Protein AF-A0A2N2P2U5-F1 (afdb_monomer_lite)

Structure (mmCIF, N/CA/C/O backbone):
data_AF-A0A2N2P2U5-F1
#
_entry.id   AF-A0A2N2P2U5-F1
#
loop_
_atom_site.group_PDB
_atom_site.id
_atom_site.type_symbol
_atom_site.label_atom_id
_atom_site.label_alt_id
_atom_site.label_comp_id
_atom_site.label_asym_id
_atom_site.label_entity_id
_atom_site.label_seq_id
_atom_site.pdbx_PDB_ins_code
_atom_site.Cartn_x
_atom_site.Cartn_y
_atom_site.Cartn_z
_atom_site.occupancy
_atom_site.B_iso_or_equiv
_atom_site.auth_seq_id
_atom_site.auth_comp_id
_atom_site.auth_asym_id
_atom_site.auth_atom_id
_atom_site.pdbx_PDB_model_num
ATOM 1 N N . MET A 1 1 ? 48.735 -7.550 16.101 1.00 48.62 1 MET A N 1
ATOM 2 C CA . MET A 1 1 ? 49.971 -7.227 15.345 1.00 48.62 1 MET A CA 1
ATOM 3 C C . MET A 1 1 ? 49.913 -7.750 13.898 1.00 48.62 1 MET A C 1
ATOM 5 O O . MET A 1 1 ? 50.935 -8.123 13.350 1.00 48.62 1 MET A O 1
ATOM 9 N N . PHE A 1 2 ? 48.741 -7.710 13.245 1.00 38.06 2 PHE A N 1
ATOM 10 C CA . PHE A 1 2 ? 48.542 -8.168 11.856 1.00 38.06 2 PHE A CA 1
ATOM 11 C C . PHE A 1 2 ? 47.607 -7.227 11.069 1.00 38.06 2 PHE A C 1
ATOM 13 O O . PHE A 1 2 ? 46.879 -7.632 10.177 1.00 38.06 2 PHE A O 1
ATOM 20 N N . THR A 1 3 ? 47.629 -5.935 11.413 1.00 37.50 3 THR A N 1
ATOM 21 C CA . THR A 1 3 ? 46.784 -4.899 10.776 1.00 37.50 3 THR A CA 1
ATOM 22 C C . THR A 1 3 ? 47.580 -3.628 10.451 1.00 37.50 3 THR A C 1
ATOM 24 O O . THR A 1 3 ? 47.020 -2.606 10.085 1.00 37.50 3 THR A O 1
ATOM 27 N N . LYS A 1 4 ? 48.917 -3.676 10.577 1.00 34.56 4 LYS A N 1
ATOM 28 C CA . LYS A 1 4 ? 49.828 -2.544 10.311 1.00 34.56 4 LYS A CA 1
ATOM 29 C C . LYS A 1 4 ? 50.808 -2.773 9.150 1.00 34.56 4 LYS A C 1
ATOM 31 O O . LYS A 1 4 ? 51.620 -1.893 8.881 1.00 34.56 4 LYS A O 1
ATOM 36 N N . GLN A 1 5 ? 50.733 -3.910 8.448 1.00 39.59 5 GLN A N 1
ATOM 37 C CA . GLN A 1 5 ? 51.622 -4.208 7.310 1.00 39.59 5 GLN A CA 1
ATOM 38 C C . GLN A 1 5 ? 50.962 -4.170 5.924 1.00 39.59 5 GLN A C 1
ATOM 40 O O . GLN A 1 5 ? 51.682 -4.018 4.945 1.00 39.59 5 GLN A O 1
ATOM 45 N N . ILE A 1 6 ? 49.630 -4.188 5.812 1.00 40.22 6 ILE A N 1
ATOM 46 C CA . ILE A 1 6 ? 48.958 -4.102 4.498 1.00 40.22 6 ILE A CA 1
ATOM 47 C C . ILE A 1 6 ? 48.778 -2.638 4.047 1.00 40.22 6 ILE A C 1
ATOM 49 O O . ILE A 1 6 ? 48.857 -2.332 2.861 1.00 40.22 6 ILE A O 1
ATOM 53 N N . THR A 1 7 ? 48.703 -1.685 4.979 1.00 36.62 7 THR A N 1
ATOM 54 C CA . THR A 1 7 ? 48.584 -0.245 4.671 1.00 36.62 7 THR A CA 1
ATOM 55 C C . THR A 1 7 ? 49.899 0.404 4.200 1.00 36.62 7 THR A C 1
ATOM 57 O O . THR A 1 7 ? 49.904 1.565 3.807 1.00 36.62 7 THR A O 1
ATOM 60 N N . ARG A 1 8 ? 51.035 -0.315 4.212 1.00 40.16 8 ARG A N 1
ATOM 61 C CA . ARG A 1 8 ? 52.358 0.226 3.828 1.00 40.16 8 ARG A CA 1
ATOM 62 C C . ARG A 1 8 ? 52.878 -0.206 2.451 1.00 40.16 8 ARG A C 1
ATOM 64 O O . ARG A 1 8 ? 53.945 0.259 2.070 1.00 40.16 8 ARG A O 1
ATOM 71 N N . MET A 1 9 ? 52.135 -1.009 1.681 1.00 42.19 9 MET A N 1
ATOM 72 C CA . MET A 1 9 ? 52.542 -1.409 0.317 1.00 42.19 9 MET A CA 1
ATOM 73 C C . MET A 1 9 ? 51.703 -0.816 -0.826 1.00 42.19 9 MET A C 1
ATOM 75 O O . MET A 1 9 ? 52.102 -0.939 -1.978 1.00 42.19 9 MET A O 1
ATOM 79 N N . LEU A 1 10 ? 50.604 -0.106 -0.545 1.00 39.72 10 LEU A N 1
ATOM 80 C CA . LEU A 1 10 ? 49.761 0.518 -1.586 1.00 39.72 10 LEU A CA 1
ATOM 81 C C . LEU A 1 10 ? 49.885 2.050 -1.677 1.00 39.72 10 LEU A C 1
ATOM 83 O O . LEU A 1 10 ? 49.275 2.676 -2.539 1.00 39.72 10 LEU A O 1
ATOM 87 N N . ALA A 1 11 ? 50.719 2.669 -0.840 1.00 36.69 11 ALA A N 1
ATOM 88 C CA . ALA A 1 11 ? 50.841 4.124 -0.772 1.00 36.69 11 ALA A CA 1
ATOM 89 C C . ALA A 1 11 ? 51.629 4.824 -1.912 1.00 36.69 11 ALA A C 1
ATOM 91 O O . ALA A 1 11 ? 51.388 6.016 -2.089 1.00 36.69 11 ALA A O 1
ATOM 92 N N . PRO A 1 12 ? 52.516 4.190 -2.720 1.00 38.16 12 PRO A N 1
ATOM 93 C CA . PRO A 1 12 ? 53.235 4.938 -3.757 1.00 38.16 12 PRO A CA 1
ATOM 94 C C . PRO A 1 12 ? 52.644 4.831 -5.174 1.00 38.16 12 PRO A C 1
ATOM 96 O O . PRO A 1 12 ? 53.173 5.465 -6.080 1.00 38.16 12 PRO A O 1
ATOM 99 N N . VAL A 1 13 ? 51.552 4.086 -5.404 1.00 39.22 13 VAL A N 1
ATOM 100 C CA . VAL A 1 13 ? 50.977 3.935 -6.765 1.00 39.22 13 VAL A CA 1
ATOM 101 C C . VAL A 1 13 ? 49.807 4.894 -7.031 1.00 39.22 13 VAL A C 1
ATOM 103 O O . VAL A 1 13 ? 49.522 5.219 -8.182 1.00 39.22 13 VAL A O 1
ATOM 106 N N . LEU A 1 14 ? 49.175 5.447 -5.991 1.00 34.56 14 LEU A N 1
ATOM 107 C CA . LEU A 1 14 ? 47.981 6.289 -6.156 1.00 34.56 14 LEU A CA 1
ATOM 108 C C . LEU A 1 14 ? 48.267 7.795 -6.325 1.00 34.56 14 LEU A C 1
ATOM 110 O O . LEU A 1 14 ? 47.339 8.570 -6.518 1.00 34.56 14 LEU A O 1
ATOM 114 N N . HIS A 1 15 ? 49.534 8.225 -6.300 1.00 36.81 15 HIS A N 1
ATOM 115 C CA . HIS A 1 15 ? 49.904 9.648 -6.405 1.00 36.81 15 HIS A CA 1
ATOM 116 C C . HIS A 1 15 ? 50.318 10.118 -7.812 1.00 36.81 15 HIS A C 1
ATOM 118 O O . HIS A 1 15 ? 50.674 11.278 -7.983 1.00 36.81 15 HIS A O 1
ATOM 124 N N . VAL A 1 16 ? 50.261 9.253 -8.834 1.00 38.53 16 VAL A N 1
ATOM 125 C CA . VAL A 1 16 ? 50.637 9.611 -10.223 1.00 38.53 16 VAL A CA 1
ATOM 126 C C . VAL A 1 16 ? 49.433 9.638 -11.182 1.00 38.53 16 VAL A C 1
ATOM 128 O O . VAL A 1 16 ? 49.564 10.048 -12.331 1.00 38.53 16 VAL A O 1
ATOM 131 N N . LEU A 1 17 ? 48.227 9.270 -10.730 1.00 36.22 17 LEU A N 1
ATOM 132 C CA . LEU A 1 17 ? 47.033 9.248 -11.593 1.00 36.22 17 LEU A CA 1
ATOM 133 C C . LEU A 1 17 ? 46.213 10.548 -11.600 1.00 36.22 17 LEU A C 1
ATOM 135 O O . LEU A 1 17 ? 45.393 10.730 -12.494 1.00 36.22 17 LEU A O 1
ATOM 139 N N . PHE A 1 18 ? 46.479 11.485 -10.691 1.00 40.00 18 PHE A N 1
ATOM 140 C CA . PHE A 1 18 ? 45.814 12.788 -10.655 1.00 40.00 18 PHE A CA 1
ATOM 141 C C . PHE A 1 18 ? 46.850 13.903 -10.729 1.00 40.00 18 PHE A C 1
ATOM 143 O O . PHE A 1 18 ? 47.213 14.442 -9.702 1.00 40.00 18 PHE A O 1
ATOM 150 N N . PHE A 1 19 ? 47.385 14.179 -11.920 1.00 38.59 19 PHE A N 1
ATOM 151 C CA . PHE A 1 19 ? 47.855 15.495 -12.396 1.00 38.59 19 PHE A CA 1
ATOM 152 C C . PHE A 1 19 ? 48.766 15.277 -13.613 1.00 38.59 19 PHE A C 1
ATOM 154 O O . PHE A 1 19 ? 49.957 15.043 -13.460 1.00 38.59 19 PHE A O 1
ATOM 161 N N . SER A 1 20 ? 48.233 15.380 -14.834 1.00 32.28 20 SER A N 1
ATOM 162 C CA . SER A 1 20 ? 48.909 16.103 -15.924 1.00 32.28 20 SER A CA 1
ATOM 163 C C . SER A 1 20 ? 48.018 16.198 -17.163 1.00 32.28 20 SER A C 1
ATOM 165 O O . SER A 1 20 ? 47.275 15.280 -17.505 1.00 32.28 20 SER A O 1
ATOM 167 N N . ARG A 1 21 ? 48.098 17.358 -17.811 1.00 38.78 21 ARG A N 1
ATOM 168 C CA . ARG A 1 21 ? 47.285 17.823 -18.934 1.00 38.78 21 ARG A CA 1
ATOM 169 C C . ARG A 1 21 ? 47.502 17.015 -20.220 1.00 38.78 21 ARG A C 1
ATOM 171 O O . ARG A 1 21 ? 48.611 16.618 -20.559 1.00 38.78 21 ARG A O 1
ATOM 178 N N . THR A 1 22 ? 46.399 16.886 -20.954 1.00 48.00 22 THR A N 1
ATOM 179 C CA . THR A 1 22 ? 46.246 16.689 -22.406 1.00 48.00 22 THR A CA 1
ATOM 180 C C . THR A 1 22 ? 47.524 16.736 -23.259 1.00 48.00 22 THR A C 1
ATOM 182 O O . THR A 1 22 ? 48.064 17.818 -23.463 1.00 48.00 22 THR A O 1
ATOM 185 N N . THR A 1 23 ? 47.911 15.614 -23.883 1.00 43.06 23 THR A N 1
ATOM 186 C CA . THR A 1 23 ? 48.447 15.560 -25.265 1.00 43.06 23 THR A CA 1
ATOM 187 C C . THR A 1 23 ? 48.329 14.142 -25.862 1.00 43.06 23 THR A C 1
ATOM 189 O O . THR A 1 23 ? 48.373 13.136 -25.159 1.00 43.06 23 THR A O 1
ATOM 192 N N . LYS A 1 24 ? 48.139 14.080 -27.189 1.00 42.31 24 LYS A N 1
ATOM 193 C CA . LYS A 1 24 ? 47.731 12.927 -28.025 1.00 42.31 24 LYS A CA 1
ATOM 194 C C . LYS A 1 24 ? 48.762 11.787 -28.208 1.00 42.31 24 LYS A C 1
ATOM 196 O O . LYS A 1 24 ? 48.530 10.907 -29.029 1.00 42.31 24 LYS A O 1
ATOM 201 N N . GLU A 1 25 ? 49.862 11.739 -27.458 1.00 43.75 25 GLU A N 1
ATOM 202 C CA . GLU A 1 25 ? 50.959 10.767 -27.674 1.00 43.75 25 GLU A CA 1
ATOM 203 C C . GLU A 1 25 ? 51.047 9.615 -26.647 1.00 43.75 25 GLU A C 1
ATOM 205 O O . GLU A 1 25 ? 52.027 8.873 -26.607 1.00 43.75 25 GLU A O 1
ATOM 210 N N . ALA A 1 26 ? 50.013 9.387 -25.832 1.00 44.00 26 ALA A N 1
ATOM 211 C CA . ALA A 1 26 ? 50.026 8.337 -24.801 1.00 44.00 26 ALA A CA 1
ATOM 212 C C . ALA A 1 26 ? 49.401 6.986 -25.224 1.00 44.00 26 ALA A C 1
ATOM 214 O O . ALA A 1 26 ? 49.280 6.077 -24.401 1.00 44.00 26 ALA A O 1
ATOM 215 N N . THR A 1 27 ? 49.011 6.810 -26.490 1.00 43.78 27 THR A N 1
ATOM 216 C CA . THR A 1 27 ? 48.243 5.623 -26.920 1.00 43.78 27 THR A CA 1
ATOM 217 C C . THR A 1 27 ? 49.125 4.429 -27.309 1.00 43.78 27 THR A C 1
ATOM 219 O O . THR A 1 27 ? 48.672 3.289 -27.259 1.00 43.78 27 THR A O 1
ATOM 222 N N . LYS A 1 28 ? 50.415 4.635 -27.621 1.00 41.47 28 LYS A N 1
ATOM 223 C CA . LYS A 1 28 ? 51.295 3.553 -28.116 1.00 41.47 28 LYS A CA 1
ATOM 224 C C . LYS A 1 28 ? 52.080 2.808 -27.024 1.00 41.47 28 LYS A C 1
ATOM 226 O O . LYS A 1 28 ? 52.508 1.682 -27.249 1.00 41.47 28 LYS A O 1
ATOM 231 N N . LYS A 1 29 ? 52.226 3.379 -25.819 1.00 42.47 29 LYS A N 1
ATOM 232 C CA . LYS A 1 29 ? 52.902 2.721 -24.674 1.00 42.47 29 LYS A CA 1
ATOM 233 C C . LYS A 1 29 ? 51.961 1.970 -23.722 1.00 42.47 29 LYS A C 1
ATOM 235 O O . LYS A 1 29 ? 52.435 1.130 -22.966 1.00 42.47 29 LYS A O 1
ATOM 240 N N . ARG A 1 30 ? 50.643 2.201 -23.787 1.00 44.38 30 ARG A N 1
ATOM 241 C CA . ARG A 1 30 ? 49.647 1.462 -22.981 1.00 44.38 30 ARG A CA 1
ATOM 242 C C . ARG A 1 30 ? 49.353 0.053 -23.510 1.00 44.38 30 ARG A C 1
ATOM 244 O O . ARG A 1 30 ? 49.019 -0.821 -22.724 1.00 44.38 30 ARG A O 1
ATOM 251 N N . SER A 1 31 ? 49.561 -0.199 -24.804 1.00 46.69 31 SER A N 1
ATOM 252 C CA . SER A 1 31 ? 49.314 -1.518 -25.408 1.00 46.69 31 SER A CA 1
ATOM 253 C C . SER A 1 31 ? 50.404 -2.556 -25.094 1.00 46.69 31 SER A C 1
ATOM 255 O O . SER A 1 31 ? 50.111 -3.746 -25.077 1.00 46.69 31 SER A O 1
ATOM 257 N N . LEU A 1 32 ? 51.636 -2.131 -24.781 1.00 41.88 32 LEU A N 1
ATOM 258 C CA . LEU A 1 32 ? 52.753 -3.056 -24.543 1.00 41.88 32 LEU A CA 1
ATOM 259 C C . LEU A 1 32 ? 52.879 -3.506 -23.075 1.00 41.88 32 LEU A C 1
ATOM 261 O O . LEU A 1 32 ? 53.446 -4.560 -22.812 1.00 41.88 32 LEU A O 1
ATOM 265 N N . LEU A 1 33 ? 52.332 -2.743 -22.118 1.00 40.53 33 LEU A N 1
ATOM 266 C CA . LEU A 1 33 ? 52.372 -3.108 -20.694 1.00 40.53 33 LEU A CA 1
ATOM 267 C C . LEU A 1 33 ? 51.194 -4.002 -20.263 1.00 40.53 33 LEU A C 1
ATOM 269 O O . LEU A 1 33 ? 51.319 -4.740 -19.291 1.00 40.53 33 LEU A O 1
ATOM 273 N N . LEU A 1 34 ? 50.077 -3.985 -21.002 1.00 39.84 34 LEU A N 1
ATOM 274 C CA . LEU A 1 34 ? 48.919 -4.850 -20.735 1.00 39.84 34 LEU A CA 1
ATOM 275 C C . LEU A 1 34 ? 49.127 -6.312 -21.174 1.00 39.84 34 LEU A C 1
ATOM 277 O O . LEU A 1 34 ? 48.431 -7.191 -20.677 1.00 39.84 34 LEU A O 1
ATOM 281 N N . LEU A 1 35 ? 50.101 -6.600 -22.045 1.00 45.41 35 LEU A N 1
ATOM 282 C CA . LEU A 1 35 ? 50.337 -7.962 -22.546 1.00 45.41 35 LEU A CA 1
ATOM 283 C C . LEU A 1 35 ? 51.207 -8.839 -21.625 1.00 45.41 35 LEU A C 1
ATOM 285 O O . LEU A 1 35 ? 51.275 -10.046 -21.832 1.00 45.41 35 LEU A O 1
ATOM 289 N N . ALA A 1 36 ? 51.859 -8.266 -20.608 1.00 47.16 36 ALA A N 1
ATOM 290 C CA . ALA A 1 36 ? 52.778 -9.003 -19.730 1.00 47.16 36 ALA A CA 1
ATOM 291 C C . ALA A 1 36 ? 52.182 -9.386 -18.360 1.00 47.16 36 ALA A C 1
ATOM 293 O O . ALA A 1 36 ? 52.793 -10.161 -17.630 1.00 47.16 36 ALA A O 1
ATOM 294 N N . VAL A 1 37 ? 50.998 -8.874 -18.002 1.00 46.44 37 VAL A N 1
ATOM 295 C CA . VAL A 1 37 ? 50.387 -9.102 -16.672 1.00 46.44 37 VAL A CA 1
ATOM 296 C C . VAL A 1 37 ? 49.250 -10.137 -16.718 1.00 46.44 37 VAL A C 1
ATOM 298 O O . VAL A 1 37 ? 48.854 -10.670 -15.683 1.00 46.44 37 VAL A O 1
ATOM 301 N N . LEU A 1 38 ? 48.773 -10.512 -17.911 1.00 40.88 38 LEU A N 1
ATOM 302 C CA . LEU A 1 38 ? 47.655 -11.449 -18.063 1.00 40.88 38 LEU A CA 1
ATOM 303 C C . LEU A 1 38 ? 47.931 -12.942 -17.755 1.00 40.88 38 LEU A C 1
ATOM 305 O O . LEU A 1 38 ? 46.965 -13.613 -17.399 1.00 40.88 38 LEU A O 1
ATOM 309 N N . PRO A 1 39 ? 49.158 -13.512 -17.815 1.00 42.41 39 PRO A N 1
ATOM 310 C CA . PRO A 1 39 ? 49.321 -14.943 -17.530 1.00 42.41 39 PRO A CA 1
ATOM 311 C C . PRO A 1 39 ? 49.593 -15.266 -16.050 1.00 42.41 39 PRO A C 1
ATOM 313 O O . PRO A 1 39 ? 49.541 -16.431 -15.671 1.00 42.41 39 PRO A O 1
ATOM 316 N N . VAL A 1 40 ? 49.852 -14.271 -15.189 1.00 46.66 40 VAL A N 1
ATOM 317 C CA . VAL A 1 40 ? 50.180 -14.511 -13.765 1.00 46.66 40 VAL A CA 1
ATOM 318 C C . VAL A 1 40 ? 48.937 -14.495 -12.866 1.00 46.66 40 VAL A C 1
ATOM 320 O O . VAL A 1 40 ? 48.914 -15.165 -11.838 1.00 46.66 40 VAL A O 1
ATOM 323 N N . PHE A 1 41 ? 47.864 -13.807 -13.268 1.00 44.28 41 PHE A N 1
ATOM 324 C CA . PHE A 1 41 ? 46.629 -13.732 -12.476 1.00 44.28 41 PHE A CA 1
ATOM 325 C C . PHE A 1 41 ? 45.620 -14.856 -12.765 1.00 44.28 41 PHE A C 1
ATOM 327 O O . PHE A 1 41 ? 44.693 -15.047 -11.983 1.00 44.28 41 PHE A O 1
ATOM 334 N N . LEU A 1 42 ? 45.811 -15.636 -13.840 1.00 41.56 42 LEU A N 1
ATOM 335 C CA . LEU A 1 42 ? 44.899 -16.727 -14.213 1.00 41.56 42 LEU A CA 1
ATOM 336 C C . LEU A 1 42 ? 45.266 -18.100 -13.613 1.00 41.56 42 LEU A C 1
ATOM 338 O O . LEU A 1 42 ? 44.470 -19.027 -13.703 1.00 41.56 42 LEU A O 1
ATOM 342 N N . PHE A 1 43 ? 46.442 -18.245 -12.987 1.00 42.84 43 PHE A N 1
ATOM 343 C CA . PHE A 1 43 ? 46.935 -19.536 -12.468 1.00 42.84 43 PHE A CA 1
ATOM 344 C C . PHE A 1 43 ? 47.084 -19.617 -10.939 1.00 42.84 43 PHE A C 1
ATOM 346 O O . PHE A 1 43 ? 47.480 -20.659 -10.421 1.00 42.84 43 PHE A O 1
ATOM 353 N N . LEU A 1 44 ? 46.723 -18.567 -10.192 1.00 37.00 44 LEU A N 1
ATOM 354 C CA . LEU A 1 44 ? 46.853 -18.555 -8.730 1.00 37.00 44 LEU A CA 1
ATOM 355 C C . LEU A 1 44 ? 45.686 -19.148 -7.897 1.00 37.00 44 LEU A C 1
ATOM 357 O O . LEU A 1 44 ? 45.875 -19.245 -6.685 1.00 37.00 44 LEU A O 1
ATOM 361 N N . PRO A 1 45 ? 44.533 -19.608 -8.441 1.00 41.88 45 PRO A N 1
ATOM 362 C CA . PRO A 1 45 ? 43.554 -20.336 -7.629 1.00 41.88 45 PRO A CA 1
ATOM 363 C C . PRO A 1 45 ? 43.694 -21.871 -7.705 1.00 41.88 45 PRO A C 1
ATOM 365 O O . PRO A 1 45 ? 42.942 -22.575 -7.043 1.00 41.88 45 PRO A O 1
ATOM 368 N N . LEU A 1 46 ? 44.663 -22.420 -8.451 1.00 43.72 46 LEU A N 1
ATOM 369 C CA . LEU A 1 46 ? 44.833 -23.876 -8.628 1.00 43.72 46 LEU A CA 1
ATOM 370 C C . LEU A 1 46 ? 45.721 -24.569 -7.570 1.00 43.72 46 LEU A C 1
ATOM 372 O O . LEU A 1 46 ? 46.043 -25.744 -7.723 1.00 43.72 46 LEU A O 1
ATOM 376 N N . LEU A 1 47 ? 46.116 -23.878 -6.493 1.00 42.91 47 LEU A N 1
ATOM 377 C CA . LEU A 1 47 ? 46.988 -24.436 -5.440 1.00 42.91 47 LEU A CA 1
ATOM 378 C C . LEU A 1 47 ? 46.365 -24.474 -4.034 1.00 42.91 47 LEU A C 1
ATOM 380 O O . LEU A 1 47 ? 47.060 -24.802 -3.074 1.00 42.91 47 LEU A O 1
ATOM 384 N N . PHE A 1 48 ? 45.062 -24.214 -3.900 1.00 38.47 48 PHE A N 1
ATOM 385 C CA . PHE A 1 48 ? 44.341 -24.421 -2.642 1.00 38.47 48 PHE A CA 1
ATOM 386 C C . PHE A 1 48 ? 43.263 -25.490 -2.819 1.00 38.47 48 PHE A C 1
ATOM 388 O O . PHE A 1 48 ? 42.171 -25.229 -3.316 1.00 38.47 48 PHE A O 1
ATOM 395 N N . SER A 1 49 ? 43.585 -26.714 -2.399 1.00 34.59 49 SER A N 1
ATOM 396 C CA . SER A 1 49 ? 42.604 -27.777 -2.205 1.00 34.59 49 SER A CA 1
ATOM 397 C C . SER A 1 49 ? 41.647 -27.375 -1.082 1.00 34.59 49 SER A C 1
ATOM 399 O O . SER A 1 49 ? 42.027 -27.379 0.089 1.00 34.59 49 SER A O 1
ATOM 401 N N . PHE A 1 50 ? 40.399 -27.057 -1.418 1.00 34.31 50 PHE A N 1
ATOM 402 C CA . PHE A 1 50 ? 39.319 -27.103 -0.441 1.00 34.31 50 PHE A CA 1
ATOM 403 C C . PHE A 1 50 ? 38.998 -28.575 -0.177 1.00 34.31 50 PHE A C 1
ATOM 405 O O . PHE A 1 50 ? 38.503 -29.287 -1.047 1.00 34.31 50 PHE A O 1
ATOM 412 N N . SER A 1 51 ? 39.331 -29.043 1.026 1.00 33.94 51 SER A N 1
ATOM 413 C CA . SER A 1 51 ? 38.804 -30.291 1.570 1.00 33.94 51 SER A CA 1
ATOM 414 C C . SER A 1 51 ? 37.281 -30.191 1.595 1.00 33.94 51 SER A C 1
ATOM 416 O O . SER A 1 51 ? 36.729 -29.371 2.326 1.00 33.94 51 SER A O 1
ATOM 418 N N . SER A 1 52 ? 36.607 -31.023 0.806 1.00 38.38 52 SER A N 1
ATOM 419 C CA . SER A 1 52 ? 35.171 -31.265 0.896 1.00 38.38 52 SER A CA 1
ATOM 420 C C . SER A 1 52 ? 34.824 -31.715 2.317 1.00 38.38 52 SER A C 1
ATOM 422 O O . SER A 1 52 ? 35.176 -32.825 2.722 1.00 38.38 52 SER A O 1
ATOM 424 N N . GLY A 1 53 ? 34.166 -30.848 3.085 1.00 29.81 53 GLY A N 1
ATOM 425 C CA . GLY A 1 53 ? 33.487 -31.250 4.309 1.00 29.81 53 GLY A CA 1
ATOM 426 C C . GLY A 1 53 ? 32.379 -32.230 3.942 1.00 29.81 53 GLY A C 1
ATOM 427 O O . GLY A 1 53 ? 31.514 -31.914 3.128 1.00 29.81 53 GLY A O 1
ATOM 428 N N . ALA A 1 54 ? 32.454 -33.439 4.490 1.00 31.50 54 ALA A N 1
ATOM 429 C CA . ALA A 1 54 ? 31.424 -34.449 4.345 1.00 31.50 54 ALA A CA 1
ATOM 430 C C . ALA A 1 54 ? 30.087 -33.902 4.867 1.00 31.50 54 ALA A C 1
ATOM 432 O O . ALA A 1 54 ? 30.014 -33.402 5.990 1.00 31.50 54 ALA A O 1
ATOM 433 N N . ALA A 1 55 ? 29.029 -34.031 4.068 1.00 33.53 55 ALA A N 1
ATOM 434 C CA . ALA A 1 55 ? 27.670 -33.957 4.573 1.00 33.53 55 ALA A CA 1
ATOM 435 C C . ALA A 1 55 ? 27.486 -35.112 5.571 1.00 33.53 55 ALA A C 1
ATOM 437 O O . ALA A 1 55 ? 27.424 -36.274 5.173 1.00 33.53 55 ALA A O 1
ATOM 438 N N . GLN A 1 56 ? 27.455 -34.810 6.870 1.00 31.70 56 GLN A N 1
ATOM 439 C CA . GLN A 1 56 ? 26.912 -35.739 7.854 1.00 31.70 56 GLN A CA 1
ATOM 440 C C . GLN A 1 56 ? 25.390 -35.622 7.809 1.00 31.70 56 GLN A C 1
ATOM 442 O O . GLN A 1 56 ? 24.825 -34.595 8.172 1.00 31.70 56 GLN A O 1
ATOM 447 N N . THR A 1 57 ? 24.729 -36.682 7.363 1.00 38.56 57 THR A N 1
ATOM 448 C CA . THR A 1 57 ? 23.318 -36.922 7.650 1.00 38.56 57 THR A CA 1
ATOM 449 C C . THR A 1 57 ? 23.201 -37.199 9.148 1.00 38.56 57 THR A C 1
ATOM 451 O O . THR A 1 57 ? 23.673 -38.236 9.614 1.00 38.56 57 THR A O 1
ATOM 454 N N . SER A 1 58 ? 22.620 -36.289 9.929 1.00 38.66 58 SER A N 1
ATOM 455 C CA . SER A 1 58 ? 22.196 -36.638 11.284 1.00 38.66 58 SER A CA 1
ATOM 456 C C . SER A 1 58 ? 20.905 -37.442 11.168 1.00 38.66 58 SER A C 1
ATOM 458 O O . SER A 1 58 ? 19.833 -36.880 10.936 1.00 38.66 58 SER A O 1
ATOM 460 N N . GLU A 1 59 ? 21.010 -38.763 11.278 1.00 44.34 59 GLU A N 1
ATOM 461 C CA . GLU A 1 59 ? 19.856 -39.592 11.607 1.00 44.34 59 GLU A CA 1
ATOM 462 C C . GLU A 1 59 ? 19.304 -39.113 12.956 1.00 44.34 59 GLU A C 1
ATOM 464 O O . GLU A 1 59 ? 20.027 -39.031 13.950 1.00 44.34 59 GLU A O 1
ATOM 469 N N . TRP A 1 60 ? 18.033 -38.724 12.973 1.00 39.66 60 TRP A N 1
ATOM 470 C CA . TRP A 1 60 ? 17.333 -38.350 14.194 1.00 39.66 60 TRP A CA 1
ATOM 471 C C . TRP A 1 60 ? 16.993 -39.618 14.980 1.00 39.66 60 TRP A C 1
ATOM 473 O O . TRP A 1 60 ? 16.161 -40.407 14.538 1.00 39.66 60 TRP A O 1
ATOM 483 N N . THR A 1 61 ? 17.593 -39.804 16.156 1.00 43.97 61 THR A N 1
ATOM 484 C CA . THR A 1 61 ? 17.122 -40.793 17.137 1.00 43.97 61 THR A CA 1
ATOM 485 C C . THR A 1 61 ? 16.199 -40.099 18.139 1.00 43.97 61 THR A C 1
ATOM 487 O O . THR A 1 61 ? 16.672 -39.212 18.859 1.00 43.97 61 THR A O 1
ATOM 490 N N . PRO A 1 62 ? 14.902 -40.447 18.205 1.00 34.88 62 PRO A N 1
ATOM 491 C CA . PRO A 1 62 ? 14.014 -39.901 19.221 1.00 34.88 62 PRO A CA 1
ATOM 492 C C . PRO A 1 62 ? 14.476 -40.326 20.623 1.00 34.88 62 PRO A C 1
ATOM 494 O O . PRO A 1 62 ? 14.943 -41.445 20.839 1.00 34.88 62 PRO A O 1
ATOM 497 N N . ALA A 1 63 ? 14.361 -39.401 21.572 1.00 44.81 63 ALA A N 1
ATOM 498 C CA . ALA A 1 63 ? 14.621 -39.623 22.988 1.00 44.81 63 ALA A CA 1
ATOM 499 C C . ALA A 1 63 ? 13.318 -39.421 23.762 1.00 44.81 63 ALA A C 1
ATOM 501 O O . ALA A 1 63 ? 12.505 -38.571 23.391 1.00 44.81 63 ALA A O 1
ATOM 502 N N . TRP A 1 64 ? 13.135 -40.163 24.850 1.00 45.72 64 TRP A N 1
ATOM 503 C CA . TRP A 1 64 ? 12.000 -39.986 25.753 1.00 45.72 64 TRP A CA 1
ATOM 504 C C . TRP A 1 64 ? 12.475 -39.825 27.198 1.00 45.72 64 TRP A C 1
ATOM 506 O O . TRP A 1 64 ? 13.592 -40.200 27.567 1.00 45.72 64 TRP A O 1
ATOM 516 N N . VAL A 1 65 ? 11.618 -39.214 28.012 1.00 40.81 65 VAL A N 1
ATOM 517 C CA . VAL A 1 65 ? 11.832 -38.977 29.440 1.00 40.81 65 VAL A CA 1
ATOM 518 C C . VAL A 1 65 ? 10.593 -39.457 30.178 1.00 40.81 65 VAL A C 1
ATOM 520 O O . VAL A 1 65 ? 9.485 -39.075 29.813 1.00 40.81 65 VAL A O 1
ATOM 523 N N . ASP A 1 66 ? 10.788 -40.278 31.208 1.00 39.22 66 ASP A N 1
ATOM 524 C CA . ASP A 1 66 ? 9.720 -40.668 32.132 1.00 39.22 66 ASP A CA 1
ATOM 525 C C . ASP A 1 66 ? 9.671 -39.689 33.313 1.00 39.22 66 ASP A C 1
ATOM 527 O O . ASP A 1 66 ? 10.701 -39.386 33.932 1.00 39.22 66 ASP A O 1
ATOM 531 N N . LEU A 1 67 ? 8.481 -39.161 33.595 1.00 34.97 67 LEU A N 1
ATOM 532 C CA . LEU A 1 67 ? 8.213 -38.178 34.643 1.00 34.97 67 LEU A CA 1
ATOM 533 C C . LEU A 1 67 ? 7.208 -38.766 35.635 1.00 34.97 67 LEU A C 1
ATOM 535 O O . LEU A 1 67 ? 6.200 -39.338 35.237 1.00 34.97 67 LEU A O 1
ATOM 539 N N . SER A 1 68 ? 7.455 -38.563 36.928 1.00 42.53 68 SER A N 1
ATOM 540 C CA . SER A 1 68 ? 6.440 -38.811 37.963 1.00 42.53 68 SER A CA 1
ATOM 541 C C . SER A 1 68 ? 5.256 -37.860 37.813 1.00 42.53 68 SER A C 1
ATOM 543 O O . SER A 1 68 ? 5.408 -36.735 37.333 1.00 42.53 68 SER A O 1
ATOM 545 N N . ASP A 1 69 ? 4.121 -38.244 38.398 1.00 38.75 69 ASP A N 1
ATOM 546 C CA . ASP A 1 69 ? 2.918 -37.411 38.553 1.00 38.75 69 ASP A CA 1
ATOM 547 C C . ASP A 1 69 ? 3.163 -36.071 39.287 1.00 38.75 69 ASP A C 1
ATOM 549 O O . ASP A 1 69 ? 2.298 -35.199 39.310 1.00 38.75 69 ASP A O 1
ATOM 553 N N . SER A 1 70 ? 4.340 -35.881 39.897 1.00 45.00 70 SER A N 1
ATOM 554 C CA . SER A 1 70 ? 4.773 -34.635 40.546 1.00 45.00 70 SER A CA 1
ATOM 555 C C . SER A 1 70 ? 5.817 -33.838 39.748 1.00 45.00 70 SER A C 1
ATOM 557 O O . SER A 1 70 ? 6.332 -32.836 40.244 1.00 45.00 70 SER A O 1
ATOM 559 N N . GLY A 1 71 ? 6.135 -34.256 38.519 1.00 38.59 71 GLY A N 1
ATOM 560 C CA . GLY A 1 71 ? 7.049 -33.553 37.615 1.00 38.59 71 GLY A CA 1
ATOM 561 C C . GLY A 1 71 ? 8.540 -33.811 37.864 1.00 38.59 71 GLY A C 1
ATOM 562 O O . GLY A 1 71 ? 9.382 -33.085 37.336 1.00 38.59 71 GLY A O 1
ATOM 563 N N . VAL A 1 72 ? 8.901 -34.831 38.649 1.00 44.47 72 VAL A N 1
ATOM 564 C CA . VAL A 1 72 ? 10.303 -35.253 38.834 1.00 44.47 72 VAL A CA 1
ATOM 565 C C . VAL A 1 72 ? 10.685 -36.283 37.769 1.00 44.47 72 VAL A C 1
ATOM 567 O O . VAL A 1 72 ? 9.960 -37.258 37.576 1.00 44.47 72 VAL A O 1
ATOM 570 N N . ILE A 1 73 ? 11.838 -36.088 37.117 1.00 41.53 73 ILE A N 1
ATOM 571 C CA . ILE A 1 73 ? 12.391 -37.009 36.112 1.00 41.53 73 ILE A CA 1
ATOM 572 C C . ILE A 1 73 ? 12.836 -38.318 36.767 1.00 41.53 73 ILE A C 1
ATOM 574 O O . ILE A 1 73 ? 13.720 -38.310 37.625 1.00 41.53 73 ILE A O 1
ATOM 578 N N . HIS A 1 74 ? 12.263 -39.436 36.320 1.00 43.12 74 HIS A N 1
ATOM 579 C CA . HIS A 1 74 ? 12.669 -40.776 36.738 1.00 43.12 74 HIS A CA 1
ATOM 580 C C . HIS A 1 74 ? 13.910 -41.257 35.974 1.00 43.12 74 HIS A C 1
ATOM 582 O O . HIS A 1 74 ? 14.897 -41.637 36.605 1.00 43.12 74 HIS A O 1
ATOM 588 N N . SER A 1 75 ? 13.907 -41.187 34.636 1.00 37.84 75 SER A N 1
ATOM 589 C CA . SER A 1 75 ? 15.103 -41.414 33.806 1.00 37.84 75 SER A CA 1
ATOM 590 C C . SER A 1 75 ? 14.921 -40.950 32.349 1.00 37.84 75 SER A C 1
ATOM 592 O O . SER A 1 75 ? 13.820 -41.075 31.813 1.00 37.84 75 SER A O 1
ATOM 594 N N . PRO A 1 76 ? 15.990 -40.471 31.681 1.00 36.56 76 PRO A N 1
ATOM 595 C CA . PRO A 1 76 ? 16.032 -40.291 30.226 1.00 36.56 76 PRO A CA 1
ATOM 596 C C . PRO A 1 76 ? 16.531 -41.556 29.493 1.00 36.56 76 PRO A C 1
ATOM 598 O O . PRO A 1 76 ? 17.418 -42.248 29.998 1.00 36.56 76 PRO A O 1
ATOM 601 N N . GLY A 1 77 ? 16.015 -41.826 28.286 1.00 43.91 77 GLY A N 1
ATOM 602 C CA . GLY A 1 77 ? 16.429 -42.947 27.425 1.00 43.91 77 GLY A CA 1
ATOM 603 C C . GLY A 1 77 ? 16.589 -42.565 25.943 1.00 43.91 77 GLY A C 1
ATOM 604 O O . GLY A 1 77 ? 15.933 -41.645 25.456 1.00 43.91 77 GLY A O 1
ATOM 605 N N . LEU A 1 78 ? 17.475 -43.276 25.232 1.00 41.31 78 LEU A N 1
ATOM 606 C CA . LEU A 1 78 ? 17.683 -43.188 23.778 1.00 41.31 78 LEU A CA 1
ATOM 607 C C . LEU A 1 78 ? 17.257 -44.516 23.137 1.00 41.31 78 LEU A C 1
ATOM 609 O O . LEU A 1 78 ? 17.686 -45.573 23.604 1.00 41.31 78 LEU A O 1
ATOM 613 N N . ASP A 1 79 ? 16.469 -44.479 22.063 1.00 47.59 79 ASP A N 1
ATOM 614 C CA . ASP A 1 79 ? 16.093 -45.696 21.334 1.00 47.59 79 ASP A CA 1
ATOM 615 C C . ASP A 1 79 ? 17.264 -46.198 20.475 1.00 47.59 79 ASP A C 1
ATOM 617 O O . ASP A 1 79 ? 17.435 -45.806 19.323 1.00 47.59 79 ASP A O 1
ATOM 621 N N . ALA A 1 80 ? 18.072 -47.096 21.040 1.00 41.00 80 ALA A N 1
ATOM 622 C CA . ALA A 1 80 ? 19.017 -47.923 20.286 1.00 41.00 80 ALA A CA 1
ATOM 623 C C . ALA A 1 80 ? 18.633 -49.417 20.254 1.00 41.00 80 ALA A C 1
ATOM 625 O O . ALA A 1 80 ? 19.333 -50.200 19.622 1.00 41.00 80 ALA A O 1
ATOM 626 N N . ASP A 1 81 ? 17.500 -49.814 20.850 1.00 36.66 81 ASP A N 1
ATOM 627 C CA . ASP A 1 81 ? 17.043 -51.212 20.903 1.00 36.66 81 ASP A CA 1
ATOM 628 C C . ASP A 1 81 ? 15.576 -51.369 20.453 1.00 36.66 81 ASP A C 1
ATOM 630 O O . ASP A 1 81 ? 14.734 -51.955 21.135 1.00 36.66 81 ASP A O 1
ATOM 634 N N . ALA A 1 82 ? 15.252 -50.914 19.239 1.00 37.06 82 ALA A N 1
ATOM 635 C CA . ALA A 1 82 ? 14.021 -51.313 18.548 1.00 37.06 82 ALA A CA 1
ATOM 636 C C . ALA A 1 82 ? 14.148 -52.744 17.976 1.00 37.06 82 ALA A C 1
ATOM 638 O O . ALA A 1 82 ? 14.030 -52.980 16.774 1.00 37.06 82 ALA A O 1
ATOM 639 N N . ALA A 1 83 ? 14.404 -53.723 18.844 1.00 33.12 83 ALA A N 1
ATOM 640 C CA . ALA A 1 83 ? 14.429 -55.143 18.496 1.00 33.12 83 ALA A CA 1
ATOM 641 C C . ALA A 1 83 ? 13.752 -56.015 19.567 1.00 33.12 83 ALA A C 1
ATOM 643 O O . ALA A 1 83 ? 14.232 -57.090 19.906 1.00 33.12 83 ALA A O 1
ATOM 644 N N . ALA A 1 84 ? 12.589 -55.593 20.068 1.00 30.98 84 ALA A N 1
ATOM 645 C CA . ALA A 1 84 ? 11.655 -56.485 20.755 1.00 30.98 84 ALA A CA 1
ATOM 646 C C . ALA A 1 84 ? 10.210 -55.986 20.585 1.00 30.98 84 ALA A C 1
ATOM 648 O O . ALA A 1 84 ? 9.727 -55.132 21.319 1.00 30.98 84 ALA A O 1
ATOM 649 N N . LYS A 1 85 ? 9.500 -56.530 19.588 1.00 32.97 85 LYS A N 1
ATOM 650 C CA . LYS A 1 85 ? 8.045 -56.358 19.435 1.00 32.97 85 LYS A CA 1
ATOM 651 C C . LYS A 1 85 ? 7.298 -56.935 20.645 1.00 32.97 85 LYS A C 1
ATOM 653 O O . LYS A 1 85 ? 7.532 -58.101 20.967 1.00 32.97 85 LYS A O 1
ATOM 658 N N . PRO A 1 86 ? 6.212 -56.283 21.089 1.00 29.14 86 PRO A N 1
ATOM 659 C CA . PRO A 1 86 ? 4.995 -56.981 21.465 1.00 29.14 86 PRO A CA 1
ATOM 660 C C . PRO A 1 86 ? 3.970 -56.869 20.326 1.00 29.14 86 PRO A C 1
ATOM 662 O O . PRO A 1 86 ? 3.535 -55.789 19.936 1.00 29.14 86 PRO A O 1
ATOM 665 N N . LYS A 1 87 ? 3.583 -58.021 19.770 1.00 31.84 87 LYS A N 1
ATOM 666 C CA . LYS A 1 87 ? 2.359 -58.184 18.970 1.00 31.84 87 LYS A CA 1
ATOM 667 C C . LYS A 1 87 ? 1.147 -58.032 19.892 1.00 31.84 87 LYS A C 1
ATOM 669 O O . LYS A 1 87 ? 1.049 -58.832 20.820 1.00 31.84 87 LYS A O 1
ATOM 674 N N . SER A 1 88 ? 0.184 -57.169 19.556 1.00 30.00 88 SER A N 1
ATOM 675 C CA . SER A 1 88 ? -1.254 -57.523 19.483 1.00 30.00 88 SER A CA 1
ATOM 676 C C . SER A 1 88 ? -2.165 -56.324 19.160 1.00 30.00 88 SER A C 1
ATOM 678 O O . SER A 1 88 ? -1.701 -55.192 19.229 1.00 30.00 88 SER A O 1
ATOM 680 N N . PRO A 1 89 ? -3.407 -56.578 18.691 1.00 38.56 89 PRO A N 1
ATOM 681 C CA . PRO A 1 89 ? -4.023 -55.835 17.593 1.00 38.56 89 PRO A CA 1
ATOM 682 C C . PRO A 1 89 ? -5.089 -54.811 18.007 1.00 38.56 89 PRO A C 1
ATOM 684 O O . PRO A 1 89 ? -5.672 -54.877 19.085 1.00 38.56 89 PRO A O 1
ATOM 687 N N . VAL A 1 90 ? -5.386 -53.926 17.055 1.00 28.25 90 VAL A N 1
ATOM 688 C CA . VAL A 1 90 ? -6.550 -53.030 17.007 1.00 28.25 90 VAL A CA 1
ATOM 689 C C . VAL A 1 90 ? -7.858 -53.838 17.009 1.00 28.25 90 VAL A C 1
ATOM 691 O O . VAL A 1 90 ? -8.009 -54.715 16.153 1.00 28.25 90 VAL A O 1
ATOM 694 N N . PRO A 1 91 ? -8.838 -53.529 17.878 1.00 32.00 91 PRO A N 1
ATOM 695 C CA . PRO A 1 91 ? -10.211 -53.980 17.699 1.00 32.00 91 PRO A CA 1
ATOM 696 C C . PRO A 1 91 ? -11.048 -52.908 16.986 1.00 32.00 91 PRO A C 1
ATOM 698 O O . PRO A 1 91 ? -11.381 -51.874 17.558 1.00 32.00 91 PRO A O 1
ATOM 701 N N . ASN A 1 92 ? -11.445 -53.203 15.747 1.00 31.31 92 ASN A N 1
ATOM 702 C CA . ASN A 1 92 ? -12.690 -52.692 15.174 1.00 31.31 92 ASN A CA 1
ATOM 703 C C . ASN A 1 92 ? -13.841 -53.552 15.710 1.00 31.31 92 ASN A C 1
ATOM 705 O O . ASN A 1 92 ? -13.820 -54.759 15.475 1.00 31.31 92 ASN A O 1
ATOM 709 N N . ALA A 1 93 ? -14.832 -52.943 16.366 1.00 29.27 93 ALA A N 1
ATOM 710 C CA . ALA A 1 93 ? -16.260 -53.284 16.279 1.00 29.27 93 ALA A CA 1
ATOM 711 C C . ALA A 1 93 ? -17.040 -52.551 17.382 1.00 29.27 93 ALA A C 1
ATOM 713 O O . ALA A 1 93 ? -16.876 -52.857 18.559 1.00 29.27 93 ALA A O 1
ATOM 714 N N . PHE A 1 94 ? -17.955 -51.664 16.996 1.00 28.09 94 PHE A N 1
ATOM 715 C CA . PHE A 1 94 ? -19.192 -51.493 17.754 1.00 28.09 94 PHE A CA 1
ATOM 716 C C . PHE A 1 94 ? -20.299 -52.178 16.958 1.00 28.09 94 PHE A C 1
ATOM 718 O O . PHE A 1 94 ? -20.510 -51.885 15.782 1.00 28.09 94 PHE A O 1
ATOM 725 N N . SER A 1 95 ? -20.908 -53.178 17.589 1.00 31.36 95 SER A N 1
ATOM 726 C CA . SER A 1 95 ? -21.944 -54.043 17.042 1.00 31.36 95 SER A CA 1
ATOM 727 C C . SER A 1 95 ? -23.334 -53.449 17.233 1.00 31.36 95 SER A C 1
ATOM 729 O O . SER A 1 95 ? -23.665 -52.963 18.314 1.00 31.36 95 SER A O 1
ATOM 731 N N . ASP A 1 96 ? -24.167 -53.608 16.208 1.00 37.25 96 ASP A N 1
ATOM 732 C CA . ASP A 1 96 ? -25.619 -53.466 16.255 1.00 37.25 96 ASP A CA 1
ATOM 733 C C . ASP A 1 96 ? -26.247 -54.448 17.258 1.00 37.25 96 ASP A C 1
ATOM 735 O O . ASP A 1 96 ? -26.439 -55.623 16.944 1.00 37.25 96 ASP A O 1
ATOM 739 N N . SER A 1 97 ? -26.629 -53.979 18.447 1.00 32.88 97 SER A N 1
ATOM 740 C CA . SER A 1 97 ? -27.617 -54.676 19.282 1.00 32.88 97 SER A CA 1
ATOM 741 C C . SER A 1 97 ? -28.131 -53.800 20.424 1.00 32.88 97 SER A C 1
ATOM 743 O O . SER A 1 97 ? -27.659 -53.935 21.543 1.00 32.88 97 SER A O 1
ATOM 745 N N . GLU A 1 98 ? -29.128 -52.948 20.164 1.00 34.59 98 GLU A N 1
ATOM 746 C CA . GLU A 1 98 ? -30.093 -52.517 21.198 1.00 34.59 98 GLU A CA 1
ATOM 747 C C . GLU A 1 98 ? -31.358 -51.889 20.583 1.00 34.59 98 GLU A C 1
ATOM 749 O O . GLU A 1 98 ? -31.813 -50.798 20.920 1.00 34.59 98 GLU A O 1
ATOM 754 N N . LYS A 1 99 ? -31.976 -52.619 19.645 1.00 30.41 99 LYS A N 1
ATOM 755 C CA . LYS A 1 99 ? -33.391 -52.413 19.322 1.00 30.41 99 LYS A CA 1
ATOM 756 C C . LYS A 1 99 ? -34.250 -53.219 20.288 1.00 30.41 99 LYS A C 1
ATOM 758 O O . LYS A 1 99 ? -34.009 -54.407 20.475 1.00 30.41 99 LYS A O 1
ATOM 763 N N . SER A 1 10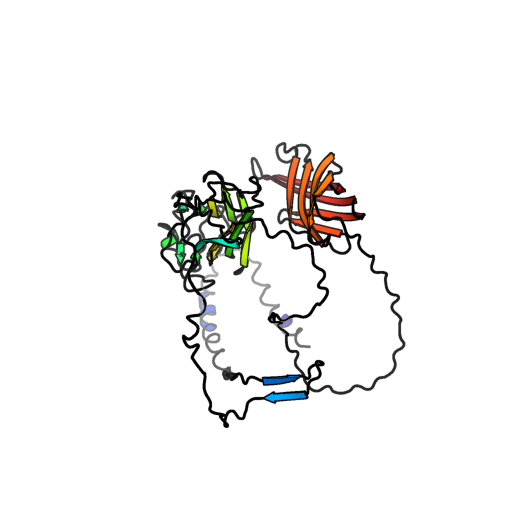0 ? -35.335 -52.576 20.715 1.00 30.56 100 SER A N 1
ATOM 764 C CA . SER A 1 100 ? -36.528 -53.132 21.362 1.00 30.56 100 SER A CA 1
ATOM 765 C C . SER A 1 100 ? -36.498 -53.146 22.884 1.00 30.56 100 SER A C 1
ATOM 767 O O . SER A 1 100 ? -36.081 -54.145 23.452 1.00 30.56 100 SER A O 1
ATOM 769 N N . GLN A 1 101 ? -37.106 -52.124 23.508 1.00 29.81 101 GLN A N 1
ATOM 770 C CA . GLN A 1 101 ? -38.158 -52.314 24.519 1.00 29.81 101 GLN A CA 1
ATOM 771 C C . GLN A 1 101 ? -39.126 -51.108 24.596 1.00 29.81 101 GLN A C 1
ATOM 773 O O . GLN A 1 101 ? -38.692 -49.966 24.687 1.00 29.81 101 GLN A O 1
ATOM 778 N N . LEU A 1 102 ? -40.427 -51.448 24.646 1.00 28.62 102 LEU A N 1
ATOM 779 C CA . LEU A 1 102 ? -41.608 -50.718 25.166 1.00 28.62 102 LEU A CA 1
ATOM 780 C C . LEU A 1 102 ? -42.567 -50.018 24.165 1.00 28.62 102 LEU A C 1
ATOM 782 O O . LEU A 1 102 ? -42.151 -49.563 23.104 1.00 28.62 102 LEU A O 1
ATOM 786 N N . PRO A 1 103 ? -43.894 -50.048 24.450 1.00 35.16 103 PRO A N 1
ATOM 787 C CA . PRO A 1 103 ? -44.920 -50.370 23.460 1.00 35.16 103 PRO A CA 1
ATOM 788 C C . PRO A 1 103 ? -45.830 -49.192 23.076 1.00 35.16 103 PRO A C 1
ATOM 790 O O . PRO A 1 103 ? -45.959 -48.196 23.783 1.00 35.16 103 PRO A O 1
ATOM 793 N N . ALA A 1 104 ? -46.507 -49.359 21.941 1.00 31.36 104 ALA A N 1
ATOM 794 C CA . ALA A 1 104 ? -47.440 -48.408 21.354 1.00 31.36 104 ALA A CA 1
ATOM 795 C C . ALA A 1 104 ? -48.819 -48.421 22.035 1.00 31.36 104 ALA A C 1
ATOM 797 O O . ALA A 1 104 ? -49.516 -49.425 21.947 1.00 31.36 104 ALA A O 1
ATOM 798 N N . THR A 1 105 ? -49.251 -47.277 22.579 1.00 31.16 105 THR A N 1
ATOM 799 C CA . THR A 1 105 ? -50.663 -46.839 22.609 1.00 31.16 105 THR A CA 1
ATOM 800 C C . THR A 1 105 ? -50.748 -45.322 22.806 1.00 31.16 105 THR A C 1
ATOM 802 O O . THR A 1 105 ? -50.459 -44.832 23.893 1.00 31.16 105 THR A O 1
ATOM 805 N N . ASN A 1 106 ? -51.133 -44.606 21.745 1.00 31.17 106 ASN A N 1
ATOM 806 C CA . ASN A 1 106 ? -52.043 -43.445 21.708 1.00 31.17 106 ASN A CA 1
ATOM 807 C C . ASN A 1 106 ? -51.735 -42.591 20.478 1.00 31.17 106 ASN A C 1
ATOM 809 O O . ASN A 1 106 ? -51.027 -41.589 20.519 1.00 31.17 106 ASN A O 1
ATOM 813 N N . SER A 1 107 ? -52.286 -43.036 19.353 1.00 33.81 107 SER A N 1
ATOM 814 C CA . SER A 1 107 ? -52.469 -42.219 18.162 1.00 33.81 107 SER A CA 1
ATOM 815 C C . SER A 1 107 ? -53.701 -41.336 18.345 1.00 33.81 107 SER A C 1
ATOM 817 O O . SER A 1 107 ? -54.665 -41.760 18.977 1.00 33.81 107 SER A O 1
ATOM 819 N N . GLN A 1 108 ? -53.677 -40.183 17.676 1.00 38.09 108 GLN A N 1
ATOM 820 C CA . GLN A 1 108 ? -54.686 -39.118 17.623 1.00 38.09 108 GLN A CA 1
ATOM 821 C C . GLN A 1 108 ? -54.451 -38.003 18.638 1.00 38.09 108 GLN A C 1
ATOM 823 O O . GLN A 1 108 ? -55.026 -38.017 19.710 1.00 38.09 108 GLN A O 1
ATOM 828 N N . PHE A 1 109 ? -53.623 -37.026 18.263 1.00 29.73 109 PHE A N 1
ATOM 829 C CA . PHE A 1 109 ? -54.011 -35.615 18.166 1.00 29.73 109 PHE A CA 1
ATOM 830 C C . PHE A 1 109 ? -52.929 -34.866 17.356 1.00 29.73 109 PHE A C 1
ATOM 832 O O . PHE A 1 109 ? -51.742 -35.042 17.599 1.00 29.73 109 PHE A O 1
ATOM 839 N N . PHE A 1 110 ? -53.389 -34.041 16.410 1.00 33.44 110 PHE A N 1
ATOM 840 C CA . PHE A 1 110 ? -52.670 -33.101 15.529 1.00 33.44 110 PHE A CA 1
ATOM 841 C C . PHE A 1 110 ? -52.142 -33.597 14.166 1.00 33.44 110 PHE A C 1
ATOM 843 O O . PHE A 1 110 ? -51.172 -34.336 14.032 1.00 33.44 110 PHE A O 1
ATOM 850 N N . SER A 1 111 ? -52.842 -33.113 13.135 1.00 34.06 111 SER A N 1
ATOM 851 C CA . SER A 1 111 ? -52.508 -33.084 11.709 1.00 34.06 111 SER A CA 1
ATOM 852 C C . SER A 1 111 ? -51.212 -32.304 11.414 1.00 34.06 111 SER A C 1
ATOM 854 O O . SER A 1 111 ? -50.843 -31.434 12.203 1.00 34.06 111 SER A O 1
ATOM 856 N N . PRO A 1 112 ? -50.560 -32.525 10.254 1.00 34.69 112 PRO A N 1
ATOM 857 C CA . PRO A 1 112 ? -49.363 -31.790 9.877 1.00 34.69 112 PRO A CA 1
ATOM 858 C C . PRO A 1 112 ? -49.766 -30.421 9.319 1.00 34.69 112 PRO A C 1
ATOM 860 O O . PRO A 1 112 ? -50.304 -30.319 8.217 1.00 34.69 112 PRO A O 1
ATOM 863 N N . GLN A 1 113 ? -49.513 -29.352 10.068 1.00 35.78 113 GLN A N 1
ATOM 864 C CA . GLN A 1 113 ? -49.336 -28.046 9.445 1.00 35.78 113 GLN A CA 1
ATOM 865 C C . GLN A 1 113 ? -47.879 -27.941 9.007 1.00 35.78 113 GLN A C 1
ATOM 867 O O . GLN A 1 113 ? -46.971 -28.092 9.820 1.00 35.78 113 GLN A O 1
ATOM 872 N N . ASN A 1 114 ? -47.690 -27.693 7.710 1.00 45.72 114 ASN A N 1
ATOM 873 C CA . ASN A 1 114 ? -46.471 -27.143 7.132 1.00 45.72 114 ASN A CA 1
ATOM 874 C C . ASN A 1 114 ? -45.938 -26.019 8.032 1.00 45.72 114 ASN A C 1
ATOM 876 O O . ASN A 1 114 ? -46.416 -24.887 7.960 1.00 45.72 114 ASN A O 1
ATOM 880 N N . GLN A 1 115 ? -44.924 -26.311 8.837 1.00 33.91 115 GLN A N 1
ATOM 881 C CA . GLN A 1 115 ? -43.961 -25.302 9.227 1.00 33.91 115 GLN A CA 1
ATOM 882 C C . GLN A 1 115 ? -42.752 -25.494 8.330 1.00 33.91 115 GLN A C 1
ATOM 884 O O . GLN A 1 115 ? -41.982 -26.439 8.472 1.00 33.91 115 GLN A O 1
ATOM 889 N N . LEU A 1 116 ? -42.639 -24.585 7.363 1.00 36.34 116 LEU A N 1
ATOM 890 C CA . LEU A 1 116 ? -41.363 -24.228 6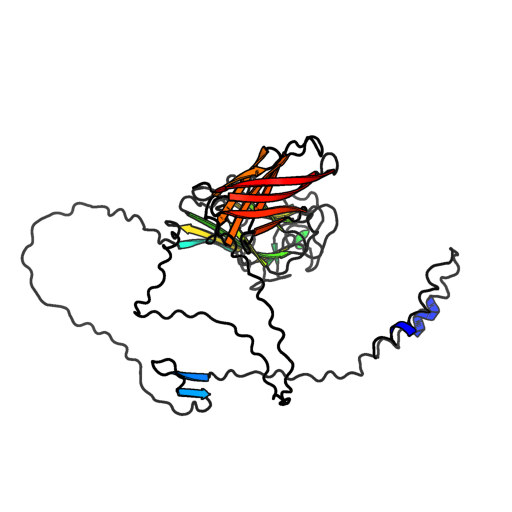.772 1.00 36.34 116 LEU A CA 1
ATOM 891 C C . LEU A 1 116 ? -40.441 -23.885 7.941 1.00 36.34 116 LEU A C 1
ATOM 893 O O . LEU A 1 116 ? -40.568 -22.820 8.545 1.00 36.34 116 LEU A O 1
ATOM 897 N N . ILE A 1 117 ? -39.555 -24.811 8.301 1.00 34.38 117 ILE A N 1
ATOM 898 C CA . ILE A 1 117 ? -38.389 -24.457 9.092 1.00 34.38 117 ILE A CA 1
ATOM 899 C C . ILE A 1 117 ? -37.576 -23.600 8.137 1.00 34.38 117 ILE A C 1
ATOM 901 O O . ILE A 1 117 ? -36.943 -24.104 7.212 1.00 34.38 117 ILE A O 1
ATOM 905 N N . ASN A 1 118 ? -37.697 -22.288 8.307 1.00 39.12 118 ASN A N 1
ATOM 906 C CA . ASN A 1 118 ? -36.769 -21.340 7.738 1.00 39.12 118 ASN A CA 1
ATOM 907 C C . ASN A 1 118 ? -35.432 -21.676 8.402 1.00 39.12 118 ASN A C 1
ATOM 909 O O . ASN A 1 118 ? -35.169 -21.272 9.535 1.00 39.12 118 ASN A O 1
ATOM 913 N N . THR A 1 119 ? -34.641 -22.529 7.754 1.00 35.28 119 THR A N 1
ATOM 914 C CA . THR A 1 119 ? -33.247 -22.735 8.109 1.00 35.28 119 THR A CA 1
ATOM 915 C C . THR A 1 119 ? -32.551 -21.424 7.785 1.00 35.28 119 THR A C 1
ATOM 917 O O . THR A 1 119 ? -32.001 -21.254 6.700 1.00 35.28 119 THR A O 1
ATOM 920 N N . ASN A 1 120 ? -32.613 -20.470 8.716 1.00 37.88 120 ASN A N 1
ATOM 921 C CA . ASN A 1 120 ? -31.540 -19.505 8.838 1.00 37.88 120 ASN A CA 1
ATOM 922 C C . ASN A 1 120 ? -30.302 -20.360 9.068 1.00 37.88 120 ASN A C 1
ATOM 924 O O . ASN A 1 120 ? -30.118 -20.923 10.147 1.00 37.88 120 ASN A O 1
ATOM 928 N N . SER A 1 121 ? -29.545 -20.552 7.990 1.00 41.34 121 SER A N 1
ATOM 929 C CA . SER A 1 121 ? -28.184 -21.043 8.037 1.00 41.34 121 SER A CA 1
ATOM 930 C C . SER A 1 121 ? -27.482 -20.198 9.085 1.00 41.34 121 SER A C 1
ATOM 932 O O . SER A 1 121 ? -27.237 -19.015 8.862 1.00 41.34 121 SER A O 1
ATOM 934 N N . SER A 1 122 ? -27.257 -20.766 10.266 1.00 47.75 122 SER A N 1
ATOM 935 C CA . SER A 1 122 ? -26.322 -20.186 11.212 1.00 47.75 122 SER A CA 1
ATOM 936 C C . SER A 1 122 ? -24.971 -20.326 10.527 1.00 47.75 122 SER A C 1
ATOM 938 O O . SER A 1 122 ? -24.379 -21.403 10.577 1.00 47.75 122 SER A O 1
ATOM 940 N N . ALA A 1 123 ? -24.545 -19.288 9.800 1.00 57.66 123 ALA A N 1
ATOM 941 C CA . ALA A 1 123 ? -23.172 -19.184 9.337 1.00 57.66 123 ALA A CA 1
ATOM 942 C C . ALA A 1 123 ? -22.292 -19.432 10.567 1.00 57.66 123 ALA A C 1
ATOM 944 O O . ALA A 1 123 ? -22.508 -18.834 11.627 1.00 57.66 123 ALA A O 1
ATOM 945 N N . THR A 1 124 ? -21.430 -20.441 10.490 1.00 63.50 124 THR A N 1
ATOM 946 C CA . THR A 1 124 ? -20.487 -20.722 11.569 1.00 63.50 124 THR A CA 1
ATOM 947 C C . THR A 1 124 ? -19.585 -19.505 11.681 1.00 63.50 124 THR A C 1
ATOM 949 O O . THR A 1 124 ? -18.988 -19.118 10.685 1.00 63.50 124 THR A O 1
ATOM 952 N N . ALA A 1 125 ? -19.537 -18.882 12.859 1.00 83.19 125 ALA A N 1
ATOM 953 C CA . ALA A 1 125 ? -18.701 -17.708 13.040 1.00 83.19 125 ALA A CA 1
ATOM 954 C C . ALA A 1 125 ? -17.225 -18.077 12.830 1.00 83.19 125 ALA A C 1
ATOM 956 O O . ALA A 1 125 ? -16.772 -19.097 13.362 1.00 83.19 125 ALA A O 1
ATOM 957 N N . GLY A 1 126 ? -16.488 -17.282 12.060 1.00 90.31 126 GLY A N 1
ATOM 958 C CA . GLY A 1 126 ? -15.101 -17.585 11.733 1.00 90.31 126 GLY A CA 1
ATOM 959 C C . GLY A 1 126 ? -14.556 -16.821 10.534 1.00 90.31 126 GLY A C 1
ATOM 960 O O . GLY A 1 126 ? -15.284 -16.124 9.828 1.00 90.31 126 GLY A O 1
ATOM 961 N N . TRP A 1 127 ? -13.250 -16.988 10.321 1.00 94.44 127 TRP A N 1
ATOM 962 C CA . TRP A 1 127 ? -12.562 -16.509 9.130 1.00 94.44 127 TRP A CA 1
ATOM 963 C C . TRP A 1 127 ? -12.952 -17.343 7.910 1.00 94.44 127 TRP A C 1
ATOM 965 O O . TRP A 1 127 ? -12.843 -18.570 7.912 1.00 94.44 127 TRP A O 1
ATOM 975 N N . GLU A 1 128 ? -13.369 -16.650 6.860 1.00 95.81 128 GLU A N 1
ATOM 976 C CA . GLU A 1 128 ? -13.698 -17.183 5.549 1.00 95.81 128 GLU A CA 1
ATOM 977 C C . GLU A 1 128 ? -12.765 -16.555 4.509 1.00 95.81 128 GLU A C 1
ATOM 979 O O . GLU A 1 128 ? -12.703 -15.329 4.372 1.00 95.81 128 GLU A O 1
ATOM 984 N N . THR A 1 129 ? -12.054 -17.386 3.746 1.00 97.69 129 THR A N 1
ATOM 985 C CA . THR A 1 129 ? -11.273 -16.926 2.591 1.00 97.69 129 THR A CA 1
ATOM 986 C C . THR A 1 129 ? -12.228 -16.525 1.468 1.00 97.69 129 THR A C 1
ATOM 988 O O . THR A 1 129 ? -13.010 -17.342 0.980 1.00 97.69 129 THR A O 1
ATOM 991 N N . ILE A 1 130 ? -12.161 -15.262 1.051 1.00 98.00 130 ILE A N 1
ATOM 992 C CA . ILE A 1 130 ? -12.913 -14.730 -0.092 1.00 98.00 130 ILE A CA 1
ATOM 993 C C . ILE A 1 130 ? -12.179 -15.064 -1.385 1.00 98.00 130 ILE A C 1
ATOM 995 O O . ILE A 1 130 ? -12.802 -15.436 -2.376 1.00 98.00 130 ILE A O 1
ATOM 999 N N . PHE A 1 131 ? -10.861 -14.881 -1.378 1.00 98.44 131 PHE A N 1
ATOM 1000 C CA . PHE A 1 131 ? -10.013 -15.084 -2.539 1.00 98.44 131 PHE A CA 1
ATOM 1001 C C . PHE A 1 131 ? -8.586 -15.384 -2.095 1.00 98.44 131 PHE A C 1
ATOM 1003 O O . PHE A 1 131 ? -8.105 -14.813 -1.121 1.00 98.44 131 PHE A O 1
ATOM 1010 N N . SER A 1 132 ? -7.903 -16.259 -2.820 1.00 98.06 132 SER A N 1
ATOM 1011 C CA . SER A 1 132 ? -6.491 -16.544 -2.594 1.00 98.06 132 SER A CA 1
ATOM 1012 C C . SER A 1 132 ? -5.807 -16.886 -3.908 1.00 98.06 132 SER A C 1
ATOM 1014 O O . SER A 1 132 ? -6.396 -17.590 -4.731 1.00 98.06 132 SER A O 1
ATOM 1016 N N . ASP A 1 133 ? -4.561 -16.457 -4.070 1.00 98.38 133 ASP A N 1
ATOM 1017 C CA . ASP A 1 133 ? -3.729 -16.798 -5.221 1.00 98.38 133 ASP A CA 1
ATOM 1018 C C . ASP A 1 133 ? -2.287 -17.039 -4.757 1.00 98.38 133 ASP A C 1
ATOM 1020 O O . ASP A 1 133 ? -1.615 -16.132 -4.264 1.00 98.38 133 ASP A O 1
ATOM 1024 N N . ASP A 1 134 ? -1.831 -18.283 -4.892 1.00 97.88 134 ASP A N 1
ATOM 1025 C CA . ASP A 1 134 ? -0.434 -18.691 -4.694 1.00 97.88 134 ASP A CA 1
ATOM 1026 C C . ASP A 1 134 ? 0.398 -18.516 -5.975 1.00 97.88 134 ASP A C 1
ATOM 1028 O O . ASP A 1 134 ? 1.556 -18.906 -6.038 1.00 97.88 134 ASP A O 1
ATOM 1032 N N . PHE A 1 135 ? -0.216 -17.972 -7.030 1.00 98.31 135 PHE A N 1
ATOM 1033 C CA . PHE A 1 135 ? 0.365 -17.757 -8.344 1.00 98.31 135 PHE A CA 1
ATOM 1034 C C . PHE A 1 135 ? 0.912 -19.019 -9.009 1.00 98.31 135 PHE A C 1
ATOM 1036 O O . PHE A 1 135 ? 1.672 -18.913 -9.966 1.00 98.31 135 PHE A O 1
ATOM 1043 N N . GLU A 1 136 ? 0.482 -20.220 -8.624 1.00 98.31 136 GLU A N 1
ATOM 1044 C CA . GLU A 1 136 ? 0.854 -21.449 -9.332 1.00 98.31 136 GLU A CA 1
ATOM 1045 C C . GLU A 1 136 ? -0.098 -21.746 -10.499 1.00 98.31 136 GLU A C 1
ATOM 1047 O O . GLU A 1 136 ? 0.296 -22.296 -11.540 1.00 98.31 136 GLU A O 1
ATOM 1052 N N . GLY A 1 137 ? -1.350 -21.304 -10.357 1.00 94.56 137 GLY A N 1
ATOM 1053 C CA . GLY A 1 137 ? -2.452 -21.501 -11.295 1.00 94.56 137 GLY A CA 1
ATOM 1054 C C . GLY A 1 137 ? -2.385 -20.670 -12.583 1.00 94.56 137 GLY A C 1
ATOM 1055 O O . GLY A 1 137 ? -1.340 -20.193 -13.025 1.00 94.56 137 GLY A O 1
ATOM 1056 N N . SER A 1 138 ? -3.524 -20.528 -13.260 1.00 94.81 138 SER A N 1
ATOM 1057 C CA . SER A 1 138 ? -3.607 -19.660 -14.444 1.00 94.81 138 SER A CA 1
ATOM 1058 C C . SER A 1 138 ? -3.607 -18.195 -14.018 1.00 94.81 138 SER A C 1
ATOM 1060 O O . SER A 1 138 ? -4.431 -17.809 -13.204 1.00 94.81 138 SER A O 1
ATOM 1062 N N . PHE A 1 139 ? -2.741 -17.380 -14.619 1.00 96.00 139 PHE A N 1
ATOM 1063 C CA . PHE A 1 139 ? -2.660 -15.941 -14.364 1.00 96.00 139 PHE A CA 1
ATOM 1064 C C . PHE A 1 139 ? -3.046 -15.167 -15.641 1.00 96.00 139 PHE A C 1
ATOM 1066 O O . PHE A 1 139 ? -2.601 -15.570 -16.721 1.00 96.00 139 PHE A O 1
ATOM 1073 N N . PRO A 1 140 ? -3.868 -14.099 -15.571 1.00 96.31 140 PRO A N 1
ATOM 1074 C CA . PRO A 1 140 ? -4.269 -13.362 -14.365 1.00 96.31 140 PRO A CA 1
ATOM 1075 C C . PRO A 1 140 ? -5.426 -13.985 -13.572 1.00 96.31 140 PRO A C 1
ATOM 1077 O O . PRO A 1 140 ? -5.760 -13.484 -12.512 1.00 96.31 140 PRO A O 1
ATOM 1080 N N . GLY A 1 141 ? -6.042 -15.073 -14.041 1.00 95.56 141 GLY A N 1
ATOM 1081 C CA . GLY A 1 141 ? -7.138 -15.706 -13.302 1.00 95.56 141 GLY A CA 1
ATOM 1082 C C . GLY A 1 141 ? -8.312 -14.741 -13.109 1.00 95.56 141 GLY A C 1
ATOM 1083 O O . GLY A 1 141 ? -8.850 -14.232 -14.092 1.00 95.56 141 GLY A O 1
ATOM 1084 N N . GLU A 1 142 ? -8.699 -14.501 -11.856 1.00 95.44 142 GLU A N 1
ATOM 1085 C CA . GLU A 1 142 ? -9.761 -13.550 -11.487 1.00 95.44 142 GLU A CA 1
ATOM 1086 C C . GLU A 1 142 ? -9.258 -12.110 -11.304 1.00 95.44 142 GLU A C 1
ATOM 1088 O O . GLU A 1 142 ? -10.060 -11.191 -11.127 1.00 95.44 142 GLU A O 1
ATOM 1093 N N . TRP A 1 143 ? -7.945 -11.888 -11.375 1.00 98.25 143 TRP A N 1
ATOM 1094 C CA . TRP A 1 143 ? -7.371 -10.553 -11.310 1.00 98.25 143 TRP A CA 1
ATOM 1095 C C . TRP A 1 143 ? -7.679 -9.747 -12.572 1.00 98.25 143 TRP A C 1
ATOM 1097 O O . TRP A 1 143 ? -7.552 -10.224 -13.702 1.00 98.25 143 TRP A O 1
ATOM 1107 N N . ASN A 1 144 ? -7.985 -8.467 -12.382 1.00 97.56 144 ASN A N 1
ATOM 1108 C CA . ASN A 1 144 ? -7.888 -7.464 -13.429 1.00 97.56 144 ASN A CA 1
ATOM 1109 C C . ASN A 1 144 ? -6.490 -6.837 -13.387 1.00 97.56 144 ASN A C 1
ATOM 1111 O O . ASN A 1 144 ? -6.149 -6.147 -12.427 1.00 97.56 144 ASN A O 1
ATOM 1115 N N . VAL A 1 145 ? -5.690 -7.084 -14.421 1.00 97.75 145 VAL A N 1
ATOM 1116 C CA . VAL A 1 145 ? -4.290 -6.657 -14.498 1.00 97.75 145 VAL A CA 1
ATOM 1117 C C . VAL A 1 145 ? -4.089 -5.790 -15.730 1.00 97.75 145 VAL A C 1
ATOM 1119 O O . VAL A 1 145 ? -4.479 -6.186 -16.828 1.00 97.75 145 VAL A O 1
ATOM 1122 N N . PHE A 1 146 ? -3.485 -4.617 -15.557 1.00 95.81 146 PHE A N 1
ATOM 1123 C CA . PHE A 1 146 ? -3.249 -3.678 -16.650 1.00 95.81 146 PHE A CA 1
ATOM 1124 C C . PHE A 1 146 ? -2.140 -2.678 -16.319 1.00 95.81 146 PHE A C 1
ATOM 1126 O O . PHE A 1 146 ? -1.769 -2.489 -15.161 1.00 95.81 146 PHE A O 1
ATOM 1133 N N . ASP A 1 147 ? -1.636 -2.030 -17.366 1.00 97.12 147 ASP A N 1
ATOM 1134 C CA . ASP A 1 147 ? -0.800 -0.841 -17.262 1.00 97.12 147 ASP A CA 1
ATOM 1135 C C . ASP A 1 147 ? -1.703 0.405 -17.260 1.00 97.12 147 ASP A C 1
ATOM 1137 O O . ASP A 1 147 ? -2.472 0.640 -18.198 1.00 97.12 147 ASP A O 1
ATOM 1141 N N . ASN A 1 148 ? -1.667 1.181 -16.180 1.00 93.62 148 ASN A N 1
ATOM 1142 C CA . ASN A 1 148 ? -2.547 2.323 -15.952 1.00 93.62 148 ASN A CA 1
ATOM 1143 C C . ASN A 1 148 ? -2.142 3.570 -16.756 1.00 93.62 148 ASN A C 1
ATOM 1145 O O . ASN A 1 148 ? -2.920 4.523 -16.826 1.00 93.62 148 ASN A O 1
ATOM 1149 N N . ASP A 1 149 ? -0.977 3.563 -17.410 1.00 89.31 149 ASP A N 1
ATOM 1150 C CA . ASP A 1 149 ? -0.636 4.550 -18.443 1.00 89.31 149 ASP A CA 1
ATOM 1151 C C . ASP A 1 149 ? -0.763 4.004 -19.882 1.00 89.31 149 ASP A C 1
ATOM 1153 O O . ASP A 1 149 ? -0.517 4.716 -20.869 1.00 89.31 149 ASP A O 1
ATOM 1157 N N . SER A 1 150 ? -1.265 2.769 -19.995 1.00 91.12 150 SER A N 1
ATOM 1158 C CA . SER A 1 150 ? -1.446 2.001 -21.221 1.00 91.12 150 SER A CA 1
ATOM 1159 C C . SER A 1 150 ? -0.126 1.642 -21.907 1.00 91.12 150 SER A C 1
ATOM 1161 O O . SER A 1 150 ? 0.506 0.669 -21.528 1.00 91.12 150 SER A O 1
ATOM 1163 N N . THR A 1 151 ? 0.241 2.339 -22.983 1.00 90.50 151 THR A N 1
ATOM 1164 C CA . THR A 1 151 ? 1.481 2.079 -23.734 1.00 90.50 151 THR A CA 1
ATOM 1165 C C . THR A 1 151 ? 2.361 3.322 -23.787 1.00 90.50 151 THR A C 1
ATOM 1167 O O . THR A 1 151 ? 3.201 3.449 -24.681 1.00 90.50 151 THR A O 1
ATOM 1170 N N . THR A 1 152 ? 2.102 4.309 -22.925 1.00 91.75 152 THR A N 1
ATOM 1171 C CA . THR A 1 152 ? 2.732 5.632 -23.018 1.00 91.75 152 THR A CA 1
ATOM 1172 C C . THR A 1 152 ? 4.230 5.532 -22.753 1.00 91.75 152 THR A C 1
ATOM 1174 O O . THR A 1 152 ? 5.013 6.169 -23.460 1.00 91.75 152 THR A O 1
ATOM 1177 N N . ASN A 1 153 ? 4.622 4.675 -21.807 1.00 91.88 153 ASN A N 1
ATOM 1178 C CA . ASN A 1 153 ? 6.014 4.435 -21.429 1.00 91.88 153 ASN A CA 1
ATOM 1179 C C . ASN A 1 153 ? 6.478 2.999 -21.741 1.00 91.88 153 ASN A C 1
ATOM 1181 O O . ASN A 1 153 ? 7.476 2.531 -21.198 1.00 91.88 153 ASN A O 1
ATOM 1185 N N . GLY A 1 154 ? 5.794 2.338 -22.680 1.00 94.69 154 GLY A N 1
ATOM 1186 C CA . GLY A 1 154 ? 5.815 0.884 -22.877 1.00 94.69 154 GLY A CA 1
ATOM 1187 C C . GLY A 1 154 ? 4.652 0.223 -22.137 1.00 94.69 154 GLY A C 1
ATOM 1188 O O . GLY A 1 154 ? 3.925 0.907 -21.432 1.00 94.69 154 GLY A O 1
ATOM 1189 N N . GLU A 1 155 ? 4.433 -1.071 -22.359 1.00 96.94 155 GLU A N 1
ATOM 1190 C CA . GLU A 1 155 ? 3.363 -1.830 -21.701 1.00 96.94 155 GLU A CA 1
ATOM 1191 C C . GLU A 1 155 ? 3.960 -2.805 -20.679 1.00 96.94 155 GLU A C 1
ATOM 1193 O O . GLU A 1 155 ? 4.543 -3.837 -21.046 1.00 96.94 155 GLU A O 1
ATOM 1198 N N . TYR A 1 156 ? 3.794 -2.473 -19.396 1.00 97.94 156 TYR A N 1
ATOM 1199 C CA . TYR A 1 156 ? 4.321 -3.231 -18.265 1.00 97.94 156 TYR A CA 1
ATOM 1200 C C . TYR A 1 156 ? 3.259 -3.423 -17.190 1.00 97.94 156 TYR A C 1
ATOM 1202 O O . TYR A 1 156 ? 2.835 -2.490 -16.511 1.00 97.94 156 TYR A O 1
ATOM 1210 N N . PHE A 1 157 ? 2.876 -4.675 -16.972 1.00 97.62 157 PHE A N 1
ATOM 1211 C CA . PHE A 1 157 ? 1.935 -5.021 -15.915 1.00 97.62 157 PHE A CA 1
ATOM 1212 C C . PHE A 1 157 ? 2.316 -6.320 -15.205 1.00 97.62 157 PHE A C 1
ATOM 1214 O O . PHE A 1 157 ? 3.262 -7.005 -15.602 1.00 97.62 157 PHE A O 1
ATOM 1221 N N . TRP A 1 158 ? 1.596 -6.662 -14.135 1.00 98.62 158 TRP A N 1
ATOM 1222 C CA . TRP A 1 158 ? 1.873 -7.860 -13.346 1.00 98.62 158 TRP A CA 1
ATOM 1223 C C . TRP A 1 158 ? 1.841 -9.128 -14.206 1.00 98.62 158 TRP A C 1
ATOM 1225 O O . TRP A 1 158 ? 0.974 -9.306 -15.059 1.00 98.62 158 TRP A O 1
ATOM 1235 N N . ALA A 1 159 ? 2.765 -10.054 -13.974 1.00 98.38 159 ALA A N 1
ATOM 1236 C CA . ALA A 1 159 ? 2.698 -11.380 -14.573 1.00 98.38 159 ALA A CA 1
ATOM 1237 C C . ALA A 1 159 ? 3.283 -12.447 -13.668 1.00 98.38 159 ALA A C 1
ATOM 1239 O O . ALA A 1 159 ? 4.310 -12.246 -13.026 1.00 98.38 159 ALA A O 1
ATOM 1240 N N . LYS A 1 160 ? 2.696 -13.638 -13.732 1.00 97.50 160 LYS A N 1
ATOM 1241 C CA . LYS A 1 160 ? 3.289 -14.842 -13.160 1.00 97.50 160 LYS A CA 1
ATOM 1242 C C . LYS A 1 160 ? 4.645 -15.158 -13.801 1.00 97.50 160 LYS A C 1
ATOM 1244 O O . LYS A 1 160 ? 4.732 -15.325 -15.023 1.00 97.50 160 LYS A O 1
ATOM 1249 N N . LYS A 1 161 ? 5.691 -15.285 -12.981 1.00 97.75 161 LYS A N 1
ATOM 1250 C CA . LYS A 1 161 ? 7.067 -15.592 -13.404 1.00 97.75 161 LYS A CA 1
ATOM 1251 C C . LYS A 1 161 ? 7.774 -16.478 -12.384 1.00 97.75 161 LYS A C 1
ATOM 1253 O O . LYS A 1 161 ? 7.447 -16.471 -11.207 1.00 97.75 161 LYS A O 1
ATOM 1258 N N . ASN A 1 162 ? 8.816 -17.170 -12.833 1.00 97.00 162 ASN A N 1
ATOM 1259 C CA . ASN A 1 162 ? 9.680 -18.018 -12.008 1.00 97.00 162 ASN A CA 1
ATOM 1260 C C . ASN A 1 162 ? 11.054 -17.376 -11.723 1.00 97.00 162 ASN A C 1
ATOM 1262 O O . ASN A 1 162 ? 12.035 -18.079 -11.483 1.00 97.00 162 ASN A O 1
ATOM 1266 N N . CYS A 1 163 ? 11.149 -16.045 -11.814 1.00 96.31 163 CYS A N 1
ATOM 1267 C CA . CYS A 1 163 ? 12.403 -15.313 -11.620 1.00 96.31 163 CYS A CA 1
ATOM 1268 C C . CYS A 1 163 ? 12.810 -15.224 -10.148 1.00 96.31 163 CYS A C 1
ATOM 1270 O O . CYS A 1 163 ? 13.982 -15.398 -9.814 1.00 96.31 163 CYS A O 1
ATOM 1272 N N . ARG A 1 164 ? 11.830 -14.977 -9.279 1.00 97.50 164 ARG A N 1
ATOM 1273 C CA . ARG A 1 164 ? 11.980 -14.899 -7.832 1.00 97.50 164 ARG A CA 1
ATOM 1274 C C . ARG A 1 164 ? 10.709 -15.452 -7.217 1.00 97.50 164 ARG A C 1
ATOM 1276 O O . ARG A 1 164 ? 9.630 -15.014 -7.593 1.00 97.50 164 ARG A O 1
ATOM 1283 N N . VAL A 1 165 ? 10.868 -16.433 -6.336 1.00 97.56 165 VAL A N 1
ATOM 1284 C CA . VAL A 1 165 ? 9.762 -17.234 -5.808 1.00 97.56 165 VAL A CA 1
ATOM 1285 C C . VAL A 1 165 ? 9.830 -17.255 -4.287 1.00 97.56 165 VAL A C 1
ATOM 1287 O O . VAL A 1 165 ? 10.927 -17.442 -3.748 1.00 97.56 165 VAL A O 1
ATOM 1290 N N . TYR A 1 166 ? 8.707 -17.030 -3.604 1.00 97.94 166 TYR A N 1
ATOM 1291 C CA . TYR A 1 166 ? 8.628 -17.211 -2.153 1.00 97.94 166 TYR A CA 1
ATOM 1292 C C . TYR A 1 166 ? 8.279 -18.660 -1.823 1.00 97.94 166 TYR A C 1
ATOM 1294 O O . TYR A 1 166 ? 9.012 -19.321 -1.082 1.00 97.94 166 TYR A O 1
ATOM 1302 N N . ALA A 1 167 ? 7.194 -19.165 -2.411 1.00 95.44 167 ALA A N 1
ATOM 1303 C CA . ALA A 1 167 ? 6.732 -20.538 -2.268 1.00 95.44 167 ALA A CA 1
ATOM 1304 C C . ALA A 1 167 ? 6.349 -21.118 -3.637 1.00 95.44 167 ALA A C 1
ATOM 1306 O O . ALA A 1 167 ? 6.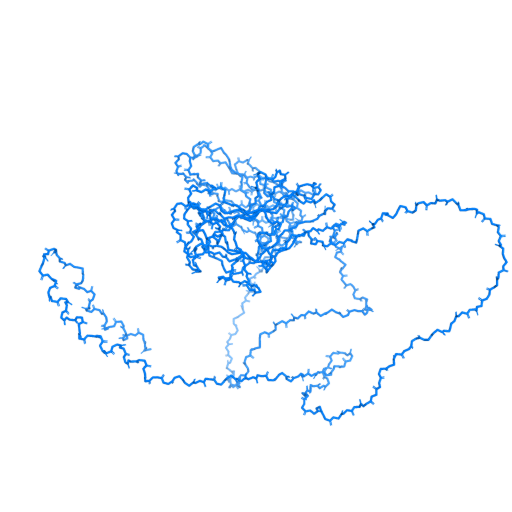060 -20.393 -4.572 1.00 95.44 167 ALA A O 1
ATOM 1307 N N . GLY A 1 168 ? 6.392 -22.444 -3.779 1.00 97.25 168 GLY A N 1
ATOM 1308 C CA . GLY A 1 168 ? 6.051 -23.080 -5.053 1.00 97.25 168 GLY A CA 1
ATOM 1309 C C . GLY A 1 168 ? 7.111 -22.875 -6.145 1.00 97.25 168 GLY A C 1
ATOM 1310 O O . GLY A 1 168 ? 8.304 -23.092 -5.919 1.00 97.25 168 GLY A O 1
ATOM 1311 N N . SER A 1 169 ? 6.664 -22.566 -7.360 1.00 98.06 169 SER A N 1
ATOM 1312 C CA . SER A 1 169 ? 7.478 -22.403 -8.571 1.00 98.06 169 SER A CA 1
ATOM 1313 C C . SER A 1 169 ? 7.353 -21.023 -9.215 1.00 98.06 169 SER A C 1
ATOM 1315 O O . SER A 1 169 ? 8.134 -20.723 -10.124 1.00 98.06 169 SER A O 1
ATOM 1317 N N . ASN A 1 170 ? 6.387 -20.202 -8.805 1.00 98.44 170 ASN A N 1
ATOM 1318 C CA . ASN A 1 170 ? 6.111 -18.913 -9.416 1.00 98.44 170 ASN A CA 1
ATOM 1319 C C . ASN A 1 170 ? 5.723 -17.864 -8.369 1.00 98.44 170 ASN A C 1
ATOM 1321 O O . ASN A 1 170 ? 5.239 -18.181 -7.300 1.00 98.44 170 ASN A O 1
ATOM 1325 N N . SER A 1 171 ? 5.890 -16.596 -8.728 1.00 98.62 171 SER A N 1
ATOM 1326 C CA . SER A 1 171 ? 5.299 -15.462 -8.015 1.00 98.62 171 SER A CA 1
ATOM 1327 C C . SER A 1 171 ? 4.848 -14.413 -9.033 1.00 98.62 171 SER A C 1
ATOM 1329 O O . SER A 1 171 ? 5.226 -14.466 -10.214 1.00 98.62 171 SER A O 1
ATOM 1331 N N . ALA A 1 172 ? 4.046 -13.440 -8.608 1.00 98.62 172 ALA A N 1
ATOM 1332 C CA . ALA A 1 172 ? 3.641 -12.340 -9.472 1.00 98.62 172 ALA A CA 1
ATOM 1333 C C . ALA A 1 172 ? 4.750 -11.282 -9.535 1.00 98.62 172 ALA A C 1
ATOM 1335 O O . ALA A 1 172 ? 5.079 -10.653 -8.533 1.00 98.62 172 ALA A O 1
ATOM 1336 N N . TRP A 1 173 ? 5.326 -11.085 -10.721 1.00 98.81 173 TRP A N 1
ATOM 1337 C CA . TRP A 1 173 ? 6.317 -10.053 -11.003 1.00 98.81 173 TRP A CA 1
ATOM 1338 C C . TRP A 1 173 ? 5.643 -8.797 -11.540 1.00 98.81 173 TRP A C 1
ATOM 1340 O O . TRP A 1 173 ? 4.975 -8.836 -12.574 1.00 98.81 173 TRP A O 1
ATOM 1350 N N . VAL A 1 174 ? 5.884 -7.679 -10.870 1.00 98.31 174 VAL A N 1
ATOM 1351 C CA . VAL A 1 174 ? 5.262 -6.382 -11.129 1.00 98.31 174 VAL A CA 1
ATOM 1352 C C . VAL A 1 174 ? 5.336 -5.876 -12.571 1.00 98.31 174 VAL A C 1
ATOM 1354 O O . VAL A 1 174 ? 4.380 -5.277 -13.046 1.00 98.31 174 VAL A O 1
ATOM 1357 N N . VAL A 1 175 ? 6.437 -6.110 -13.281 1.00 98.25 175 VAL A N 1
ATOM 1358 C CA . VAL A 1 175 ? 6.647 -5.618 -14.659 1.00 98.25 175 VAL A CA 1
ATOM 1359 C C . VAL A 1 175 ? 6.911 -6.757 -15.638 1.00 98.25 175 VAL A C 1
ATOM 1361 O O . VAL A 1 175 ? 7.475 -6.558 -16.708 1.00 98.25 175 VAL A O 1
ATOM 1364 N N . GLY A 1 176 ? 6.532 -7.981 -15.266 1.00 97.94 176 GLY A N 1
ATOM 1365 C CA . GLY A 1 176 ? 6.800 -9.173 -16.068 1.00 97.94 176 GLY A CA 1
ATOM 1366 C C . GLY A 1 176 ? 5.821 -9.409 -17.223 1.00 97.94 176 GLY A C 1
ATOM 1367 O O . GLY A 1 176 ? 6.033 -10.331 -18.018 1.00 97.94 176 GLY A O 1
ATOM 1368 N N . GLY A 1 177 ? 4.723 -8.659 -17.276 1.00 97.31 177 GLY A N 1
ATOM 1369 C CA . GLY A 1 177 ? 3.640 -8.761 -18.254 1.00 97.31 177 GLY A CA 1
ATOM 1370 C C . GLY A 1 177 ? 3.610 -7.587 -19.224 1.00 97.31 177 GLY A C 1
ATOM 1371 O O . GLY A 1 177 ? 4.339 -6.618 -19.056 1.00 97.31 177 GLY A O 1
ATOM 1372 N N . GLY A 1 178 ? 2.761 -7.687 -20.244 1.00 97.31 178 GLY A N 1
ATOM 1373 C CA . GLY A 1 178 ? 2.671 -6.704 -21.328 1.00 97.31 178 GLY A CA 1
ATOM 1374 C C . GLY A 1 178 ? 3.623 -6.979 -22.485 1.00 97.31 178 GLY A C 1
ATOM 1375 O O . GLY A 1 178 ? 4.473 -7.877 -22.421 1.00 97.31 178 GLY A O 1
ATOM 1376 N N . ALA A 1 179 ? 3.439 -6.246 -23.584 1.00 97.25 179 ALA A N 1
ATOM 1377 C CA . ALA A 1 179 ? 4.245 -6.383 -24.792 1.00 97.25 179 ALA A CA 1
ATOM 1378 C C . ALA A 1 179 ? 5.743 -6.201 -24.509 1.00 97.25 179 ALA A C 1
ATOM 1380 O O . ALA A 1 179 ? 6.556 -6.969 -25.027 1.00 97.25 179 ALA A O 1
ATOM 1381 N N . ASP A 1 180 ? 6.092 -5.246 -23.647 1.00 98.06 180 ASP A N 1
ATOM 1382 C CA . ASP A 1 180 ? 7.475 -4.948 -23.289 1.00 98.06 180 ASP A CA 1
ATOM 1383 C C . ASP A 1 180 ? 7.928 -5.762 -22.069 1.00 98.06 180 ASP A C 1
ATOM 1385 O O . ASP A 1 180 ? 8.984 -6.402 -22.104 1.00 98.06 180 ASP A O 1
ATOM 1389 N N . GLY A 1 181 ? 7.105 -5.838 -21.017 1.00 97.69 181 GLY A N 1
ATOM 1390 C CA . GLY A 1 181 ? 7.457 -6.572 -19.797 1.00 97.69 181 GLY A CA 1
ATOM 1391 C C . GLY A 1 181 ? 7.634 -8.080 -19.998 1.00 97.69 181 GLY A C 1
ATOM 1392 O O . GLY A 1 181 ? 8.508 -8.706 -19.391 1.00 97.69 181 GLY A O 1
ATOM 1393 N N . SER A 1 182 ? 6.884 -8.690 -20.924 1.00 97.38 182 SER A N 1
ATOM 1394 C CA . SER A 1 182 ? 7.031 -10.119 -21.240 1.00 97.38 182 SER A CA 1
ATOM 1395 C C . SER A 1 182 ? 8.384 -10.480 -21.863 1.00 97.38 182 SER A C 1
ATOM 1397 O O . SER A 1 182 ? 8.810 -11.633 -21.738 1.00 97.38 182 SER A O 1
ATOM 1399 N N . ALA A 1 183 ? 9.067 -9.509 -22.479 1.00 97.56 183 ALA A N 1
ATOM 1400 C CA . ALA A 1 183 ? 10.392 -9.669 -23.066 1.00 97.56 183 ALA A CA 1
ATOM 1401 C C . ALA A 1 183 ? 11.536 -9.482 -22.052 1.00 97.56 183 ALA A C 1
ATOM 1403 O O . ALA A 1 183 ? 12.687 -9.792 -22.375 1.00 97.56 183 ALA A O 1
ATOM 1404 N N . LEU A 1 184 ? 11.246 -8.995 -20.839 1.00 98.00 184 LEU A N 1
ATOM 1405 C CA . LEU A 1 184 ? 12.256 -8.798 -19.805 1.00 98.00 184 LEU A CA 1
ATOM 1406 C C . LEU A 1 184 ? 12.791 -10.136 -19.282 1.00 98.00 184 LEU A C 1
ATOM 1408 O O . LEU A 1 184 ? 12.050 -11.094 -19.038 1.00 98.00 184 LEU A O 1
ATOM 1412 N N . ALA A 1 185 ? 14.108 -10.184 -19.088 1.00 97.94 185 ALA A N 1
ATOM 1413 C CA . ALA A 1 185 ? 14.770 -11.302 -18.436 1.00 97.94 185 ALA A CA 1
ATOM 1414 C C . ALA A 1 185 ? 14.700 -11.137 -16.912 1.00 97.94 185 ALA A C 1
ATOM 1416 O O . ALA A 1 185 ? 14.551 -10.033 -16.390 1.00 97.94 185 ALA A O 1
ATOM 1417 N N . CYS A 1 186 ? 14.880 -12.231 -16.174 1.00 96.88 186 CYS A N 1
ATOM 1418 C CA . CYS A 1 186 ? 15.079 -12.130 -14.732 1.00 96.88 186 CYS A CA 1
ATOM 1419 C C . CYS A 1 186 ? 16.297 -11.237 -14.430 1.00 96.88 186 CYS A C 1
ATOM 1421 O O . CYS A 1 186 ? 17.313 -11.324 -15.127 1.00 96.88 186 CYS A O 1
ATOM 1423 N N . ASN A 1 187 ? 16.221 -10.438 -13.363 1.00 95.94 187 ASN A N 1
ATOM 1424 C CA . ASN A 1 187 ? 17.191 -9.393 -12.995 1.00 95.94 187 ASN A CA 1
ATOM 1425 C C . ASN A 1 187 ? 17.214 -8.153 -13.913 1.00 95.94 187 ASN A C 1
ATOM 1427 O O . ASN A 1 187 ? 18.062 -7.285 -13.709 1.00 95.94 187 ASN A O 1
ATOM 1431 N N . SER A 1 188 ? 16.328 -8.043 -14.911 1.00 98.12 188 SER A N 1
ATOM 1432 C CA . SER A 1 188 ? 16.142 -6.780 -15.636 1.00 98.12 188 SER A CA 1
ATOM 1433 C C . SER A 1 188 ? 15.704 -5.677 -14.677 1.00 98.12 188 SER A C 1
ATOM 1435 O O . SER A 1 188 ? 14.923 -5.926 -13.760 1.00 98.12 188 SER A O 1
ATOM 1437 N N . GLU A 1 189 ? 16.193 -4.459 -14.897 1.00 98.25 189 GLU A N 1
ATOM 1438 C CA . GLU A 1 189 ? 15.678 -3.274 -14.209 1.00 98.25 189 GLU A CA 1
ATOM 1439 C C . GLU A 1 189 ? 14.214 -3.043 -14.596 1.00 98.25 189 GLU A C 1
ATOM 1441 O O . GLU A 1 189 ? 13.829 -3.292 -15.743 1.00 98.25 189 GLU A O 1
ATOM 1446 N N . TYR A 1 190 ? 13.391 -2.609 -13.637 1.00 98.06 190 TYR A N 1
ATOM 1447 C CA . TYR A 1 190 ? 12.047 -2.129 -13.968 1.00 98.06 190 TYR A CA 1
ATOM 1448 C C . TYR A 1 190 ? 12.149 -0.833 -14.791 1.00 98.06 190 TYR A C 1
ATOM 1450 O O . TYR A 1 190 ? 13.151 -0.128 -14.686 1.00 98.06 190 TYR A O 1
ATOM 1458 N N . PRO A 1 191 ? 11.161 -0.500 -15.637 1.00 97.12 191 PRO A N 1
ATOM 1459 C CA . PRO A 1 191 ? 11.180 0.734 -16.411 1.00 97.12 191 PRO A CA 1
ATOM 1460 C C . PRO A 1 191 ? 10.858 1.947 -15.530 1.00 97.12 191 PRO A C 1
ATOM 1462 O O . PRO A 1 191 ? 10.138 1.845 -14.535 1.00 97.12 191 PRO A O 1
ATOM 1465 N N . GLY A 1 192 ? 11.360 3.117 -15.919 1.00 95.69 192 GLY A N 1
ATOM 1466 C CA . GLY A 1 192 ? 10.850 4.375 -15.377 1.00 95.69 192 GLY A CA 1
ATOM 1467 C C . GLY A 1 192 ? 9.412 4.620 -15.841 1.00 95.69 192 GLY A C 1
ATOM 1468 O O . GLY A 1 192 ? 9.039 4.194 -16.935 1.00 95.69 192 GLY A O 1
ATOM 1469 N N . ASN A 1 193 ? 8.627 5.327 -15.030 1.00 95.06 193 ASN A N 1
ATOM 1470 C CA . ASN A 1 193 ? 7.202 5.586 -15.254 1.00 95.06 193 ASN A CA 1
ATOM 1471 C C . ASN A 1 193 ? 6.350 4.311 -15.387 1.00 95.06 193 ASN A C 1
ATOM 1473 O O . ASN A 1 193 ? 5.364 4.303 -16.113 1.00 95.06 193 ASN A O 1
ATOM 1477 N N . ALA A 1 194 ? 6.719 3.222 -14.710 1.00 96.50 194 ALA A N 1
ATOM 1478 C CA . ALA A 1 194 ? 5.884 2.030 -14.647 1.00 96.50 194 ALA A CA 1
ATOM 1479 C C . ALA A 1 194 ? 4.574 2.362 -13.924 1.00 96.50 194 ALA A C 1
ATOM 1481 O O . ALA A 1 194 ? 4.601 2.996 -12.869 1.00 96.50 194 ALA A O 1
ATOM 1482 N N . ALA A 1 195 ? 3.442 1.886 -14.439 1.00 95.69 195 ALA A N 1
ATOM 1483 C CA . ALA A 1 195 ? 2.134 2.069 -13.818 1.00 95.69 195 ALA A CA 1
ATOM 1484 C C . ALA A 1 195 ? 1.367 0.738 -13.762 1.00 95.69 195 ALA A C 1
ATOM 1486 O O . ALA A 1 195 ? 0.245 0.616 -14.243 1.00 95.69 195 ALA A O 1
ATOM 1487 N N . SER A 1 196 ? 1.964 -0.274 -13.135 1.00 98.12 196 SER A N 1
ATOM 1488 C CA . SER A 1 196 ? 1.470 -1.657 -13.144 1.00 98.12 196 SER A CA 1
ATOM 1489 C C . SER A 1 196 ? 0.434 -1.930 -12.051 1.00 98.12 196 SER A C 1
ATOM 1491 O O . SER A 1 196 ? 0.730 -1.817 -10.858 1.00 98.12 196 SER A O 1
ATOM 1493 N N . TRP A 1 197 ? -0.796 -2.278 -12.435 1.00 98.19 197 TRP A N 1
ATOM 1494 C CA . TRP A 1 197 ? -1.935 -2.429 -11.522 1.00 98.19 197 TRP A CA 1
ATOM 1495 C C . TRP A 1 197 ? -2.494 -3.854 -11.563 1.00 98.19 197 TRP A C 1
ATOM 1497 O O . TRP A 1 197 ? -2.637 -4.445 -12.634 1.00 98.19 197 TRP A O 1
ATOM 1507 N N . MET A 1 198 ? -2.828 -4.399 -10.391 1.00 98.31 198 MET A N 1
ATOM 1508 C CA . MET A 1 198 ? -3.494 -5.691 -10.218 1.00 98.31 198 MET A CA 1
ATOM 1509 C C . MET A 1 198 ? -4.619 -5.550 -9.187 1.00 98.31 198 MET A C 1
ATOM 1511 O O . MET A 1 198 ? -4.374 -5.222 -8.027 1.00 98.31 198 MET A O 1
ATOM 1515 N N . ILE A 1 199 ? -5.862 -5.752 -9.629 1.00 98.56 199 ILE A N 1
ATOM 1516 C CA . ILE A 1 199 ? -7.086 -5.492 -8.858 1.00 98.56 199 ILE A CA 1
ATOM 1517 C C . ILE A 1 199 ? -7.937 -6.756 -8.769 1.00 98.56 199 ILE A C 1
ATOM 1519 O O . ILE A 1 199 ? -8.188 -7.402 -9.785 1.00 98.56 199 ILE A O 1
ATOM 1523 N N . TYR A 1 200 ? -8.454 -7.052 -7.578 1.00 98.69 200 TYR A N 1
ATOM 1524 C CA . TYR A 1 200 ? -9.506 -8.046 -7.370 1.00 98.69 200 TYR A CA 1
ATOM 1525 C C . TYR A 1 200 ? -10.786 -7.371 -6.867 1.00 98.69 200 TYR A C 1
ATOM 1527 O O . TYR A 1 200 ? -10.751 -6.502 -5.992 1.00 98.69 200 TYR A O 1
ATOM 1535 N N . GLY A 1 201 ? -11.926 -7.772 -7.428 1.00 96.31 201 GLY A N 1
ATOM 1536 C CA . GLY A 1 201 ? -13.253 -7.325 -7.013 1.00 96.31 201 GLY A CA 1
ATOM 1537 C C . GLY A 1 201 ? -14.222 -7.072 -8.180 1.00 96.31 201 GLY A C 1
ATOM 1538 O O . GLY A 1 201 ? -13.841 -7.160 -9.348 1.00 96.31 201 GLY A O 1
ATOM 1539 N N . PRO A 1 202 ? -15.481 -6.709 -7.880 1.00 97.88 202 PRO A N 1
ATOM 1540 C CA . PRO A 1 202 ? -15.994 -6.473 -6.534 1.00 97.88 202 PRO A CA 1
ATOM 1541 C C . PRO A 1 202 ? -16.238 -7.764 -5.746 1.00 97.88 202 PRO A C 1
ATOM 1543 O O . PRO A 1 202 ? -16.697 -8.756 -6.305 1.00 97.88 202 PRO A O 1
ATOM 1546 N N . PHE A 1 203 ? -16.035 -7.705 -4.434 1.00 97.75 203 PHE A N 1
ATOM 1547 C CA . PHE A 1 203 ? -16.506 -8.703 -3.470 1.00 97.75 203 PHE A CA 1
ATOM 1548 C C . PHE A 1 203 ? -17.344 -8.037 -2.370 1.00 97.75 203 PHE A C 1
ATOM 1550 O O . PHE A 1 203 ? -17.401 -6.810 -2.278 1.00 97.75 203 PHE A O 1
ATOM 1557 N N . SER A 1 204 ? -18.035 -8.841 -1.559 1.00 96.25 204 SER A N 1
ATOM 1558 C CA . SER A 1 204 ? -18.936 -8.343 -0.516 1.00 96.25 204 SER A CA 1
ATOM 1559 C C . SER A 1 204 ? -18.362 -8.556 0.881 1.00 96.25 204 SER A C 1
ATOM 1561 O O . SER A 1 204 ? -17.941 -9.664 1.209 1.00 96.25 204 SER A O 1
ATOM 1563 N N . LEU A 1 205 ? -18.426 -7.508 1.703 1.00 96.81 205 LEU A N 1
ATOM 1564 C CA . LEU A 1 205 ? -18.175 -7.523 3.146 1.00 96.81 205 LEU A CA 1
ATOM 1565 C C . LEU A 1 205 ? -19.464 -7.251 3.943 1.00 96.81 205 LEU A C 1
ATOM 1567 O O . LEU A 1 205 ? -19.405 -6.901 5.116 1.00 96.81 205 LEU A O 1
ATOM 1571 N N . ALA A 1 206 ? -20.641 -7.385 3.318 1.00 94.19 206 ALA A N 1
ATOM 1572 C CA . ALA A 1 206 ? -21.928 -6.992 3.904 1.00 94.19 206 ALA A CA 1
ATOM 1573 C C . ALA A 1 206 ? -22.285 -7.725 5.211 1.00 94.19 206 ALA A C 1
ATOM 1575 O O . ALA A 1 206 ? -23.051 -7.208 6.020 1.00 94.19 206 ALA A O 1
ATOM 1576 N N . ASP A 1 207 ? -21.757 -8.930 5.391 1.00 90.94 207 ASP A N 1
ATOM 1577 C CA . ASP A 1 207 ? -21.921 -9.805 6.553 1.00 90.94 207 ASP A CA 1
ATOM 1578 C C . ASP A 1 207 ? -20.633 -9.950 7.382 1.00 90.94 207 ASP A C 1
ATOM 1580 O O . ASP A 1 207 ? -20.605 -10.736 8.330 1.00 90.94 207 ASP A O 1
ATOM 1584 N N . ALA A 1 208 ? -19.577 -9.219 7.018 1.00 94.88 208 ALA A N 1
ATOM 1585 C CA . ALA A 1 208 ? -18.307 -9.247 7.720 1.00 94.88 208 ALA A CA 1
ATOM 1586 C C . ALA A 1 208 ? -18.359 -8.365 8.971 1.00 94.88 208 ALA A C 1
ATOM 1588 O O . ALA A 1 208 ? -19.010 -7.320 8.965 1.00 94.88 208 ALA A O 1
ATOM 1589 N N . THR A 1 209 ? -17.634 -8.762 10.012 1.00 91.81 209 THR A N 1
ATOM 1590 C CA . THR A 1 209 ? -17.293 -7.888 11.149 1.00 91.81 209 THR A CA 1
ATOM 1591 C C . THR A 1 209 ? -15.809 -7.591 11.253 1.00 91.81 209 THR A C 1
ATOM 1593 O O . THR A 1 209 ? -15.437 -6.724 12.021 1.00 91.81 209 THR A O 1
ATOM 1596 N N . ASP A 1 210 ? -14.988 -8.304 10.489 1.00 94.81 210 ASP A N 1
ATOM 1597 C CA . ASP A 1 210 ? -13.564 -8.044 10.317 1.00 94.81 210 ASP A CA 1
ATOM 1598 C C . ASP A 1 210 ? -13.190 -8.471 8.890 1.00 94.81 210 ASP A C 1
ATOM 1600 O O . ASP A 1 210 ? -13.869 -9.322 8.295 1.00 94.81 210 ASP A O 1
ATOM 1604 N N . ALA A 1 211 ? -12.170 -7.865 8.297 1.00 96.50 211 ALA A N 1
ATOM 1605 C CA . ALA A 1 211 ? -11.688 -8.231 6.976 1.00 96.50 211 ALA A CA 1
ATOM 1606 C C . ALA A 1 211 ? -10.267 -7.729 6.739 1.00 96.50 211 ALA A C 1
ATOM 1608 O O . ALA A 1 211 ? -9.910 -6.613 7.097 1.00 96.50 211 ALA A O 1
ATOM 1609 N N . GLU A 1 212 ? -9.480 -8.530 6.032 1.00 98.00 212 GLU A N 1
ATOM 1610 C CA . GLU A 1 212 ? -8.109 -8.183 5.682 1.00 98.00 212 GLU A CA 1
ATOM 1611 C C . GLU A 1 212 ? -7.674 -8.900 4.408 1.00 98.00 212 GLU A C 1
ATOM 1613 O O . GLU A 1 212 ? -8.242 -9.925 4.013 1.00 98.00 212 GLU A O 1
ATOM 1618 N N . PHE A 1 213 ? -6.626 -8.380 3.777 1.00 98.62 213 PHE A N 1
ATOM 1619 C CA . PHE A 1 213 ? -5.831 -9.182 2.861 1.00 98.62 213 PHE A CA 1
ATOM 1620 C C . PHE A 1 213 ? -4.357 -9.148 3.228 1.00 98.62 213 PHE A C 1
ATOM 1622 O O . PHE A 1 213 ? -3.839 -8.129 3.686 1.00 98.62 213 PHE A O 1
ATOM 1629 N N . SER A 1 214 ? -3.672 -10.256 2.986 1.00 98.00 214 SER A N 1
ATOM 1630 C CA . SER A 1 214 ? -2.243 -10.391 3.197 1.00 98.00 214 SER A CA 1
ATOM 1631 C C . SER A 1 214 ? -1.545 -10.992 1.986 1.00 98.00 214 SER A C 1
ATOM 1633 O O . SER A 1 214 ? -2.161 -11.620 1.126 1.00 98.00 214 SER A O 1
ATOM 1635 N N . PHE A 1 215 ? -0.248 -10.728 1.882 1.00 98.75 215 PHE A N 1
ATOM 1636 C CA . PHE A 1 215 ? 0.627 -11.324 0.879 1.00 98.75 215 PHE A CA 1
ATOM 1637 C C . PHE A 1 215 ? 2.087 -11.212 1.315 1.00 98.75 215 PHE A C 1
ATOM 1639 O O . PHE A 1 215 ? 2.473 -10.301 2.054 1.00 98.75 215 PHE A O 1
ATOM 1646 N N . MET A 1 216 ? 2.923 -12.110 0.807 1.00 98.69 216 MET A N 1
ATOM 1647 C CA . MET A 1 216 ? 4.373 -11.988 0.899 1.00 98.69 216 MET A CA 1
ATOM 1648 C C . MET A 1 216 ? 4.875 -11.100 -0.228 1.00 98.69 216 MET A C 1
ATOM 1650 O O . MET A 1 216 ? 4.453 -11.265 -1.367 1.00 98.69 216 MET A O 1
ATOM 1654 N N . TYR A 1 217 ? 5.799 -10.186 0.054 1.00 98.75 217 TYR A N 1
ATOM 1655 C CA . TYR A 1 217 ? 6.400 -9.342 -0.973 1.00 98.75 217 TYR A CA 1
ATOM 1656 C C . TYR A 1 217 ? 7.914 -9.249 -0.850 1.00 98.75 217 TYR A C 1
ATOM 1658 O O . TYR A 1 217 ? 8.463 -9.226 0.248 1.00 98.75 217 TYR A O 1
ATOM 1666 N N . TRP A 1 218 ? 8.578 -9.157 -1.996 1.00 98.81 218 TRP A N 1
ATOM 1667 C CA . TRP A 1 218 ? 9.978 -8.764 -2.125 1.00 98.81 218 TRP A CA 1
ATOM 1668 C C . TRP A 1 218 ? 10.026 -7.441 -2.886 1.00 98.81 218 TRP A C 1
ATOM 1670 O O . TRP A 1 218 ? 9.288 -7.279 -3.860 1.00 98.81 218 TRP A O 1
ATOM 1680 N N . LEU A 1 219 ? 10.870 -6.497 -2.466 1.00 98.56 219 LEU A N 1
ATOM 1681 C CA . LEU A 1 219 ? 10.935 -5.163 -3.066 1.00 98.56 219 LEU A CA 1
ATOM 1682 C C . LEU A 1 219 ? 12.375 -4.661 -3.171 1.00 98.56 219 LEU A C 1
ATOM 1684 O O . LEU A 1 219 ? 13.154 -4.747 -2.226 1.00 98.56 219 LEU A O 1
ATOM 1688 N N . ASN A 1 220 ? 12.704 -4.081 -4.314 1.00 98.31 220 ASN A N 1
ATOM 1689 C CA . ASN A 1 220 ? 13.942 -3.378 -4.592 1.00 98.31 220 ASN A CA 1
ATOM 1690 C C . ASN A 1 220 ? 13.625 -2.205 -5.520 1.00 98.31 220 ASN A C 1
ATOM 1692 O O . ASN A 1 220 ? 13.601 -2.354 -6.741 1.00 98.31 220 ASN A O 1
ATOM 1696 N N . SER A 1 221 ? 13.325 -1.060 -4.920 1.00 97.69 221 SER A N 1
ATOM 1697 C CA . SER A 1 221 ? 12.881 0.146 -5.613 1.00 97.69 221 SER A CA 1
ATOM 1698 C C . SER A 1 221 ? 13.576 1.395 -5.074 1.00 97.69 221 SER A C 1
ATOM 1700 O O . SER A 1 221 ? 14.183 1.368 -3.995 1.00 97.69 221 SER A O 1
ATOM 1702 N N . GLU A 1 222 ? 13.489 2.513 -5.797 1.00 96.62 222 GLU A N 1
ATOM 1703 C CA . GLU A 1 222 ? 13.934 3.793 -5.263 1.00 96.62 222 GLU A CA 1
ATOM 1704 C C . GLU A 1 222 ? 13.107 4.191 -4.031 1.00 96.62 222 GLU A C 1
ATOM 1706 O O . GLU A 1 222 ? 11.877 4.276 -4.051 1.00 96.62 222 GLU A O 1
ATOM 1711 N N . SER A 1 223 ? 13.796 4.448 -2.918 1.00 92.38 223 SER A N 1
ATOM 1712 C CA . SER A 1 223 ? 13.149 4.804 -1.658 1.00 92.38 223 SER A CA 1
ATOM 1713 C C . SER A 1 223 ? 12.359 6.107 -1.787 1.00 92.38 223 SER A C 1
ATOM 1715 O O . SER A 1 223 ? 12.937 7.158 -2.034 1.00 92.38 223 SER A O 1
ATOM 1717 N N . SER A 1 224 ? 11.069 6.046 -1.464 1.00 87.00 224 SER A N 1
ATOM 1718 C CA . SER A 1 224 ? 10.093 7.144 -1.448 1.00 87.00 224 SER A CA 1
ATOM 1719 C C . SER A 1 224 ? 9.633 7.677 -2.809 1.00 87.00 224 SER A C 1
ATOM 1721 O O . SER A 1 224 ? 8.788 8.571 -2.814 1.00 87.00 224 SER A O 1
ATOM 1723 N N . PHE A 1 225 ? 10.137 7.142 -3.922 1.00 80.81 225 PHE A N 1
ATOM 1724 C CA . PHE A 1 225 ? 9.754 7.554 -5.281 1.00 80.81 225 PHE A CA 1
ATOM 1725 C C . PHE A 1 225 ? 9.042 6.418 -6.010 1.00 80.81 225 PHE A C 1
ATOM 1727 O O . PHE A 1 225 ? 7.933 6.608 -6.506 1.00 80.81 225 PHE A O 1
ATOM 1734 N N . ASP A 1 226 ? 9.608 5.213 -5.923 1.00 96.00 226 ASP A N 1
ATOM 1735 C CA . ASP A 1 226 ? 9.070 4.026 -6.570 1.00 96.00 226 ASP A CA 1
ATOM 1736 C C . ASP A 1 226 ? 8.391 3.128 -5.540 1.00 96.00 226 ASP A C 1
ATOM 1738 O O . ASP A 1 226 ? 9.027 2.572 -4.632 1.00 96.00 226 ASP A O 1
ATOM 1742 N N . ILE A 1 227 ? 7.075 3.007 -5.655 1.00 93.56 227 ILE A N 1
ATOM 1743 C CA . ILE A 1 227 ? 6.220 2.497 -4.589 1.00 93.56 227 ILE A CA 1
ATOM 1744 C C . ILE A 1 227 ? 5.514 1.205 -4.985 1.00 93.56 227 ILE A C 1
ATOM 1746 O O . ILE A 1 227 ? 4.906 1.117 -6.046 1.00 93.56 227 ILE A O 1
ATOM 1750 N N . LEU A 1 228 ? 5.522 0.226 -4.079 1.00 98.38 228 LEU A N 1
ATOM 1751 C CA . LEU A 1 228 ? 4.564 -0.875 -4.049 1.00 98.38 228 LEU A CA 1
ATOM 1752 C C . LEU A 1 228 ? 3.385 -0.445 -3.171 1.00 98.38 228 LEU A C 1
ATOM 1754 O O . LEU A 1 228 ? 3.555 -0.198 -1.977 1.00 98.38 228 LEU A O 1
ATOM 1758 N N . PHE A 1 229 ? 2.202 -0.332 -3.758 1.00 96.88 229 PHE A N 1
ATOM 1759 C CA . PHE A 1 229 ? 1.008 0.219 -3.134 1.00 96.88 229 PHE A CA 1
ATOM 1760 C C . PHE A 1 229 ? -0.051 -0.864 -2.932 1.00 96.88 229 PHE A C 1
ATOM 1762 O O . PHE A 1 229 ? -0.442 -1.527 -3.888 1.00 96.88 229 PHE A O 1
ATOM 1769 N N . ALA A 1 230 ? -0.529 -1.017 -1.697 1.00 97.81 230 ALA A N 1
ATOM 1770 C CA . ALA A 1 230 ? -1.661 -1.875 -1.358 1.00 97.81 230 ALA A CA 1
ATOM 1771 C C . ALA A 1 230 ? -2.829 -1.000 -0.908 1.00 97.81 230 ALA A C 1
ATOM 1773 O O . ALA A 1 230 ? -2.645 -0.124 -0.055 1.00 97.81 230 ALA A O 1
ATOM 1774 N N . ALA A 1 231 ? -4.008 -1.218 -1.482 1.00 95.56 231 ALA A N 1
ATOM 1775 C CA . ALA A 1 231 ? -5.144 -0.329 -1.289 1.00 95.56 231 ALA A CA 1
ATOM 1776 C C . ALA A 1 231 ? -6.493 -1.022 -1.476 1.00 95.56 231 ALA A C 1
ATOM 1778 O O . ALA A 1 231 ? -6.578 -2.092 -2.077 1.00 95.56 231 ALA A O 1
ATOM 1779 N N . ALA A 1 232 ? -7.553 -0.357 -1.020 1.00 96.88 232 ALA A N 1
ATOM 1780 C CA . ALA A 1 232 ? -8.934 -0.775 -1.209 1.00 96.88 232 ALA A CA 1
ATOM 1781 C C . ALA A 1 232 ? -9.801 0.341 -1.816 1.00 96.88 232 ALA A C 1
ATOM 1783 O O . ALA A 1 232 ? -9.441 1.521 -1.805 1.00 96.88 232 ALA A O 1
ATOM 1784 N N . SER A 1 233 ? -10.953 -0.037 -2.367 1.00 92.31 233 SER A N 1
ATOM 1785 C CA . SER A 1 233 ? -11.929 0.867 -2.978 1.00 92.31 233 SER A CA 1
ATOM 1786 C C . SER A 1 233 ? -13.360 0.408 -2.710 1.00 92.31 233 SER A C 1
ATOM 1788 O O . SER A 1 233 ? -13.622 -0.787 -2.623 1.00 92.31 233 SER A O 1
ATOM 1790 N N . ILE A 1 234 ? -14.295 1.360 -2.667 1.00 94.50 234 ILE A N 1
ATOM 1791 C CA . ILE A 1 234 ? -15.753 1.128 -2.614 1.00 94.50 234 ILE A CA 1
ATOM 1792 C C . ILE A 1 234 ? -16.465 1.476 -3.931 1.00 94.50 234 ILE A C 1
ATOM 1794 O O . ILE A 1 234 ? -17.689 1.417 -4.018 1.00 94.50 234 ILE A O 1
ATOM 1798 N N . ASN A 1 235 ? -15.725 1.897 -4.961 1.00 83.56 235 ASN A N 1
ATOM 1799 C CA . ASN A 1 235 ? -16.300 2.278 -6.255 1.00 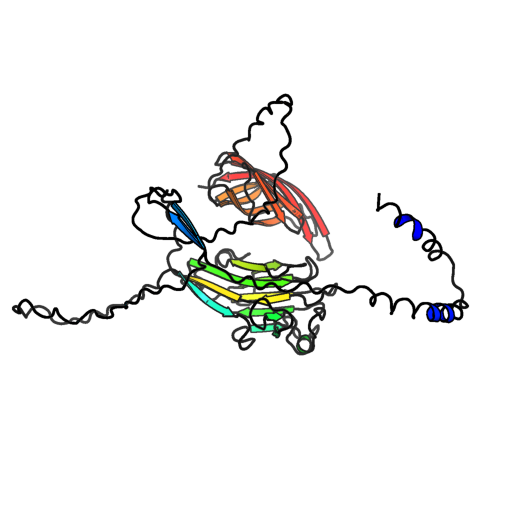83.56 235 ASN A CA 1
ATOM 1800 C C . ASN A 1 235 ? -15.535 1.727 -7.469 1.00 83.56 235 ASN A C 1
ATOM 1802 O O . ASN A 1 235 ? -15.935 1.997 -8.601 1.00 83.56 235 ASN A O 1
ATOM 1806 N N . GLY A 1 236 ? -14.438 0.998 -7.243 1.00 82.75 236 GLY A N 1
ATOM 1807 C CA . GLY A 1 236 ? -13.591 0.421 -8.288 1.00 82.75 236 GLY A CA 1
ATOM 1808 C C . GLY A 1 236 ? -12.793 1.445 -9.103 1.00 82.75 236 GLY A C 1
ATOM 1809 O O . GLY A 1 236 ? -12.208 1.077 -10.116 1.00 82.75 236 GLY A O 1
ATOM 1810 N N . ILE A 1 237 ? -12.784 2.720 -8.697 1.00 79.06 237 ILE A N 1
ATOM 1811 C CA . ILE A 1 237 ? -12.129 3.829 -9.410 1.00 79.06 237 ILE A CA 1
ATOM 1812 C C . ILE A 1 237 ? -11.073 4.490 -8.521 1.00 79.06 237 ILE A C 1
ATOM 1814 O O . ILE A 1 237 ? -9.931 4.659 -8.934 1.00 79.06 237 ILE A O 1
ATOM 1818 N N . ASN A 1 238 ? -11.448 4.869 -7.297 1.00 83.25 238 ASN A N 1
ATOM 1819 C CA . ASN A 1 238 ? -10.554 5.525 -6.345 1.00 83.25 238 ASN A CA 1
ATOM 1820 C C . ASN A 1 238 ? -10.081 4.505 -5.315 1.00 83.25 238 ASN A C 1
ATOM 1822 O O . ASN A 1 238 ? -10.913 3.918 -4.620 1.00 83.25 238 ASN A O 1
ATOM 1826 N N . PHE A 1 239 ? -8.768 4.332 -5.203 1.00 89.50 239 PHE A N 1
ATOM 1827 C CA . PHE A 1 239 ? -8.142 3.392 -4.280 1.00 89.50 239 PHE A CA 1
ATOM 1828 C C . PHE A 1 239 ? -7.380 4.140 -3.190 1.00 89.50 239 PHE A C 1
ATOM 1830 O O . PHE A 1 239 ? -6.645 5.085 -3.479 1.00 89.50 239 PHE A O 1
ATOM 1837 N N . TYR A 1 240 ? -7.545 3.700 -1.945 1.00 86.12 240 TYR A N 1
ATOM 1838 C CA . TYR A 1 240 ? -6.901 4.291 -0.778 1.00 86.12 240 TYR A CA 1
ATOM 1839 C C . TYR A 1 240 ? -6.200 3.220 0.050 1.00 86.12 240 TYR A C 1
ATOM 1841 O O . TYR A 1 240 ? -6.717 2.117 0.223 1.00 86.12 240 TYR A O 1
ATOM 1849 N N . GLY A 1 241 ? -5.007 3.535 0.547 1.00 91.62 241 GLY A N 1
ATOM 1850 C CA . GLY A 1 241 ? -4.190 2.572 1.268 1.00 91.62 241 GLY A CA 1
ATOM 1851 C C . GLY A 1 241 ? -2.799 3.094 1.587 1.00 91.62 241 GLY A C 1
ATOM 1852 O O . GLY A 1 241 ? -2.600 4.299 1.743 1.00 91.62 241 GLY A O 1
ATOM 1853 N N . GLY A 1 242 ? -1.835 2.180 1.671 1.00 85.31 242 GLY A N 1
ATOM 1854 C CA . GLY A 1 242 ? -0.462 2.471 2.075 1.00 85.31 242 GLY A CA 1
ATOM 1855 C C . GLY A 1 242 ? 0.565 1.868 1.124 1.00 85.31 242 GLY A C 1
ATOM 1856 O O . GLY A 1 242 ? 0.274 0.926 0.387 1.00 85.31 242 GLY A O 1
ATOM 1857 N N . TYR A 1 243 ? 1.780 2.410 1.156 1.00 91.31 243 TYR A N 1
ATOM 1858 C CA . TYR A 1 243 ? 2.866 2.007 0.267 1.00 91.31 243 TYR A CA 1
ATOM 1859 C C . TYR A 1 243 ? 4.126 1.568 1.016 1.00 91.31 243 TYR A C 1
ATOM 1861 O O . TYR A 1 243 ? 4.380 1.980 2.149 1.00 91.31 243 TYR A O 1
ATOM 1869 N N . ASN A 1 244 ? 4.942 0.768 0.335 1.00 93.62 244 ASN A N 1
ATOM 1870 C CA . ASN A 1 244 ? 6.337 0.497 0.660 1.00 93.62 244 ASN A CA 1
ATOM 1871 C C . ASN A 1 244 ? 7.229 0.959 -0.496 1.00 93.62 244 ASN A C 1
ATOM 1873 O O . ASN A 1 244 ? 6.818 0.947 -1.651 1.00 93.62 244 ASN A O 1
ATOM 1877 N N . SER A 1 245 ? 8.464 1.333 -0.184 1.00 94.50 245 SER A N 1
ATOM 1878 C CA . SER A 1 245 ? 9.495 1.715 -1.157 1.00 94.50 245 SER A CA 1
ATOM 1879 C C . SER A 1 245 ? 10.870 1.426 -0.572 1.00 94.50 245 SER A C 1
ATOM 1881 O O . SER A 1 245 ? 11.021 1.503 0.650 1.00 94.50 245 SER A O 1
ATOM 1883 N N . GLY A 1 246 ? 11.878 1.187 -1.403 1.00 94.44 246 GLY A N 1
ATOM 1884 C CA . GLY A 1 246 ? 13.220 0.840 -0.944 1.00 94.44 246 GLY A CA 1
ATOM 1885 C C . GLY A 1 246 ? 13.479 -0.657 -1.064 1.00 94.44 246 GLY A C 1
ATOM 1886 O O . GLY A 1 246 ? 13.058 -1.289 -2.028 1.00 94.44 246 GLY A O 1
ATOM 1887 N N . ILE A 1 247 ? 14.193 -1.230 -0.093 1.00 93.69 247 ILE A N 1
ATOM 1888 C CA . ILE A 1 247 ? 14.661 -2.620 -0.160 1.00 93.69 247 ILE A CA 1
ATOM 1889 C C . ILE A 1 247 ? 14.018 -3.445 0.951 1.00 93.69 247 ILE A C 1
ATOM 1891 O O . ILE A 1 247 ? 14.199 -3.151 2.132 1.00 93.69 247 ILE A O 1
ATOM 1895 N N . TYR A 1 248 ? 13.321 -4.505 0.558 1.00 95.31 248 TYR A N 1
ATOM 1896 C CA . TYR A 1 248 ? 12.726 -5.507 1.430 1.00 95.31 248 TYR A CA 1
ATOM 1897 C C . TYR A 1 248 ? 13.003 -6.893 0.855 1.00 95.31 248 TYR A C 1
ATOM 1899 O O . TYR A 1 248 ? 12.835 -7.127 -0.342 1.00 95.31 248 TYR A O 1
ATOM 1907 N N . ASP A 1 249 ? 13.408 -7.821 1.718 1.00 95.75 249 ASP A N 1
ATOM 1908 C CA . ASP A 1 249 ? 13.331 -9.240 1.375 1.00 95.75 249 ASP A CA 1
ATOM 1909 C C . ASP A 1 249 ? 11.874 -9.718 1.493 1.00 95.75 249 ASP A C 1
ATOM 1911 O O . ASP A 1 249 ? 11.002 -8.925 1.851 1.00 95.75 249 ASP A O 1
ATOM 1915 N N . TRP A 1 250 ? 11.615 -11.000 1.236 1.00 97.19 250 TRP A N 1
ATOM 1916 C CA . TRP A 1 250 ? 10.305 -11.614 1.436 1.00 97.19 250 TRP A CA 1
ATOM 1917 C C . TRP A 1 250 ? 9.738 -11.313 2.828 1.00 97.19 250 TRP A C 1
ATOM 1919 O O . TRP A 1 250 ? 10.140 -11.901 3.832 1.00 97.19 250 TRP A O 1
ATOM 1929 N N . THR A 1 251 ? 8.795 -10.378 2.861 1.00 96.19 251 THR A N 1
ATOM 1930 C CA . THR A 1 251 ? 8.168 -9.829 4.063 1.00 96.19 251 THR A CA 1
ATOM 1931 C C . THR A 1 251 ? 6.660 -9.943 3.919 1.00 96.19 251 THR A C 1
ATOM 1933 O O . THR A 1 251 ? 6.130 -9.753 2.828 1.00 96.19 251 THR A O 1
ATOM 1936 N N . GLU A 1 252 ? 5.966 -10.270 5.001 1.00 97.06 252 GLU A N 1
ATOM 1937 C CA . GLU A 1 252 ? 4.506 -10.289 4.998 1.00 97.06 252 GLU A CA 1
ATOM 1938 C C . GLU A 1 252 ? 3.969 -8.860 5.080 1.00 97.06 252 GLU A C 1
ATOM 1940 O O . GLU A 1 252 ? 4.436 -8.043 5.880 1.00 97.06 252 GLU A O 1
ATOM 1945 N N . ARG A 1 253 ? 2.969 -8.562 4.256 1.00 95.25 253 ARG A N 1
ATOM 1946 C CA . ARG A 1 253 ? 2.146 -7.367 4.381 1.00 95.25 253 ARG A CA 1
ATOM 1947 C C . ARG A 1 253 ? 0.726 -7.797 4.690 1.00 95.25 253 ARG A C 1
ATOM 1949 O O . ARG A 1 253 ? 0.161 -8.576 3.936 1.00 95.25 253 ARG A O 1
ATOM 1956 N N . ILE A 1 254 ? 0.167 -7.242 5.758 1.00 93.88 254 ILE A N 1
ATOM 1957 C CA . ILE A 1 254 ? -1.243 -7.371 6.128 1.00 93.88 254 ILE A CA 1
ATOM 1958 C C . ILE A 1 254 ? -1.886 -6.000 5.923 1.00 93.88 254 ILE A C 1
ATOM 1960 O O . ILE A 1 254 ? -1.314 -4.975 6.307 1.00 93.88 254 ILE A O 1
ATOM 1964 N N . PHE A 1 255 ? -3.033 -5.975 5.259 1.00 95.25 255 PHE A N 1
ATOM 1965 C CA . PHE A 1 255 ? -3.823 -4.781 5.012 1.00 95.25 255 PHE A CA 1
ATOM 1966 C C . PHE A 1 255 ? -5.208 -4.963 5.624 1.00 95.25 255 PHE A C 1
ATOM 1968 O O . PHE A 1 255 ? -6.010 -5.762 5.137 1.00 95.25 255 PHE A O 1
ATOM 1975 N N . ASP A 1 256 ? -5.460 -4.197 6.677 1.00 95.56 256 ASP A N 1
ATOM 1976 C CA . ASP A 1 256 ? -6.715 -4.171 7.417 1.00 95.56 256 ASP A CA 1
ATOM 1977 C C . ASP A 1 256 ? -7.790 -3.411 6.618 1.00 95.56 256 ASP A C 1
ATOM 1979 O O . ASP A 1 256 ? -7.593 -2.262 6.213 1.00 95.56 256 ASP A O 1
ATOM 1983 N N . LEU A 1 257 ? -8.919 -4.068 6.340 1.00 95.56 257 LEU A N 1
ATOM 1984 C CA . LEU A 1 257 ? -10.061 -3.474 5.637 1.00 95.56 257 LEU A CA 1
ATOM 1985 C C . LEU A 1 257 ? -11.064 -2.816 6.600 1.00 95.56 257 LEU A C 1
ATOM 1987 O O . LEU A 1 257 ? -12.024 -2.203 6.133 1.00 95.56 257 LEU A O 1
ATOM 1991 N N . THR A 1 258 ? -10.841 -2.901 7.912 1.00 93.25 258 THR A N 1
ATOM 1992 C CA . THR A 1 258 ? -11.598 -2.188 8.952 1.00 93.25 258 THR A CA 1
ATOM 1993 C C . THR A 1 258 ? -11.023 -0.792 9.255 1.00 93.25 258 THR A C 1
ATOM 1995 O O . THR A 1 258 ? -11.719 0.057 9.812 1.00 93.25 258 THR A O 1
ATOM 1998 N N . ASP A 1 259 ? -9.795 -0.497 8.808 1.00 88.56 259 ASP A N 1
ATOM 1999 C CA . ASP A 1 259 ? -9.157 0.825 8.930 1.00 88.56 259 ASP A CA 1
ATOM 2000 C C . ASP A 1 259 ? -8.439 1.250 7.638 1.00 88.56 259 ASP A C 1
ATOM 2002 O O . ASP A 1 259 ? -7.213 1.356 7.538 1.00 88.56 259 ASP A O 1
ATOM 2006 N N . VAL A 1 260 ? -9.221 1.517 6.591 1.00 82.31 260 VAL A N 1
ATOM 2007 C CA . VAL A 1 260 ? -8.669 1.975 5.314 1.00 82.31 260 VAL A CA 1
ATOM 2008 C C . VAL A 1 260 ? -8.502 3.490 5.319 1.00 82.31 260 VAL A C 1
ATOM 2010 O O . VAL A 1 260 ? -9.466 4.235 5.491 1.00 82.31 260 VAL A O 1
ATOM 2013 N N . HIS A 1 261 ? -7.293 3.984 5.026 1.00 78.88 261 HIS A N 1
ATOM 2014 C CA . HIS A 1 261 ? -7.029 5.422 4.895 1.00 78.88 261 HIS A CA 1
ATOM 2015 C C . HIS A 1 261 ? -8.117 6.128 4.059 1.00 78.88 261 HIS A C 1
ATOM 2017 O O . HIS A 1 261 ? -8.451 5.682 2.969 1.00 78.88 261 HIS A O 1
ATOM 2023 N N . THR A 1 262 ? -8.663 7.249 4.543 1.00 87.44 262 THR A N 1
ATOM 2024 C CA . THR A 1 262 ? -9.800 7.994 3.944 1.00 87.44 262 THR A CA 1
ATOM 2025 C C . THR A 1 262 ? -11.171 7.298 3.989 1.00 87.44 262 THR A C 1
ATOM 2027 O O . THR A 1 262 ? -12.169 8.003 4.137 1.00 87.44 262 THR A O 1
ATOM 2030 N N . LEU A 1 263 ? -11.255 5.970 3.863 1.00 72.19 263 LEU A N 1
ATOM 2031 C CA . LEU A 1 263 ? -12.533 5.247 3.798 1.00 72.19 263 LEU A CA 1
ATOM 2032 C C . LEU A 1 263 ? -13.040 4.742 5.163 1.00 72.19 263 LEU A C 1
ATOM 2034 O O . LEU A 1 263 ? -14.250 4.618 5.330 1.00 72.19 263 LEU A O 1
ATOM 2038 N N . GLY A 1 264 ? -12.147 4.515 6.128 1.00 91.62 264 GLY A N 1
ATOM 2039 C CA . GLY A 1 264 ? -12.450 3.889 7.413 1.00 91.62 264 GLY A CA 1
ATOM 2040 C C . GLY A 1 264 ? -12.794 2.407 7.261 1.00 91.62 264 GLY A C 1
ATOM 2041 O O . GLY A 1 264 ? -12.203 1.710 6.435 1.00 91.62 264 GLY A O 1
ATOM 2042 N N . ASP A 1 265 ? -13.769 1.963 8.047 1.00 94.00 265 ASP A N 1
ATOM 2043 C CA . ASP A 1 265 ? -14.236 0.580 8.094 1.00 94.00 265 ASP A CA 1
ATOM 2044 C C . ASP A 1 265 ? -15.068 0.202 6.860 1.00 94.00 265 ASP A C 1
ATOM 2046 O O . ASP A 1 265 ? -16.092 0.827 6.552 1.00 94.00 265 ASP A O 1
ATOM 2050 N N . LEU A 1 266 ? -14.607 -0.820 6.132 1.00 95.62 266 LEU A N 1
ATOM 2051 C CA . LEU A 1 266 ? -15.274 -1.353 4.945 1.00 95.62 266 LEU A CA 1
ATOM 2052 C C . LEU A 1 266 ? -16.179 -2.555 5.241 1.00 95.62 266 LEU A C 1
ATOM 2054 O O . LEU A 1 266 ? -16.839 -3.054 4.322 1.00 95.62 266 LEU A O 1
ATOM 2058 N N . THR A 1 267 ? -16.257 -3.024 6.484 1.00 94.94 267 THR A N 1
ATOM 2059 C CA . THR A 1 267 ? -17.254 -4.023 6.869 1.00 94.94 267 THR A CA 1
ATOM 2060 C C . THR A 1 267 ? -18.669 -3.475 6.648 1.00 94.94 267 THR A C 1
ATOM 2062 O O . THR A 1 267 ? -18.932 -2.269 6.637 1.00 94.94 267 THR A O 1
ATOM 2065 N N . GLY A 1 268 ? -19.606 -4.360 6.312 1.00 90.50 268 GLY A N 1
ATOM 2066 C CA . GLY A 1 268 ? -20.953 -3.974 5.888 1.00 90.50 268 GLY A CA 1
ATOM 2067 C C . GLY A 1 268 ? -21.056 -3.449 4.446 1.00 90.50 268 GLY A C 1
ATOM 2068 O O . GLY A 1 268 ? -22.171 -3.315 3.931 1.00 90.50 268 GLY A O 1
ATOM 2069 N N . GLN A 1 269 ? -19.944 -3.194 3.742 1.00 94.12 269 GLN A N 1
ATOM 2070 C CA . GLN A 1 269 ? -19.988 -2.749 2.346 1.00 94.12 269 GLN A CA 1
ATOM 2071 C C . GLN A 1 269 ? -20.326 -3.899 1.393 1.00 94.12 269 GLN A C 1
ATOM 2073 O O . GLN A 1 269 ? -19.733 -4.977 1.413 1.00 94.12 269 GLN A O 1
ATOM 2078 N N . SER A 1 270 ? -21.281 -3.654 0.494 1.00 92.81 270 SER A N 1
ATOM 2079 C CA . SER A 1 270 ? -21.747 -4.679 -0.452 1.00 92.81 270 SER A CA 1
ATOM 2080 C C . SER A 1 270 ? -20.811 -4.905 -1.643 1.00 92.81 270 SER A C 1
ATOM 2082 O O . SER A 1 270 ? -20.880 -5.972 -2.253 1.00 92.81 270 SER A O 1
ATOM 2084 N N . GLN A 1 271 ? -19.960 -3.925 -1.961 1.00 93.19 271 GLN A N 1
ATOM 2085 C CA . GLN A 1 271 ? -19.004 -3.970 -3.065 1.00 93.19 271 GLN A CA 1
ATOM 2086 C C . GLN A 1 271 ? -17.696 -3.294 -2.654 1.00 93.19 271 GLN A C 1
ATOM 2088 O O . GLN A 1 271 ? -17.657 -2.083 -2.435 1.00 93.19 271 GLN A O 1
ATOM 2093 N N . VAL A 1 272 ? -16.635 -4.088 -2.576 1.00 97.94 272 VAL A N 1
ATOM 2094 C CA . VAL A 1 272 ? -15.273 -3.660 -2.254 1.00 97.94 272 VAL A CA 1
ATOM 2095 C C . VAL A 1 272 ? -14.317 -4.223 -3.299 1.00 97.94 272 VAL A C 1
ATOM 2097 O O . VAL A 1 272 ? -14.543 -5.303 -3.844 1.00 97.94 272 VAL A O 1
ATOM 2100 N N . TRP A 1 273 ? -13.255 -3.482 -3.593 1.00 98.44 273 TRP A N 1
ATOM 2101 C CA . TRP A 1 273 ? -12.139 -3.913 -4.427 1.00 98.44 273 TRP A CA 1
ATOM 2102 C C . TRP A 1 273 ? -10.845 -3.767 -3.642 1.00 98.44 273 TRP A C 1
ATOM 2104 O O . TRP A 1 273 ? -10.710 -2.827 -2.860 1.00 98.44 273 TRP A O 1
ATOM 2114 N N . VAL A 1 274 ? -9.882 -4.641 -3.908 1.00 98.81 274 VAL A N 1
ATOM 2115 C CA . VAL A 1 274 ? -8.509 -4.542 -3.397 1.00 98.81 274 VAL A CA 1
ATOM 2116 C C . VAL A 1 274 ? -7.535 -4.448 -4.558 1.00 98.81 274 VAL A C 1
ATOM 2118 O O . VAL A 1 274 ? -7.799 -4.957 -5.647 1.00 98.81 274 VAL A O 1
ATOM 2121 N N . MET A 1 275 ? -6.420 -3.765 -4.332 1.00 98.38 275 MET A N 1
ATOM 2122 C CA . MET A 1 275 ? -5.407 -3.500 -5.340 1.00 98.38 275 MET A CA 1
ATOM 2123 C C . MET A 1 275 ? -4.012 -3.684 -4.765 1.00 98.38 275 MET A C 1
ATOM 2125 O O . MET A 1 275 ? -3.714 -3.185 -3.678 1.00 98.38 275 MET A O 1
ATOM 2129 N N . VAL A 1 276 ? -3.148 -4.303 -5.565 1.00 98.75 276 VAL A N 1
ATOM 2130 C CA . VAL A 1 276 ? -1.697 -4.208 -5.432 1.00 98.75 276 VAL A CA 1
ATOM 2131 C C . VAL A 1 276 ? -1.158 -3.564 -6.708 1.00 98.75 276 VAL A C 1
ATOM 2133 O O . VAL A 1 276 ? -1.405 -4.039 -7.815 1.00 98.75 276 VAL A O 1
ATOM 2136 N N . ALA A 1 277 ? -0.465 -2.440 -6.571 1.00 98.19 277 ALA A N 1
ATOM 2137 C CA . ALA A 1 277 ? 0.046 -1.666 -7.695 1.00 98.19 277 ALA A CA 1
ATOM 2138 C C . ALA A 1 277 ? 1.510 -1.296 -7.488 1.00 98.19 277 ALA A C 1
ATOM 2140 O O . ALA A 1 277 ? 1.990 -1.222 -6.360 1.00 98.19 277 ALA A O 1
ATOM 2141 N N . PHE A 1 278 ? 2.203 -1.012 -8.580 1.00 98.50 278 PHE A N 1
ATOM 2142 C CA . PHE A 1 278 ? 3.531 -0.429 -8.548 1.00 98.50 278 PHE A CA 1
ATOM 2143 C C . PHE A 1 278 ? 3.595 0.785 -9.445 1.00 98.50 278 PHE A C 1
ATOM 2145 O O . PHE A 1 278 ? 3.104 0.761 -10.576 1.00 98.50 278 PHE A O 1
ATOM 2152 N N . GLN A 1 279 ? 4.197 1.836 -8.913 1.00 97.06 279 GLN A N 1
ATOM 2153 C CA . GLN A 1 279 ? 4.397 3.088 -9.617 1.00 97.06 279 GLN A CA 1
ATOM 2154 C C . GLN A 1 279 ? 5.853 3.495 -9.472 1.00 97.06 279 GLN A C 1
ATOM 2156 O O . GLN A 1 279 ? 6.343 3.529 -8.344 1.00 97.06 279 GLN A O 1
ATOM 2161 N N . SER A 1 280 ? 6.516 3.786 -10.590 1.00 96.94 280 SER A N 1
ATOM 2162 C CA . SER A 1 280 ? 7.860 4.365 -10.592 1.00 96.94 280 SER A CA 1
ATOM 2163 C C . SER A 1 280 ? 7.892 5.747 -11.229 1.00 96.94 280 SER A C 1
ATOM 2165 O O . SER A 1 280 ? 7.010 6.096 -12.016 1.00 96.94 280 SER A O 1
ATOM 2167 N N . ASP A 1 281 ? 8.907 6.537 -10.891 1.00 93.31 281 ASP A N 1
ATOM 2168 C CA . ASP A 1 281 ? 9.183 7.817 -11.536 1.00 93.31 281 ASP A CA 1
ATOM 2169 C C . ASP A 1 281 ? 10.112 7.667 -12.761 1.00 93.31 281 ASP A C 1
ATOM 2171 O O . ASP A 1 281 ? 10.397 6.561 -13.231 1.00 93.31 281 ASP A O 1
ATOM 2175 N N . GLU A 1 282 ? 10.527 8.782 -13.370 1.00 93.56 282 GLU A N 1
ATOM 2176 C CA . GLU A 1 282 ? 11.323 8.761 -14.603 1.00 93.56 282 GLU A CA 1
ATOM 2177 C C . GLU A 1 282 ? 12.780 8.294 -14.418 1.00 93.56 282 GLU A C 1
ATOM 2179 O O . GLU A 1 282 ? 13.485 8.065 -15.407 1.00 93.56 282 GLU A O 1
ATOM 2184 N N . SER A 1 283 ? 13.268 8.161 -13.185 1.00 90.12 283 SER A N 1
ATOM 2185 C CA . SER A 1 283 ? 14.686 7.994 -12.879 1.00 90.12 283 SER A CA 1
ATOM 2186 C C . SER A 1 283 ? 14.962 6.888 -11.856 1.00 90.12 283 SER A C 1
ATOM 2188 O O . SER A 1 283 ? 14.056 6.297 -11.299 1.00 90.12 283 SER A O 1
ATOM 2190 N N . VAL A 1 284 ? 16.246 6.540 -11.703 1.00 91.50 284 VAL A N 1
ATOM 2191 C CA . VAL A 1 284 ? 16.763 5.596 -10.692 1.00 91.50 284 VAL A CA 1
ATOM 2192 C C . VAL A 1 284 ? 16.014 4.258 -10.639 1.00 91.50 284 VAL A C 1
ATOM 2194 O O . VAL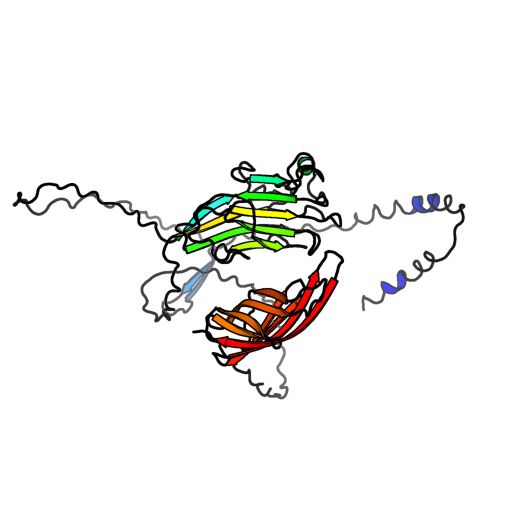 A 1 284 ? 15.310 3.929 -9.693 1.00 91.50 284 VAL A O 1
ATOM 2197 N N . GLN A 1 285 ? 16.256 3.419 -11.639 1.00 95.75 285 GLN A N 1
ATOM 2198 C CA . GLN A 1 285 ? 15.701 2.073 -11.667 1.00 95.75 285 GLN A CA 1
ATOM 2199 C C . GLN A 1 285 ? 16.633 1.058 -10.998 1.00 95.75 285 GLN A C 1
ATOM 2201 O O . GLN A 1 285 ? 17.860 1.175 -11.049 1.00 95.75 285 GLN A O 1
ATOM 2206 N N . TYR A 1 286 ? 16.042 0.033 -10.388 1.00 97.50 286 TYR A N 1
ATOM 2207 C CA . TYR A 1 286 ? 16.759 -1.100 -9.809 1.00 97.50 286 TYR A CA 1
ATOM 2208 C C . TYR A 1 286 ? 16.300 -2.422 -10.434 1.00 97.50 286 TYR A C 1
ATOM 2210 O O . TYR A 1 286 ? 15.226 -2.496 -11.034 1.00 97.50 286 TYR A O 1
ATOM 2218 N N . PRO A 1 287 ? 17.089 -3.503 -10.295 1.00 97.69 287 PRO A N 1
ATOM 2219 C CA . PRO A 1 287 ? 16.677 -4.822 -10.747 1.00 97.69 287 PRO A CA 1
ATOM 2220 C C . PRO A 1 287 ? 15.345 -5.266 -10.137 1.00 97.69 287 PRO A C 1
ATOM 2222 O O . PRO A 1 287 ? 15.166 -5.255 -8.918 1.00 97.69 287 PRO A O 1
ATOM 2225 N N . GLU A 1 288 ? 14.467 -5.730 -11.020 1.00 97.12 288 GLU A N 1
ATOM 2226 C CA . GLU A 1 288 ? 13.211 -6.439 -10.790 1.00 97.12 288 GLU A CA 1
ATOM 2227 C C . GLU A 1 288 ? 12.071 -5.638 -10.139 1.00 97.12 288 GLU A C 1
ATOM 2229 O O . GLU A 1 288 ? 10.911 -5.905 -10.432 1.00 97.12 288 GLU A O 1
ATOM 2234 N N . GLY A 1 289 ? 12.332 -4.646 -9.295 1.00 98.19 289 GLY A N 1
ATOM 2235 C CA . GLY A 1 289 ? 11.254 -3.889 -8.656 1.00 98.19 289 GLY A CA 1
ATOM 2236 C C . GLY A 1 289 ? 10.592 -4.715 -7.558 1.00 98.19 289 GLY A C 1
ATOM 2237 O O . GLY A 1 289 ? 11.127 -4.789 -6.460 1.00 98.19 289 GLY A O 1
ATOM 2238 N N . ALA A 1 290 ? 9.449 -5.346 -7.826 1.00 98.56 290 ALA A N 1
ATOM 2239 C CA . ALA A 1 290 ? 8.632 -6.008 -6.809 1.00 98.56 290 ALA A CA 1
ATOM 2240 C C . ALA A 1 290 ? 8.102 -7.385 -7.234 1.00 98.56 290 ALA A C 1
ATOM 2242 O O . ALA A 1 290 ? 7.714 -7.600 -8.382 1.00 98.56 290 ALA A O 1
ATOM 2243 N N . TYR A 1 291 ? 8.007 -8.299 -6.274 1.00 98.81 291 TYR A N 1
ATOM 2244 C CA . TYR A 1 291 ? 7.240 -9.535 -6.417 1.00 98.81 291 TYR A CA 1
ATOM 2245 C C . TYR A 1 291 ? 6.255 -9.661 -5.276 1.00 98.81 291 TYR A C 1
ATOM 2247 O O . TYR A 1 291 ? 6.565 -9.229 -4.165 1.00 98.81 291 TYR A O 1
ATOM 2255 N N . ILE A 1 292 ? 5.117 -10.301 -5.543 1.00 98.75 292 ILE A N 1
ATOM 2256 C CA . ILE A 1 292 ? 4.230 -10.785 -4.489 1.00 98.75 292 ILE A CA 1
ATOM 2257 C C . ILE A 1 292 ? 3.920 -12.267 -4.655 1.00 98.75 292 ILE A C 1
ATOM 2259 O O . ILE A 1 292 ? 3.921 -12.784 -5.773 1.00 98.75 292 ILE A O 1
ATOM 2263 N N . ASP A 1 293 ? 3.652 -12.924 -3.534 1.00 98.69 293 ASP A N 1
ATOM 2264 C CA . ASP A 1 293 ? 3.315 -14.338 -3.459 1.00 98.69 293 ASP A CA 1
ATOM 2265 C C . ASP A 1 293 ? 2.338 -14.617 -2.304 1.00 98.69 293 ASP A C 1
ATOM 2267 O O . ASP A 1 293 ? 2.244 -13.809 -1.377 1.00 98.69 293 ASP A O 1
ATOM 2271 N N . ASN A 1 294 ? 1.638 -15.755 -2.344 1.00 98.31 294 ASN A N 1
ATOM 2272 C CA . ASN A 1 294 ? 0.664 -16.190 -1.335 1.00 98.31 294 ASN A CA 1
ATOM 2273 C C . ASN A 1 294 ? -0.333 -15.087 -0.937 1.00 98.31 294 ASN A C 1
ATOM 2275 O O . ASN A 1 294 ? -0.415 -14.707 0.232 1.00 98.31 294 ASN A O 1
ATOM 2279 N N . PHE A 1 295 ? -1.072 -14.550 -1.908 1.00 98.75 295 PHE A N 1
ATOM 2280 C CA . PHE A 1 295 ? -2.125 -13.581 -1.621 1.00 98.75 295 PHE A CA 1
ATOM 2281 C C . PHE A 1 295 ? -3.322 -14.282 -0.968 1.00 98.75 295 PHE A C 1
ATOM 2283 O O . PHE A 1 295 ? -3.840 -15.253 -1.519 1.00 98.75 295 PHE A O 1
ATOM 2290 N N . GLU A 1 296 ? -3.804 -13.768 0.160 1.00 98.69 296 GLU A N 1
ATOM 2291 C CA . GLU A 1 296 ? -5.039 -14.207 0.814 1.00 98.69 296 GLU A CA 1
ATOM 2292 C C . GLU A 1 296 ? -5.892 -12.990 1.174 1.00 98.69 296 GLU A C 1
ATOM 2294 O O . GLU A 1 296 ? -5.449 -12.101 1.886 1.00 98.69 296 GLU A O 1
ATOM 2299 N N . LEU A 1 297 ? -7.136 -12.962 0.706 1.00 98.81 297 LEU A N 1
ATOM 2300 C CA . LEU A 1 297 ? -8.181 -12.037 1.129 1.00 98.81 297 LEU A CA 1
ATOM 2301 C C . LEU A 1 297 ? -9.224 -12.828 1.909 1.00 98.81 297 LEU A C 1
ATOM 2303 O O . LEU A 1 297 ? -9.805 -13.790 1.394 1.00 98.81 297 LEU A O 1
ATOM 2307 N N . ARG A 1 298 ? -9.513 -12.385 3.127 1.00 98.38 298 ARG A N 1
ATOM 2308 C CA . ARG A 1 298 ? -10.446 -13.056 4.027 1.00 98.38 298 ARG A CA 1
ATOM 2309 C C . ARG A 1 298 ? -11.306 -12.068 4.801 1.00 98.38 298 ARG A C 1
ATOM 2311 O O . ARG A 1 298 ? -10.960 -10.902 4.967 1.00 98.38 298 ARG A O 1
ATOM 2318 N N . LYS A 1 299 ? -12.448 -12.557 5.269 1.00 97.19 299 LYS A N 1
ATOM 2319 C CA . LYS A 1 299 ? -13.359 -11.841 6.167 1.00 97.19 299 LYS A CA 1
ATOM 2320 C C . LYS A 1 299 ? -13.709 -12.707 7.359 1.00 97.19 299 LYS A C 1
ATOM 2322 O O . LYS A 1 299 ? -13.713 -13.929 7.249 1.00 97.19 299 LYS A O 1
ATOM 2327 N N . TYR A 1 300 ? -14.069 -12.085 8.463 1.00 95.69 300 TYR A N 1
ATOM 2328 C CA . TYR A 1 300 ? -14.684 -12.754 9.591 1.00 95.69 300 TYR A CA 1
ATOM 2329 C C . TYR A 1 300 ? -16.198 -12.557 9.534 1.00 95.69 300 TYR A C 1
ATOM 2331 O O . TYR A 1 300 ? -16.672 -11.422 9.510 1.00 95.69 300 TYR A O 1
ATOM 2339 N N . VAL A 1 301 ? -16.961 -13.649 9.524 1.00 93.00 301 VAL A N 1
ATOM 2340 C CA . VAL A 1 301 ? -18.429 -13.620 9.619 1.00 93.00 301 VAL A CA 1
ATOM 2341 C C . VAL A 1 301 ? -18.830 -14.049 11.026 1.00 93.00 301 VAL A C 1
ATOM 2343 O O . VAL A 1 301 ? -18.311 -15.033 11.541 1.00 93.00 301 VAL A O 1
ATOM 2346 N N . GLY A 1 302 ? -19.762 -13.334 11.658 1.00 82.00 302 GLY A N 1
ATOM 2347 C CA . GLY A 1 302 ? -20.211 -13.591 13.034 1.00 82.00 302 GLY A CA 1
ATOM 2348 C C . GLY A 1 302 ? -20.142 -12.334 13.892 1.00 82.00 302 GLY A C 1
ATOM 2349 O O . GLY A 1 302 ? -19.808 -11.278 13.391 1.00 82.00 302 GLY A O 1
ATOM 2350 N N . ALA A 1 303 ? -20.479 -12.408 15.181 1.00 67.00 303 ALA A N 1
ATOM 2351 C CA . ALA A 1 303 ? -20.025 -11.347 16.081 1.00 67.00 303 ALA A CA 1
ATOM 2352 C C . ALA A 1 303 ? -18.501 -11.464 16.160 1.00 67.00 303 ALA A C 1
ATOM 2354 O O . ALA A 1 303 ? -18.036 -12.596 16.333 1.00 67.00 303 ALA A O 1
ATOM 2355 N N . GLU A 1 304 ? -17.755 -10.354 16.058 1.00 54.31 304 GLU A N 1
ATOM 2356 C CA . GLU A 1 304 ? -16.326 -10.365 16.395 1.00 54.31 304 GLU A CA 1
ATOM 2357 C C . GLU A 1 304 ? -16.145 -11.187 17.672 1.00 54.31 304 GLU A C 1
ATOM 2359 O O . GLU A 1 304 ? -17.007 -11.098 18.567 1.00 54.31 304 GLU A O 1
ATOM 2364 N N . PRO A 1 305 ? -15.075 -11.992 17.793 1.00 45.69 305 PRO A N 1
ATOM 2365 C CA . PRO A 1 305 ? -14.738 -12.543 19.083 1.00 45.69 305 PRO A CA 1
ATOM 2366 C C . PRO A 1 305 ? -14.591 -11.342 20.010 1.00 45.69 305 PRO A C 1
ATOM 2368 O O . PRO A 1 305 ? -13.587 -10.637 19.989 1.00 45.69 305 PRO A O 1
ATOM 2371 N N . THR A 1 306 ? -15.627 -11.093 20.818 1.00 42.16 306 THR A N 1
ATOM 2372 C CA . THR A 1 306 ? -15.523 -10.210 21.969 1.00 42.16 306 THR A CA 1
ATOM 2373 C C . THR A 1 306 ? -14.246 -10.677 22.638 1.00 42.16 306 THR A C 1
ATOM 2375 O O . THR A 1 306 ? -14.148 -11.900 22.822 1.00 42.16 306 THR A O 1
ATOM 2378 N N . PRO A 1 307 ? -13.259 -9.803 22.933 1.00 37.28 307 PRO A N 1
ATOM 2379 C CA . PRO A 1 307 ? -12.127 -10.226 23.733 1.00 37.28 307 PRO A CA 1
ATOM 2380 C C . PRO A 1 307 ? -12.765 -10.910 24.922 1.00 37.28 307 PRO A C 1
ATOM 2382 O O . PRO A 1 307 ? -13.508 -10.269 25.675 1.00 37.28 307 PRO A O 1
ATOM 2385 N N . SER A 1 308 ? -12.639 -12.243 24.967 1.00 35.84 308 SER A N 1
ATOM 2386 C CA . SER A 1 308 ? -13.274 -13.026 26.011 1.00 35.84 308 SER A CA 1
ATOM 2387 C C . SER A 1 308 ? -12.852 -12.302 27.273 1.00 35.84 308 SER A C 1
ATOM 2389 O O . SER A 1 308 ? -11.647 -12.031 27.370 1.00 35.84 308 SER A O 1
ATOM 2391 N N . PRO A 1 309 ? -13.780 -11.903 28.174 1.00 35.53 309 PRO A N 1
ATOM 2392 C CA . PRO A 1 309 ? -13.369 -11.300 29.432 1.00 35.53 309 PRO A CA 1
ATOM 2393 C C . PRO A 1 309 ? -12.233 -12.174 29.918 1.00 35.53 309 PRO A C 1
ATOM 2395 O O . PRO A 1 309 ? -12.411 -13.395 29.912 1.00 35.53 309 PRO A O 1
ATOM 2398 N N . GLU A 1 310 ? -11.057 -11.575 30.124 1.00 41.22 310 GLU A N 1
ATOM 2399 C CA . GLU A 1 310 ? -9.850 -12.301 30.480 1.00 41.22 310 GLU A CA 1
ATOM 2400 C C . GLU A 1 310 ? -10.227 -13.107 31.714 1.00 41.22 310 GLU A C 1
ATOM 2402 O O . GLU A 1 310 ? -10.314 -12.591 32.830 1.00 41.22 310 GLU A O 1
ATOM 2407 N N . ILE A 1 311 ? -10.593 -14.369 31.489 1.00 37.16 311 ILE A N 1
ATOM 2408 C CA . ILE A 1 311 ? -10.870 -15.298 32.552 1.00 37.16 311 ILE A CA 1
ATOM 2409 C C . ILE A 1 311 ? -9.460 -15.519 33.027 1.00 37.16 311 ILE A C 1
ATOM 2411 O O . ILE A 1 311 ? -8.705 -16.254 32.397 1.00 37.16 311 ILE A O 1
ATOM 2415 N N . THR A 1 312 ? -9.064 -14.795 34.072 1.00 36.75 312 THR A N 1
ATOM 2416 C CA . THR A 1 312 ? -7.885 -15.158 34.838 1.00 36.75 312 THR A CA 1
ATOM 2417 C C . THR A 1 312 ? -8.029 -16.661 35.062 1.00 36.75 312 THR A C 1
ATOM 2419 O O . THR A 1 312 ? -9.016 -17.055 35.697 1.00 36.75 312 THR A O 1
ATOM 2422 N N . PRO A 1 313 ? -7.161 -17.510 34.479 1.00 33.66 313 PRO A N 1
ATOM 2423 C CA . PRO A 1 313 ? -7.339 -18.944 34.557 1.00 33.66 313 PRO A CA 1
ATOM 2424 C C . PRO A 1 313 ? -7.187 -19.323 36.023 1.00 33.66 313 PRO A C 1
ATOM 2426 O O . PRO A 1 313 ? -6.092 -19.445 36.564 1.00 33.66 313 PRO A O 1
ATOM 2429 N N . THR A 1 314 ? -8.323 -19.471 36.692 1.00 38.28 314 THR A N 1
ATOM 2430 C CA . THR A 1 314 ? -8.395 -20.187 37.948 1.00 38.28 314 THR A CA 1
ATOM 2431 C C . THR A 1 314 ? -8.393 -21.638 37.515 1.00 38.28 314 THR A C 1
ATOM 2433 O O . THR A 1 314 ? -9.390 -22.119 36.984 1.00 38.28 314 THR A O 1
ATOM 2436 N N . LEU A 1 315 ? -7.235 -22.289 37.626 1.00 31.98 315 LEU A N 1
ATOM 2437 C CA . LEU A 1 315 ? -7.063 -23.694 37.271 1.00 31.98 315 LEU A CA 1
ATOM 2438 C C . LEU A 1 315 ? -8.100 -24.548 38.018 1.00 31.98 315 LEU A C 1
ATOM 2440 O O . LEU A 1 315 ? -7.926 -24.874 39.190 1.00 31.98 315 LEU A O 1
ATOM 2444 N N . SER A 1 316 ? -9.168 -24.918 37.316 1.00 38.34 316 SER A N 1
ATOM 2445 C CA . SER A 1 316 ? -9.915 -26.146 37.551 1.00 38.34 316 SER A CA 1
ATOM 2446 C C . SER A 1 316 ? -9.491 -27.088 36.438 1.00 38.34 316 SER A C 1
ATOM 2448 O O . SER A 1 316 ? -9.826 -26.875 35.276 1.00 38.34 316 SER A O 1
ATOM 2450 N N . VAL A 1 317 ? -8.659 -28.058 36.795 1.00 37.19 317 VAL A N 1
ATOM 2451 C CA . VAL A 1 317 ? -8.128 -29.059 35.874 1.00 37.19 317 VAL A CA 1
ATOM 2452 C C . VAL A 1 317 ? -9.269 -29.991 35.484 1.00 37.19 317 VAL A C 1
ATOM 2454 O O . VAL A 1 317 ? -9.722 -30.758 36.323 1.00 37.19 317 VAL A O 1
ATOM 2457 N N . ASP A 1 318 ? -9.704 -29.917 34.231 1.00 37.41 318 ASP A N 1
ATOM 2458 C CA . ASP A 1 318 ? -10.155 -31.087 33.483 1.00 37.41 318 ASP A CA 1
ATOM 2459 C C . ASP A 1 318 ? -9.692 -30.936 32.023 1.00 37.41 318 ASP A C 1
ATOM 2461 O O . ASP A 1 318 ? -10.089 -30.026 31.300 1.00 37.41 318 ASP A O 1
ATOM 2465 N N . ASP A 1 319 ? -8.737 -31.804 31.698 1.00 40.38 319 ASP A N 1
ATOM 2466 C CA . ASP A 1 319 ? -8.269 -32.312 30.405 1.00 40.38 319 ASP A CA 1
ATOM 2467 C C . ASP A 1 319 ? -8.437 -31.455 29.129 1.00 40.38 319 ASP A C 1
ATOM 2469 O O . ASP A 1 319 ? -9.472 -31.493 28.465 1.00 40.38 319 ASP A O 1
ATOM 2473 N N . ALA A 1 320 ? -7.359 -30.773 28.712 1.00 34.38 320 ALA A N 1
ATOM 2474 C CA . ALA A 1 320 ? -7.050 -30.550 27.294 1.00 34.38 320 ALA A CA 1
ATOM 2475 C C . ALA A 1 320 ? -5.578 -30.134 27.094 1.00 34.38 320 ALA A C 1
ATOM 2477 O O . ALA A 1 320 ? -5.127 -29.076 27.533 1.00 34.38 320 ALA A O 1
ATOM 2478 N N . SER A 1 321 ? -4.821 -30.974 26.393 1.00 33.69 321 SER A N 1
ATOM 2479 C CA . SER A 1 321 ? -3.434 -30.761 25.971 1.00 33.69 321 SER A CA 1
ATOM 2480 C C . SER A 1 321 ? -3.307 -29.710 24.855 1.00 33.69 321 SER A C 1
ATOM 2482 O O . SER A 1 321 ? -3.835 -29.913 23.762 1.00 33.69 321 SER A O 1
ATOM 2484 N N . VAL A 1 322 ? -2.538 -28.638 25.088 1.00 28.19 322 VAL A N 1
ATOM 2485 C CA . VAL A 1 322 ? -2.137 -27.652 24.064 1.00 28.19 322 VAL A CA 1
ATOM 2486 C C . VAL A 1 322 ? -0.620 -27.718 23.857 1.00 28.19 322 VAL A C 1
ATOM 2488 O O . VAL A 1 322 ? 0.155 -27.547 24.796 1.00 28.19 322 VAL A O 1
ATOM 2491 N N . TYR A 1 323 ? -0.197 -27.979 22.619 1.00 34.44 323 TYR A N 1
ATOM 2492 C CA . TYR A 1 323 ? 1.202 -27.983 22.185 1.00 34.44 323 TYR A CA 1
ATOM 2493 C C . TYR A 1 323 ? 1.630 -26.568 21.759 1.00 34.44 323 TYR A C 1
ATOM 2495 O O . TYR A 1 323 ? 1.016 -25.990 20.868 1.00 34.44 323 TYR A O 1
ATOM 2503 N N . LEU A 1 324 ? 2.717 -26.037 22.324 1.00 31.86 324 LEU A N 1
ATOM 2504 C CA . LEU A 1 324 ? 3.435 -24.869 21.790 1.00 31.86 324 LEU A CA 1
ATOM 2505 C C . LEU A 1 324 ? 4.905 -25.259 21.554 1.00 31.86 324 LEU A C 1
ATOM 2507 O O . LEU A 1 324 ? 5.548 -25.755 22.483 1.00 31.86 324 LEU A O 1
ATOM 2511 N N . PRO A 1 325 ? 5.471 -25.059 20.350 1.00 32.78 325 PRO A N 1
ATOM 2512 C CA . PRO A 1 325 ? 6.878 -25.338 20.097 1.00 32.78 325 PRO A CA 1
ATOM 2513 C C . PRO A 1 325 ? 7.743 -24.198 20.651 1.00 32.78 325 PRO A C 1
ATOM 2515 O O . PRO A 1 325 ? 7.772 -23.100 20.102 1.00 32.78 325 PRO A O 1
ATOM 2518 N N . LEU A 1 326 ? 8.482 -24.451 21.735 1.00 32.78 326 LEU A N 1
ATOM 2519 C CA . LEU A 1 326 ? 9.497 -23.519 22.228 1.00 32.78 326 LEU A CA 1
ATOM 2520 C C . LEU A 1 326 ? 10.851 -23.838 21.574 1.00 32.78 326 LEU A C 1
ATOM 2522 O O . LEU A 1 326 ? 11.470 -24.863 21.859 1.00 32.78 326 LEU A O 1
ATOM 2526 N N . LEU A 1 327 ? 11.322 -22.952 20.695 1.00 33.62 327 LEU A N 1
ATOM 2527 C CA . LEU A 1 327 ? 12.641 -23.054 20.072 1.00 33.62 327 LEU A CA 1
ATOM 2528 C C . LEU A 1 327 ? 13.719 -22.570 21.060 1.00 33.62 327 LEU A C 1
ATOM 2530 O O . LEU A 1 327 ? 13.881 -21.370 21.277 1.00 33.62 327 LEU A O 1
ATOM 2534 N N . VAL A 1 328 ? 14.482 -23.490 21.657 1.00 35.47 328 VAL A N 1
ATOM 2535 C CA . VAL A 1 328 ? 15.633 -23.148 22.511 1.00 35.47 328 VAL A CA 1
ATOM 2536 C C . VAL A 1 328 ? 16.931 -23.312 21.721 1.00 35.47 328 VAL A C 1
ATOM 2538 O O . VAL A 1 328 ? 17.294 -24.406 21.294 1.00 35.47 328 VAL A O 1
ATOM 2541 N N . LYS A 1 329 ? 17.661 -22.206 21.543 1.00 32.19 329 LYS A N 1
ATOM 2542 C CA . LYS A 1 329 ? 18.998 -22.174 20.935 1.00 32.19 329 LYS A CA 1
ATOM 2543 C C . LYS A 1 329 ? 20.004 -22.836 21.887 1.00 32.19 329 LYS A C 1
ATOM 2545 O O . LYS A 1 329 ? 20.325 -22.289 22.939 1.00 32.19 329 LYS A O 1
ATOM 2550 N N . GLN A 1 330 ? 20.487 -24.021 21.525 1.00 33.94 330 GLN A N 1
ATOM 2551 C CA . GLN A 1 330 ? 21.400 -24.819 22.344 1.00 33.94 330 GLN A CA 1
ATOM 2552 C C . GLN A 1 330 ? 22.796 -24.167 22.395 1.00 33.94 330 GLN A C 1
ATOM 2554 O O . GLN A 1 330 ? 23.474 -24.034 21.376 1.00 33.94 330 GLN A O 1
ATOM 2559 N N . LEU A 1 331 ? 23.228 -23.729 23.583 1.00 36.53 331 LEU A N 1
ATOM 2560 C CA . LEU A 1 331 ? 24.589 -23.243 23.818 1.00 36.53 331 LEU A CA 1
ATOM 2561 C C . LEU A 1 331 ? 25.550 -24.425 24.022 1.00 36.53 331 LEU A C 1
ATOM 2563 O O . LEU A 1 331 ? 25.279 -25.354 24.778 1.00 36.53 331 LEU A O 1
ATOM 2567 N N . TYR A 1 332 ? 26.686 -24.348 23.334 1.00 35.56 332 TYR A N 1
ATOM 2568 C CA . TYR A 1 332 ? 27.801 -25.294 23.330 1.00 35.56 332 TYR A CA 1
ATOM 2569 C C . TYR A 1 332 ? 28.413 -25.505 24.730 1.00 35.56 332 TYR A C 1
ATOM 2571 O O . TYR A 1 332 ? 28.903 -24.558 25.346 1.00 35.56 332 TYR A O 1
ATOM 2579 N N . THR A 1 333 ? 28.456 -26.752 25.214 1.00 34.81 333 THR A N 1
ATOM 2580 C CA . THR A 1 333 ? 29.133 -27.142 26.465 1.00 34.81 333 THR A CA 1
ATOM 2581 C C . THR A 1 333 ? 30.530 -27.701 26.183 1.00 34.81 333 THR A C 1
ATOM 2583 O O . THR A 1 333 ? 30.703 -28.897 25.954 1.00 34.81 333 THR A O 1
ATOM 2586 N N . GLY A 1 334 ? 31.543 -26.835 26.214 1.00 44.69 334 GLY A N 1
ATOM 2587 C CA . GLY A 1 334 ? 32.944 -27.243 26.369 1.00 44.69 334 GLY A CA 1
ATOM 2588 C C . GLY A 1 334 ? 33.347 -27.284 27.854 1.00 44.69 334 GLY A C 1
ATOM 2589 O O . GLY A 1 334 ? 32.774 -26.537 28.648 1.00 44.69 334 GLY A O 1
ATOM 2590 N N . PRO A 1 335 ? 34.314 -28.127 28.264 1.00 38.09 335 PRO A N 1
ATOM 2591 C CA . PRO A 1 335 ? 34.664 -28.303 29.670 1.00 38.09 335 PRO A CA 1
ATOM 2592 C C . PRO A 1 335 ? 35.328 -27.057 30.273 1.00 38.09 335 PRO A C 1
ATOM 2594 O O . PRO A 1 335 ? 36.345 -26.555 29.794 1.00 38.09 335 PRO A O 1
ATOM 2597 N N . THR A 1 336 ? 34.725 -26.591 31.363 1.00 37.31 336 THR A N 1
ATOM 2598 C CA . THR A 1 336 ? 35.160 -25.502 32.237 1.00 37.31 336 THR A CA 1
ATOM 2599 C C . THR A 1 336 ? 36.487 -25.839 32.923 1.00 37.31 336 THR A C 1
ATOM 2601 O O . THR A 1 336 ? 36.577 -26.808 33.673 1.00 37.31 336 THR A O 1
ATOM 2604 N N . ALA A 1 337 ? 37.512 -25.008 32.723 1.00 36.84 337 ALA A N 1
ATOM 2605 C CA . ALA A 1 337 ? 38.639 -24.932 33.646 1.00 36.84 337 ALA A CA 1
ATOM 2606 C C . ALA A 1 337 ? 38.225 -24.065 34.841 1.00 36.84 337 ALA A C 1
ATOM 2608 O O . ALA A 1 337 ? 37.768 -22.943 34.648 1.00 36.84 337 ALA A O 1
ATOM 2609 N N . THR A 1 338 ? 38.373 -24.589 36.055 1.00 39.34 338 THR A N 1
ATOM 2610 C CA . THR A 1 338 ? 38.082 -23.912 37.325 1.00 39.34 338 THR A CA 1
ATOM 2611 C C . THR A 1 338 ? 39.113 -22.815 37.619 1.00 39.34 338 THR A C 1
ATOM 2613 O O . THR A 1 338 ? 40.281 -23.154 37.824 1.00 39.34 338 THR A O 1
ATOM 2616 N N . PRO A 1 339 ? 38.740 -21.523 37.731 1.00 38.47 339 PRO A N 1
ATOM 2617 C CA . PRO A 1 339 ? 39.587 -20.537 38.381 1.00 38.47 339 PRO A CA 1
ATOM 2618 C C . PRO A 1 339 ? 39.185 -20.347 39.851 1.00 38.47 339 PRO A C 1
ATOM 2620 O O . PRO A 1 339 ? 38.027 -20.125 40.202 1.00 38.47 339 PRO A O 1
ATOM 2623 N N . THR A 1 340 ? 40.195 -20.433 40.708 1.00 36.19 340 THR A N 1
ATOM 2624 C CA . THR A 1 340 ? 40.180 -20.167 42.148 1.00 36.19 340 THR A CA 1
ATOM 2625 C C . THR A 1 340 ? 39.685 -18.752 42.465 1.00 36.19 340 THR A C 1
ATOM 2627 O O . THR A 1 340 ? 40.220 -17.765 41.959 1.00 36.19 340 THR A O 1
ATOM 2630 N N . VAL A 1 341 ? 38.689 -18.654 43.347 1.00 35.97 341 VAL A N 1
ATOM 2631 C CA . VAL A 1 341 ? 38.093 -17.392 43.807 1.00 35.97 341 VAL A CA 1
ATOM 2632 C C . VAL A 1 341 ? 39.055 -16.671 44.757 1.00 35.97 341 VAL A C 1
ATOM 2634 O O . VAL A 1 341 ? 39.417 -17.204 45.802 1.00 35.97 341 VAL A O 1
ATOM 2637 N N . THR A 1 342 ? 39.442 -15.443 44.410 1.00 37.69 342 THR A N 1
ATOM 2638 C CA . THR A 1 342 ? 40.054 -14.472 45.335 1.00 37.69 342 THR A CA 1
ATOM 2639 C C . THR A 1 342 ? 39.006 -13.392 45.631 1.00 37.69 342 THR A C 1
ATOM 2641 O O . THR A 1 342 ? 38.407 -12.889 44.679 1.00 37.69 342 THR A O 1
ATOM 2644 N N . PRO A 1 343 ? 38.729 -13.031 46.897 1.00 38.44 343 PRO A N 1
ATOM 2645 C CA . PRO A 1 343 ? 37.646 -12.107 47.223 1.00 38.44 343 PRO A CA 1
ATOM 2646 C C . PRO A 1 343 ? 37.992 -10.670 46.805 1.00 38.44 343 PRO A C 1
ATOM 2648 O O . PRO A 1 343 ? 38.978 -10.094 47.260 1.00 38.44 343 PRO A O 1
ATOM 2651 N N . VAL A 1 344 ? 37.148 -10.092 45.949 1.00 44.09 344 VAL A N 1
ATOM 2652 C CA . VAL A 1 344 ? 37.135 -8.668 45.577 1.00 44.09 344 VAL A CA 1
ATOM 2653 C C . VAL A 1 344 ? 36.032 -7.980 46.400 1.00 44.09 344 VAL A C 1
ATOM 2655 O O . VAL A 1 344 ? 34.958 -8.567 46.551 1.00 44.09 344 VAL A O 1
ATOM 2658 N N . PRO A 1 345 ? 36.254 -6.780 46.971 1.00 37.47 345 PRO A N 1
ATOM 2659 C CA . PRO A 1 345 ? 35.259 -6.121 47.812 1.00 37.47 345 PRO A CA 1
ATOM 2660 C C . PRO A 1 345 ? 34.020 -5.694 47.014 1.00 37.47 345 PRO A C 1
ATOM 2662 O O . PRO A 1 345 ? 34.113 -5.124 45.928 1.00 37.47 345 PRO A O 1
ATOM 2665 N N . SER A 1 346 ? 32.859 -5.970 47.606 1.00 38.72 346 SER A N 1
ATOM 2666 C CA . SER A 1 346 ? 31.524 -5.640 47.111 1.00 38.72 346 SER A CA 1
ATOM 2667 C C . SER A 1 346 ? 31.307 -4.127 47.075 1.00 38.72 346 SER A C 1
ATOM 2669 O O . SER A 1 346 ? 31.202 -3.493 48.125 1.00 38.72 346 SER A O 1
ATOM 2671 N N . ILE A 1 347 ? 31.181 -3.551 45.879 1.00 40.25 347 ILE A N 1
ATOM 2672 C CA . ILE A 1 347 ? 30.442 -2.299 45.704 1.00 40.25 347 ILE A CA 1
ATOM 2673 C C . ILE A 1 347 ? 28.966 -2.665 45.566 1.00 40.25 347 ILE A C 1
ATOM 2675 O O . ILE A 1 347 ? 28.572 -3.343 44.626 1.00 40.25 347 ILE A O 1
ATOM 2679 N N . THR A 1 348 ? 28.155 -2.266 46.538 1.00 40.16 348 THR A N 1
ATOM 2680 C CA . THR A 1 348 ? 26.698 -2.382 46.462 1.00 40.16 348 THR A CA 1
ATOM 2681 C C . THR A 1 348 ? 26.201 -1.351 45.447 1.00 40.16 348 THR A C 1
ATOM 2683 O O . THR A 1 348 ? 26.307 -0.157 45.739 1.00 40.16 348 THR A O 1
ATOM 2686 N N . PRO A 1 349 ? 25.678 -1.730 44.263 1.00 37.69 349 PRO A N 1
ATOM 2687 C CA . PRO A 1 349 ? 24.930 -0.779 43.464 1.00 37.69 349 PRO A CA 1
ATOM 2688 C C . PRO A 1 349 ? 23.645 -0.454 44.228 1.00 37.69 349 PRO A C 1
ATOM 2690 O O . PRO A 1 349 ? 22.802 -1.319 44.462 1.00 37.69 349 PRO A O 1
ATOM 2693 N N . THR A 1 350 ? 23.518 0.797 44.659 1.00 35.72 350 THR A N 1
ATOM 2694 C CA . THR A 1 350 ? 22.238 1.364 45.081 1.00 35.72 350 THR A CA 1
ATOM 2695 C C . THR A 1 350 ? 21.250 1.165 43.929 1.00 35.72 350 THR A C 1
ATOM 2697 O O . THR A 1 350 ? 21.546 1.631 42.827 1.00 35.72 350 THR A O 1
ATOM 2700 N N . PRO A 1 351 ? 20.115 0.469 44.119 1.00 38.56 351 PRO A N 1
ATOM 2701 C CA . PRO A 1 351 ? 19.131 0.328 43.059 1.00 38.56 351 PRO A CA 1
ATOM 2702 C C . PRO A 1 351 ? 18.607 1.718 42.695 1.00 38.56 351 PRO A C 1
ATOM 2704 O O . PRO A 1 351 ? 17.980 2.397 43.510 1.00 38.56 351 PRO A O 1
ATOM 2707 N N . THR A 1 352 ? 18.892 2.153 41.469 1.00 39.88 352 THR A N 1
ATOM 2708 C CA . THR A 1 352 ? 18.178 3.258 40.835 1.00 39.88 352 THR A CA 1
ATOM 2709 C C . THR A 1 352 ? 16.716 2.845 40.765 1.00 39.88 352 THR A C 1
ATOM 2711 O O . THR A 1 352 ? 16.398 1.831 40.145 1.00 39.88 352 THR A O 1
ATOM 2714 N N . ALA A 1 353 ? 15.842 3.587 41.443 1.00 38.22 353 ALA A N 1
ATOM 2715 C CA . ALA A 1 353 ? 14.409 3.344 41.412 1.00 38.22 353 ALA A CA 1
ATOM 2716 C C . ALA A 1 353 ? 13.931 3.324 39.954 1.00 38.22 353 ALA A C 1
ATOM 2718 O O . ALA A 1 353 ? 13.992 4.337 39.259 1.00 38.22 353 ALA A O 1
ATOM 2719 N N . THR A 1 354 ? 13.483 2.162 39.485 1.00 42.66 354 THR A N 1
ATOM 2720 C CA . THR A 1 354 ? 12.731 2.047 38.239 1.00 42.66 354 THR A CA 1
ATOM 2721 C C . THR A 1 354 ? 11.412 2.769 38.480 1.00 42.66 354 THR A C 1
ATOM 2723 O O . THR A 1 354 ? 10.601 2.321 39.290 1.00 42.66 354 THR A O 1
ATOM 2726 N N . SER A 1 355 ? 11.235 3.939 37.867 1.00 47.34 355 SER A N 1
ATOM 2727 C CA . SER A 1 355 ? 9.968 4.662 37.917 1.00 47.34 355 SER A CA 1
ATOM 2728 C C . SER A 1 355 ? 8.883 3.743 37.369 1.00 47.34 355 SER A C 1
ATOM 2730 O O . SER A 1 355 ? 8.953 3.325 36.213 1.00 47.34 355 SER A O 1
ATOM 2732 N N . VAL A 1 356 ? 7.905 3.400 38.204 1.00 59.81 356 VAL A N 1
ATOM 2733 C CA . VAL A 1 356 ? 6.699 2.700 37.763 1.00 59.81 356 VAL A CA 1
ATOM 2734 C C . VAL A 1 356 ? 5.990 3.645 36.798 1.00 59.81 356 VAL A C 1
ATOM 2736 O O . VAL A 1 356 ? 5.450 4.667 37.219 1.00 59.81 356 VAL A O 1
ATOM 2739 N N . GLY A 1 357 ? 6.090 3.355 35.501 1.00 71.69 357 GLY A N 1
ATOM 2740 C CA . GLY A 1 357 ? 5.408 4.113 34.462 1.00 71.69 357 GLY A CA 1
ATOM 2741 C C . GLY A 1 357 ? 3.904 4.101 34.701 1.00 71.69 357 GLY A C 1
ATOM 2742 O O . GLY A 1 357 ? 3.347 3.080 35.106 1.00 71.69 357 GLY A O 1
ATOM 2743 N N . VAL A 1 358 ? 3.254 5.240 34.482 1.00 85.81 358 VAL A N 1
ATOM 2744 C CA . VAL A 1 358 ? 1.794 5.338 34.539 1.00 85.81 358 VAL A CA 1
ATOM 2745 C C . VAL A 1 358 ? 1.204 4.395 33.494 1.00 85.81 358 VAL A C 1
ATOM 2747 O O . VAL A 1 358 ? 1.582 4.468 32.327 1.00 85.81 358 VAL A O 1
ATOM 2750 N N . VAL A 1 359 ? 0.272 3.537 33.912 1.00 89.88 359 VAL A N 1
ATOM 2751 C CA . VAL A 1 359 ? -0.533 2.724 32.994 1.00 89.88 359 VAL A CA 1
ATOM 2752 C C . VAL A 1 359 ? -1.749 3.560 32.569 1.00 89.88 359 VAL A C 1
ATOM 2754 O O . VAL A 1 359 ? -2.552 3.925 33.436 1.00 89.88 359 VAL A O 1
ATOM 2757 N N . PRO A 1 360 ? -1.870 3.936 31.286 1.00 94.62 360 PRO A N 1
ATOM 2758 C CA . PRO A 1 360 ? -3.021 4.678 30.780 1.00 94.62 360 PRO A CA 1
ATOM 2759 C C . PRO A 1 360 ? -4.272 3.812 30.641 1.00 94.62 360 PRO A C 1
ATOM 2761 O O . PRO A 1 360 ? -4.182 2.596 30.487 1.00 94.62 360 PRO A O 1
ATOM 2764 N N . ASN A 1 361 ? -5.443 4.450 30.646 1.00 93.69 361 ASN A N 1
ATOM 2765 C CA . ASN A 1 361 ? -6.688 3.783 30.281 1.00 93.69 361 ASN A CA 1
ATOM 2766 C C . ASN A 1 361 ? -6.713 3.437 28.787 1.00 93.69 361 ASN A C 1
ATOM 2768 O O . ASN A 1 361 ? -6.379 4.273 27.941 1.00 93.69 361 ASN A O 1
ATOM 2772 N N . ASN A 1 362 ? -7.165 2.219 28.480 1.00 92.25 362 ASN A N 1
ATOM 2773 C CA . ASN A 1 362 ? -7.445 1.799 27.111 1.00 92.25 362 ASN A CA 1
ATOM 2774 C C . ASN A 1 362 ? -8.632 2.571 26.539 1.00 92.25 362 ASN A C 1
ATOM 2776 O O . ASN A 1 362 ? -9.606 2.839 27.245 1.00 92.25 362 ASN A O 1
ATOM 2780 N N . GLY A 1 363 ? -8.591 2.823 25.238 1.00 88.81 363 GLY A N 1
ATOM 2781 C CA . GLY A 1 363 ? -9.648 3.489 24.491 1.00 88.81 363 GLY A CA 1
ATOM 2782 C C . GLY A 1 363 ? -9.181 4.820 23.926 1.00 88.81 363 GLY A C 1
ATOM 2783 O O . GLY A 1 363 ? -7.989 5.032 23.718 1.00 88.81 363 GLY A O 1
ATOM 2784 N N . ASN A 1 364 ? -10.131 5.706 23.655 1.00 93.56 364 ASN A N 1
ATOM 2785 C CA . ASN A 1 364 ? -9.887 6.907 22.871 1.00 93.56 364 ASN A CA 1
ATOM 2786 C C . ASN A 1 364 ? -9.336 8.047 23.723 1.00 93.56 364 ASN A C 1
ATOM 2788 O O . ASN A 1 364 ? -9.750 8.278 24.856 1.00 93.56 364 ASN A O 1
ATOM 2792 N N . TRP A 1 365 ? -8.426 8.810 23.140 1.00 97.56 365 TRP A N 1
ATOM 2793 C CA . TRP A 1 365 ? -7.829 9.996 23.726 1.00 97.56 365 TRP A CA 1
ATOM 2794 C C . TRP A 1 365 ? -7.982 11.152 22.751 1.00 97.56 365 TRP A C 1
ATOM 2796 O O . TRP A 1 365 ? -7.794 11.004 21.544 1.00 97.56 365 TRP A O 1
ATOM 2806 N N . SER A 1 366 ? -8.334 12.324 23.271 1.00 95.06 366 SER A N 1
ATOM 2807 C CA . SER A 1 366 ? -8.498 13.528 22.458 1.00 95.06 366 SER A CA 1
ATOM 2808 C C . SER A 1 366 ? -7.908 14.744 23.150 1.00 95.06 366 SER A C 1
ATOM 2810 O O . SER A 1 366 ? -7.862 14.839 24.379 1.00 95.06 366 SER A O 1
ATOM 2812 N N . GLY A 1 367 ? -7.412 15.676 22.352 1.00 97.38 367 GLY A N 1
ATOM 2813 C CA . GLY A 1 367 ? -6.579 16.746 22.851 1.00 97.38 367 GLY A CA 1
ATOM 2814 C C . GLY A 1 367 ? -6.359 17.868 21.860 1.00 97.38 367 GLY A C 1
ATOM 2815 O O . GLY A 1 367 ? -7.007 17.975 20.816 1.00 97.38 367 GLY A O 1
ATOM 2816 N N . SER A 1 368 ? -5.419 18.742 22.197 1.00 97.19 368 SER A N 1
ATOM 2817 C CA . SER A 1 368 ? -5.000 19.817 21.311 1.00 97.19 368 SER A CA 1
ATOM 2818 C C . SER A 1 368 ? -3.497 20.052 21.363 1.00 97.19 368 SER A C 1
ATOM 2820 O O . SER A 1 368 ? -2.854 19.923 22.403 1.00 97.19 368 SER A O 1
ATOM 2822 N N . THR A 1 369 ? -2.941 20.435 20.220 1.00 97.94 369 THR A N 1
ATOM 2823 C CA . THR A 1 369 ? -1.582 20.949 20.097 1.00 97.94 369 THR A CA 1
ATOM 2824 C C . THR A 1 369 ? -1.497 22.377 20.637 1.00 97.94 369 THR A C 1
ATOM 2826 O O . THR A 1 369 ? -2.503 23.083 20.755 1.00 97.94 369 THR A O 1
ATOM 2829 N N . SER A 1 370 ? -0.282 22.863 20.883 1.00 97.06 370 SER A N 1
ATOM 2830 C CA . SER A 1 370 ? 0.004 24.252 21.262 1.00 97.06 370 SER A CA 1
ATOM 2831 C C . SER A 1 370 ? -0.444 25.280 20.214 1.00 97.06 370 SER A C 1
ATOM 2833 O O . SER A 1 370 ? -0.540 26.469 20.512 1.00 97.06 370 SER A O 1
ATOM 2835 N N . GLN A 1 371 ? -0.761 24.830 18.997 1.00 95.81 371 GLN A N 1
ATOM 2836 C CA . GLN A 1 371 ? -1.327 25.637 17.916 1.00 95.81 371 GLN A CA 1
ATOM 2837 C C . GLN A 1 371 ? -2.869 25.677 17.941 1.00 95.81 371 GLN A C 1
ATOM 2839 O O . GLN A 1 371 ? -3.479 26.258 17.043 1.00 95.81 371 GLN A O 1
ATOM 2844 N N . GLY A 1 372 ? -3.513 25.037 18.925 1.00 93.44 372 GLY A N 1
ATOM 2845 C CA . GLY A 1 372 ? -4.971 24.925 19.028 1.00 93.44 372 GLY A CA 1
ATOM 2846 C C . GLY A 1 372 ? -5.589 23.967 18.005 1.00 93.44 372 GLY A C 1
ATOM 2847 O O . GLY A 1 372 ? -6.743 24.142 17.617 1.00 93.44 372 GLY A O 1
ATOM 2848 N N . ARG A 1 373 ? -4.817 22.992 17.510 1.00 95.06 373 ARG A N 1
ATOM 2849 C CA . ARG A 1 373 ? -5.266 21.991 16.528 1.00 95.06 373 ARG A CA 1
ATOM 2850 C C . ARG A 1 373 ? -5.465 20.638 17.194 1.00 95.06 373 ARG A C 1
ATOM 2852 O O . ARG A 1 373 ? -4.820 20.361 18.193 1.00 95.06 373 ARG A O 1
ATOM 2859 N N . ALA A 1 374 ? -6.345 19.808 16.648 1.00 93.94 374 ALA A N 1
ATOM 2860 C CA . ALA A 1 374 ? -6.688 18.531 17.260 1.00 93.94 374 ALA A CA 1
ATOM 2861 C C . ALA A 1 374 ? -5.509 17.544 17.256 1.00 93.94 374 ALA A C 1
ATOM 2863 O O . ALA A 1 374 ? -4.778 17.442 16.266 1.00 93.94 374 ALA A O 1
ATOM 2864 N N . ILE A 1 375 ? -5.386 16.800 18.352 1.00 97.31 375 ILE A N 1
ATOM 2865 C CA . ILE A 1 375 ? -4.701 15.509 18.397 1.00 97.31 375 ILE A CA 1
ATOM 2866 C C . ILE A 1 375 ? -5.691 14.475 18.939 1.00 97.31 375 ILE A C 1
ATOM 2868 O O . ILE A 1 375 ? -6.442 14.772 19.871 1.00 97.31 375 ILE A O 1
ATOM 2872 N N . SER A 1 376 ? -5.706 13.284 18.363 1.00 93.75 376 SER A N 1
ATOM 2873 C CA . SER A 1 376 ? -6.428 12.129 18.888 1.00 93.75 376 SER A CA 1
ATOM 2874 C C . SER A 1 376 ? -5.594 10.873 18.711 1.00 93.75 376 SER A C 1
ATOM 2876 O O . SER A 1 376 ? -4.777 10.804 17.797 1.00 93.75 376 SER A O 1
ATOM 2878 N N . PHE A 1 377 ? -5.770 9.913 19.604 1.00 95.88 377 PHE A N 1
ATOM 2879 C CA . PHE A 1 377 ? -5.124 8.609 19.519 1.00 95.88 377 PHE A CA 1
ATOM 2880 C C . PHE A 1 377 ? -5.915 7.572 20.309 1.00 95.88 377 PHE A C 1
ATOM 2882 O O . PHE A 1 377 ? -6.675 7.951 21.203 1.00 95.88 377 PHE A O 1
ATOM 2889 N N . SER A 1 378 ? -5.721 6.282 20.043 1.00 93.00 378 SER A N 1
ATOM 2890 C CA . SER A 1 378 ? -6.240 5.218 20.906 1.00 93.00 378 SER A CA 1
ATOM 2891 C C . SER A 1 378 ? -5.125 4.476 21.634 1.00 93.00 378 SER A C 1
ATOM 2893 O O . SER A 1 378 ? -4.049 4.212 21.096 1.00 93.00 378 SER A O 1
ATOM 2895 N N . VAL A 1 379 ? -5.375 4.159 22.902 1.00 93.25 379 VAL A N 1
ATOM 2896 C CA . VAL A 1 379 ? -4.511 3.302 23.713 1.00 93.25 379 VAL A CA 1
ATOM 2897 C C . VAL A 1 379 ? -5.089 1.894 23.702 1.00 93.25 379 VAL A C 1
ATOM 2899 O O . VAL A 1 379 ? -6.231 1.682 24.114 1.00 93.25 379 VAL A O 1
ATOM 2902 N N . GLY A 1 380 ? -4.286 0.936 23.256 1.00 87.44 380 GLY A N 1
ATOM 2903 C CA . GLY A 1 380 ? -4.623 -0.479 23.192 1.00 87.44 380 GLY A CA 1
ATOM 2904 C C . GLY A 1 380 ? -3.790 -1.338 24.140 1.00 87.44 380 GLY A C 1
ATOM 2905 O O . GLY A 1 380 ? -2.971 -0.854 24.930 1.00 87.44 380 GLY A O 1
ATOM 2906 N N . SER A 1 381 ? -3.998 -2.653 24.041 1.00 82.75 381 SER A N 1
ATOM 2907 C CA . SER A 1 381 ? -3.140 -3.670 24.664 1.00 82.75 381 SER A CA 1
ATOM 2908 C C . SER A 1 381 ? -2.930 -3.476 26.172 1.00 82.75 381 SER A C 1
ATOM 2910 O O . SER A 1 381 ? -1.819 -3.623 26.678 1.00 82.75 381 SER A O 1
ATOM 2912 N N . ASN A 1 382 ? -3.990 -3.118 26.904 1.00 83.44 382 ASN A N 1
ATOM 2913 C CA . ASN A 1 382 ? -3.943 -2.885 28.358 1.00 83.44 382 ASN A CA 1
ATOM 2914 C C . ASN A 1 382 ? -2.905 -1.826 28.773 1.00 83.44 382 ASN A C 1
ATOM 2916 O O . ASN A 1 382 ? -2.176 -1.996 29.750 1.00 83.44 382 ASN A O 1
ATOM 2920 N N . GLY A 1 383 ? -2.838 -0.729 28.017 1.00 82.31 383 GLY A N 1
ATOM 2921 C CA . GLY A 1 383 ? -1.988 0.420 28.305 1.00 82.31 383 GLY A CA 1
ATOM 2922 C C . GLY A 1 383 ? -0.536 0.241 27.870 1.00 82.31 383 GLY A C 1
ATOM 2923 O O . GLY A 1 383 ? 0.340 0.938 28.384 1.00 82.31 383 GLY A O 1
ATOM 2924 N N . THR A 1 384 ? -0.266 -0.689 26.948 1.00 88.12 384 THR A N 1
ATOM 2925 C CA . THR A 1 384 ? 1.094 -1.000 26.468 1.00 88.12 384 THR A CA 1
ATOM 2926 C C . THR A 1 384 ? 1.379 -0.524 25.044 1.00 88.12 384 THR A C 1
ATOM 2928 O O . THR A 1 384 ? 2.540 -0.510 24.635 1.00 88.12 384 THR A O 1
ATOM 2931 N N . ALA A 1 385 ? 0.367 -0.072 24.301 1.00 90.38 385 ALA A N 1
ATOM 2932 C CA . ALA A 1 385 ? 0.538 0.494 22.966 1.00 90.38 385 ALA A CA 1
ATOM 2933 C C . ALA A 1 385 ? -0.419 1.667 22.713 1.00 90.38 385 ALA A C 1
ATOM 2935 O O . ALA A 1 385 ? -1.530 1.705 23.244 1.00 90.38 385 ALA A O 1
ATOM 2936 N N . VAL A 1 386 ? 0.024 2.614 21.891 1.00 92.31 386 VAL A N 1
ATOM 2937 C CA . VAL A 1 386 ? -0.824 3.590 21.204 1.00 92.31 386 VAL A CA 1
ATOM 2938 C C . VAL A 1 386 ? -0.984 3.103 19.766 1.00 92.31 386 VAL A C 1
ATOM 2940 O O . VAL A 1 386 ? 0.021 2.952 19.070 1.00 92.31 386 VAL A O 1
ATOM 2943 N N . ASN A 1 387 ? -2.214 2.822 19.341 1.00 80.38 387 ASN A N 1
ATOM 2944 C CA . ASN A 1 387 ? -2.474 2.135 18.072 1.00 80.38 387 ASN A CA 1
ATOM 2945 C C . ASN A 1 387 ? -2.463 3.115 16.895 1.00 80.38 387 ASN A C 1
ATOM 2947 O O . ASN A 1 387 ? -1.734 2.918 15.930 1.00 80.38 387 ASN A O 1
ATOM 2951 N N . ASP A 1 388 ? -3.205 4.213 17.017 1.00 86.19 388 ASP A N 1
ATOM 2952 C CA . ASP A 1 388 ? -3.305 5.287 16.030 1.00 86.19 388 ASP A CA 1
ATOM 2953 C C . ASP A 1 388 ? -2.994 6.631 16.692 1.00 86.19 388 ASP A C 1
ATOM 2955 O O . ASP A 1 388 ? -3.377 6.865 17.829 1.00 86.19 388 ASP A O 1
ATOM 2959 N N . ILE A 1 389 ? -2.296 7.525 15.997 1.00 93.06 389 ILE A N 1
ATOM 2960 C CA . ILE A 1 389 ? -2.047 8.909 16.403 1.00 93.06 389 ILE A CA 1
ATOM 2961 C C . ILE A 1 389 ? -2.401 9.799 15.223 1.00 93.06 389 ILE A C 1
ATOM 2963 O O . ILE A 1 389 ? -1.677 9.860 14.231 1.00 93.06 389 ILE A O 1
ATOM 2967 N N . THR A 1 390 ? -3.479 10.556 15.365 1.00 94.81 390 THR A N 1
ATOM 2968 C CA . THR A 1 390 ? -3.876 11.603 14.430 1.00 94.81 390 THR A CA 1
ATOM 2969 C C . THR A 1 390 ? -3.509 12.961 15.009 1.00 94.81 390 THR A C 1
ATOM 2971 O O . THR A 1 390 ? -4.072 13.381 16.019 1.00 94.81 390 THR A O 1
ATOM 2974 N N . ILE A 1 391 ? -2.598 13.695 14.370 1.00 95.81 391 ILE A N 1
ATOM 2975 C CA . ILE A 1 391 ? -2.201 15.042 14.807 1.00 95.81 391 ILE A CA 1
ATOM 2976 C C . ILE A 1 391 ? -2.359 16.060 13.680 1.00 95.81 391 ILE A C 1
ATOM 2978 O O . ILE A 1 391 ? -1.820 15.909 12.586 1.00 95.81 391 ILE A O 1
ATOM 2982 N N . SER A 1 392 ? -3.101 17.134 13.947 1.00 93.38 392 SER A N 1
ATOM 2983 C CA . SER A 1 392 ? -3.254 18.256 13.021 1.00 93.38 392 SER A CA 1
ATOM 2984 C C . SER A 1 392 ? -2.247 19.359 13.337 1.00 93.38 392 SER A C 1
ATOM 2986 O O . SER A 1 392 ? -2.172 19.849 14.463 1.00 93.38 392 SER A O 1
ATOM 2988 N N . VAL A 1 393 ? -1.506 19.796 12.324 1.00 95.62 393 VAL A N 1
ATOM 2989 C CA . VAL A 1 393 ? -0.419 20.774 12.436 1.00 95.62 393 VAL A CA 1
ATOM 2990 C C . VAL A 1 393 ? -0.692 21.955 11.515 1.00 95.62 393 VAL A C 1
ATOM 2992 O O . VAL A 1 393 ? -1.044 21.785 10.352 1.00 95.62 393 VAL A O 1
ATOM 2995 N N . GLY A 1 394 ? -0.558 23.170 12.037 1.00 93.75 394 GLY A N 1
ATOM 2996 C CA . GLY A 1 394 ? -0.685 24.417 11.291 1.00 93.75 394 GLY A CA 1
ATOM 2997 C C . GLY A 1 394 ? 0.632 24.855 10.650 1.00 93.75 394 GLY A C 1
ATOM 2998 O O . GLY A 1 394 ? 1.681 24.829 11.289 1.00 93.75 394 GLY A O 1
ATOM 2999 N N . TRP A 1 395 ? 0.550 25.333 9.407 1.00 94.00 395 TRP A N 1
ATOM 3000 C CA . TRP A 1 395 ? 1.704 25.728 8.584 1.00 94.00 395 TRP A CA 1
ATOM 3001 C C . TRP A 1 395 ? 1.776 27.226 8.283 1.00 94.00 395 TRP A C 1
ATOM 3003 O O . TRP A 1 395 ? 2.734 27.687 7.669 1.00 94.00 395 TRP A O 1
ATOM 3013 N N . GLY A 1 396 ? 0.766 28.003 8.690 1.00 89.56 396 GLY A N 1
ATOM 3014 C CA . GLY A 1 396 ? 0.767 29.461 8.528 1.00 89.56 396 GLY A CA 1
ATOM 3015 C C . GLY A 1 396 ? 0.866 29.941 7.073 1.00 89.56 396 GLY A C 1
ATOM 3016 O O . GLY A 1 396 ? 1.322 31.056 6.842 1.00 89.56 396 GLY A O 1
ATOM 3017 N N . GLY A 1 397 ? 0.469 29.116 6.097 1.00 86.19 397 GLY A N 1
ATOM 3018 C CA . GLY A 1 397 ? 0.566 29.431 4.670 1.00 86.19 397 GLY A CA 1
ATOM 3019 C C . GLY A 1 397 ? 1.884 29.014 4.005 1.00 86.19 397 GLY A C 1
ATOM 3020 O O . GLY A 1 397 ? 2.141 29.433 2.875 1.00 86.19 397 GLY A O 1
ATOM 3021 N N . ALA A 1 398 ? 2.730 28.215 4.664 1.00 86.88 398 ALA A N 1
ATOM 3022 C CA . ALA A 1 398 ? 3.958 27.695 4.060 1.00 86.88 398 ALA A CA 1
ATOM 3023 C C . ALA A 1 398 ? 3.681 26.849 2.800 1.00 86.88 398 ALA A C 1
ATOM 3025 O O . ALA A 1 398 ? 2.569 26.371 2.583 1.00 86.88 398 ALA A O 1
ATOM 3026 N N . CYS A 1 399 ? 4.707 26.674 1.962 1.00 82.75 399 CYS A N 1
ATOM 3027 C CA . CYS A 1 399 ? 4.671 25.800 0.785 1.00 82.75 399 CYS A CA 1
ATOM 3028 C C . CYS A 1 399 ? 3.457 25.997 -0.138 1.00 82.75 399 CYS A C 1
ATOM 3030 O O . CYS A 1 399 ? 2.729 25.063 -0.447 1.00 82.75 399 CYS A O 1
ATOM 3032 N N . GLY A 1 400 ? 3.243 27.238 -0.583 1.00 81.25 400 GLY A N 1
ATOM 3033 C CA . GLY A 1 400 ? 2.175 27.553 -1.537 1.00 81.25 400 GLY A CA 1
ATOM 3034 C C . GLY A 1 400 ? 0.810 27.814 -0.899 1.00 81.25 400 GLY A C 1
ATOM 3035 O O . GLY A 1 400 ? -0.202 27.718 -1.584 1.00 81.25 400 GLY A O 1
ATOM 3036 N N . GLY A 1 401 ? 0.769 28.181 0.387 1.00 85.12 401 GLY A N 1
ATOM 3037 C CA . GLY A 1 401 ? -0.469 28.561 1.071 1.00 85.12 401 GLY A CA 1
ATOM 3038 C C . GLY A 1 401 ? -1.097 27.453 1.914 1.00 85.12 401 GLY A C 1
ATOM 3039 O O . GLY A 1 401 ? -2.255 27.585 2.304 1.00 85.12 401 GLY A O 1
ATOM 3040 N N . VAL A 1 402 ? -0.358 26.386 2.236 1.00 84.19 402 VAL A N 1
ATOM 3041 C CA . VAL A 1 402 ? -0.858 25.310 3.102 1.00 84.19 402 VAL A CA 1
ATOM 3042 C C . VAL A 1 402 ? -1.164 25.880 4.488 1.00 84.19 402 VAL A C 1
ATOM 3044 O O . VAL A 1 402 ? -0.295 26.432 5.165 1.00 84.19 402 VAL A O 1
ATOM 3047 N N . SER A 1 403 ? -2.421 25.774 4.923 1.00 88.69 403 SER A N 1
ATOM 3048 C CA . SER A 1 403 ? -2.859 26.277 6.229 1.00 88.69 403 SER A CA 1
ATOM 3049 C C . SER A 1 403 ? -2.612 25.272 7.350 1.00 88.69 403 SER A C 1
ATOM 3051 O O . SER A 1 403 ? -2.175 25.656 8.438 1.00 88.69 403 SER A O 1
ATOM 3053 N N . SER A 1 404 ? -2.893 23.994 7.095 1.00 91.62 404 SER A N 1
ATOM 3054 C CA . SER A 1 404 ? -2.732 22.896 8.045 1.00 91.62 404 SER A CA 1
ATOM 3055 C C . SER A 1 404 ? -2.674 21.545 7.337 1.00 91.62 404 SER A C 1
ATOM 3057 O O . SER A 1 404 ? -3.271 21.390 6.274 1.00 91.62 404 SER A O 1
ATOM 3059 N N . THR A 1 405 ? -2.019 20.575 7.964 1.00 89.19 405 THR A N 1
ATOM 3060 C CA . THR A 1 405 ? -1.927 19.180 7.515 1.00 89.19 405 THR A CA 1
ATOM 3061 C C . THR A 1 405 ? -2.199 18.260 8.695 1.00 89.19 405 THR A C 1
ATOM 3063 O O . THR A 1 405 ? -1.818 18.582 9.820 1.00 89.19 405 THR A O 1
ATOM 3066 N N . THR A 1 406 ? -2.838 17.125 8.440 1.00 92.00 406 THR A N 1
ATOM 3067 C CA . THR A 1 406 ? -3.073 16.081 9.440 1.00 92.00 406 THR A CA 1
ATOM 3068 C C . THR A 1 406 ? -2.156 14.898 9.153 1.00 92.00 406 THR A C 1
ATOM 3070 O O . THR A 1 406 ? -2.065 14.460 8.008 1.00 92.00 406 THR A O 1
ATOM 3073 N N . TYR A 1 407 ? -1.465 14.417 10.183 1.00 89.25 407 TYR A N 1
ATOM 3074 C CA . TYR A 1 407 ? -0.544 13.283 10.129 1.00 89.25 407 TYR A CA 1
ATOM 3075 C C . TYR A 1 407 ? -1.119 12.099 10.905 1.00 89.25 407 TYR A C 1
ATOM 3077 O O . TYR A 1 407 ? -1.737 12.311 11.948 1.00 89.25 407 TYR A O 1
ATOM 3085 N N . TYR A 1 408 ? -0.865 10.887 10.406 1.00 90.06 408 TYR A N 1
ATOM 3086 C CA . TYR A 1 408 ? -1.364 9.623 10.957 1.00 90.06 408 TYR A CA 1
ATOM 3087 C C . TYR A 1 408 ? -0.204 8.672 11.258 1.00 90.06 408 TYR A C 1
ATOM 3089 O O . TYR A 1 408 ? 0.396 8.119 10.339 1.00 90.06 408 TYR A O 1
ATOM 3097 N N . LEU A 1 409 ? 0.162 8.512 12.524 1.00 90.62 409 LEU A N 1
ATOM 3098 C CA . LEU A 1 409 ? 1.222 7.603 12.958 1.00 90.62 409 LEU A CA 1
ATOM 3099 C C . LEU A 1 409 ? 0.593 6.389 13.640 1.00 90.62 409 LEU A C 1
ATOM 3101 O O . LEU A 1 409 ? -0.427 6.537 14.299 1.00 90.62 409 LEU A O 1
ATOM 3105 N N . TYR A 1 410 ? 1.208 5.217 13.510 1.00 89.75 410 TYR A N 1
ATOM 3106 C CA . TYR A 1 410 ? 0.628 3.958 13.989 1.00 89.75 410 TYR A CA 1
ATOM 3107 C C . TYR A 1 410 ? 1.614 3.180 14.854 1.00 89.75 410 TYR A C 1
ATOM 3109 O O . TYR A 1 410 ? 2.826 3.353 14.704 1.00 89.75 410 TYR A O 1
ATOM 3117 N N . ASP A 1 411 ? 1.118 2.315 15.731 1.00 88.62 411 ASP A N 1
ATOM 3118 C CA . ASP A 1 411 ? 1.892 1.335 16.504 1.00 88.62 411 ASP A CA 1
ATOM 3119 C C . ASP A 1 411 ? 3.060 1.944 17.294 1.00 88.62 411 ASP A C 1
ATOM 3121 O O . ASP A 1 411 ? 4.241 1.677 17.023 1.00 88.62 411 ASP A O 1
ATOM 3125 N N . ALA A 1 412 ? 2.753 2.806 18.262 1.00 90.81 412 ALA A N 1
ATOM 3126 C CA . ALA A 1 412 ? 3.743 3.322 19.199 1.00 90.81 412 ALA A CA 1
ATOM 3127 C C . ALA A 1 412 ? 3.722 2.496 20.491 1.00 90.81 412 ALA A C 1
ATOM 3129 O O . ALA A 1 412 ? 2.755 2.515 21.251 1.00 90.81 412 ALA A O 1
ATOM 3130 N N . VAL A 1 413 ? 4.810 1.777 20.769 1.00 91.75 413 VAL A N 1
ATOM 3131 C CA . VAL A 1 413 ? 4.943 1.005 22.012 1.00 91.75 413 VAL A CA 1
ATOM 3132 C C . VAL A 1 413 ? 5.050 1.956 23.204 1.00 91.75 413 VAL A C 1
ATOM 3134 O O . VAL A 1 413 ? 5.865 2.883 23.197 1.00 91.75 413 VAL A O 1
ATOM 3137 N N . ILE A 1 414 ? 4.267 1.692 24.250 1.00 93.44 414 ILE A N 1
ATOM 3138 C CA . ILE A 1 414 ? 4.333 2.417 25.517 1.00 93.44 414 ILE A CA 1
ATOM 3139 C C . ILE A 1 414 ? 5.378 1.743 26.403 1.00 93.44 414 ILE A C 1
ATOM 3141 O O . ILE A 1 414 ? 5.194 0.632 26.897 1.00 93.44 414 ILE A O 1
ATOM 3145 N N . ASN A 1 415 ? 6.476 2.448 26.648 1.00 90.81 415 ASN A N 1
ATOM 3146 C CA . ASN A 1 415 ? 7.553 2.023 27.528 1.00 90.81 415 ASN A CA 1
ATOM 3147 C C . ASN A 1 415 ? 7.604 2.947 28.742 1.00 90.81 415 ASN A C 1
ATOM 3149 O O . ASN A 1 415 ? 7.858 4.142 28.616 1.00 90.81 415 ASN A O 1
ATOM 3153 N N . ALA A 1 416 ? 7.354 2.388 29.927 1.00 88.75 416 ALA A N 1
ATOM 3154 C CA . ALA A 1 416 ? 7.346 3.132 31.189 1.00 88.75 416 ALA A CA 1
ATOM 3155 C C . ALA A 1 416 ? 6.443 4.389 31.174 1.00 88.75 416 ALA A C 1
ATOM 3157 O O . ALA A 1 416 ? 6.769 5.400 31.792 1.00 88.75 416 ALA A O 1
ATOM 3158 N N . GLY A 1 417 ? 5.284 4.308 30.510 1.00 90.31 417 GLY A N 1
ATOM 3159 C CA . GLY A 1 417 ? 4.323 5.412 30.417 1.00 90.31 417 GLY A CA 1
ATOM 3160 C C . GLY A 1 417 ? 4.676 6.470 29.367 1.00 90.31 417 GLY A C 1
ATOM 3161 O O . GLY A 1 417 ? 4.016 7.504 29.320 1.00 90.31 417 GLY A O 1
ATOM 3162 N N . SER A 1 418 ? 5.672 6.225 28.516 1.00 95.12 418 SER A N 1
ATOM 3163 C CA . SER A 1 418 ? 6.042 7.104 27.404 1.00 95.12 418 SER A CA 1
ATOM 3164 C C . SER A 1 418 ? 5.996 6.362 26.073 1.00 95.12 418 SER A C 1
ATOM 3166 O O . SER A 1 418 ? 6.226 5.157 26.021 1.00 95.12 418 SER A O 1
ATOM 3168 N N . PHE A 1 419 ? 5.726 7.082 24.990 1.00 95.88 419 PHE A N 1
ATOM 3169 C CA . PHE A 1 419 ? 5.740 6.558 23.627 1.00 95.88 419 PHE A CA 1
ATOM 3170 C C . PHE A 1 419 ? 6.389 7.569 22.678 1.00 95.88 419 PHE A C 1
ATOM 3172 O O . PHE A 1 419 ? 6.379 8.773 22.934 1.00 95.88 419 PHE A O 1
ATOM 3179 N N . SER A 1 420 ? 6.948 7.077 21.578 1.00 95.12 420 SER A N 1
ATOM 3180 C CA . SER A 1 420 ? 7.445 7.895 20.471 1.00 95.12 420 SER A CA 1
ATOM 3181 C C . SER A 1 420 ? 7.205 7.148 19.164 1.00 95.12 420 SER A C 1
ATOM 3183 O O . SER A 1 420 ? 7.321 5.918 19.113 1.00 95.12 420 SER A O 1
ATOM 3185 N N . LYS A 1 421 ? 6.835 7.883 18.116 1.00 95.44 421 LYS A N 1
ATOM 3186 C CA . LYS A 1 421 ? 6.694 7.348 16.766 1.00 95.44 421 LYS A CA 1
ATOM 3187 C C . LYS A 1 421 ? 7.145 8.370 15.739 1.00 95.44 421 LYS A C 1
ATOM 3189 O O . LYS A 1 421 ? 6.755 9.531 15.807 1.00 95.44 421 LYS A O 1
ATOM 3194 N N . SER A 1 422 ? 7.899 7.908 14.746 1.00 91.50 422 SER A N 1
ATOM 3195 C CA . SER A 1 422 ? 8.321 8.697 13.592 1.00 91.50 422 SER A CA 1
ATOM 3196 C C . SER A 1 422 ? 7.912 8.035 12.274 1.00 91.50 422 SER A C 1
ATOM 3198 O O . SER A 1 422 ? 7.795 6.813 12.175 1.00 91.50 422 SER A O 1
ATOM 3200 N N . GLN A 1 423 ? 7.661 8.858 11.258 1.00 85.31 423 GLN A N 1
ATOM 3201 C CA . GLN A 1 423 ? 7.387 8.442 9.881 1.00 85.31 423 GLN A CA 1
ATOM 3202 C C . GLN A 1 423 ? 8.609 8.675 8.987 1.00 85.31 423 GLN A C 1
ATOM 3204 O O . GLN A 1 423 ? 9.448 9.530 9.271 1.00 85.31 423 GLN A O 1
ATOM 3209 N N . SER A 1 424 ? 8.662 7.995 7.839 1.00 73.25 424 SER A N 1
ATOM 3210 C CA . SER A 1 424 ? 9.734 8.138 6.837 1.00 73.25 424 SER A CA 1
ATOM 3211 C C . SER A 1 424 ? 9.922 9.576 6.323 1.00 73.25 424 SER A C 1
ATOM 3213 O O . SER A 1 424 ? 11.031 9.959 5.959 1.00 73.25 424 SER A O 1
ATOM 3215 N N . GLY A 1 425 ? 8.871 10.405 6.359 1.00 75.12 425 GLY A N 1
ATOM 3216 C CA . GLY A 1 425 ? 8.928 11.835 6.025 1.00 75.12 425 GLY A CA 1
ATOM 3217 C C . GLY A 1 425 ? 9.619 12.720 7.074 1.00 75.12 425 GLY A C 1
ATOM 3218 O O . GLY A 1 425 ? 9.829 13.909 6.829 1.00 75.12 425 GLY A O 1
ATOM 3219 N N . GLY A 1 426 ? 9.986 12.161 8.231 1.00 85.00 426 GLY A N 1
ATOM 3220 C CA . GLY A 1 426 ? 10.639 12.859 9.338 1.00 85.00 426 GLY A CA 1
ATOM 3221 C C . GLY A 1 426 ? 9.684 13.512 10.340 1.00 85.00 426 GLY A C 1
ATOM 3222 O O . GLY A 1 426 ? 10.162 14.189 11.241 1.00 85.00 426 GLY A O 1
ATOM 3223 N N . THR A 1 427 ? 8.366 13.336 10.193 1.00 91.19 427 THR A N 1
ATOM 3224 C CA . THR A 1 427 ? 7.391 13.725 11.225 1.00 91.19 427 THR A CA 1
ATOM 3225 C C . THR A 1 427 ? 7.462 12.745 12.393 1.00 91.19 427 THR A C 1
ATOM 3227 O O . THR A 1 427 ? 7.464 11.536 12.181 1.00 91.19 427 THR A O 1
ATOM 3230 N N . GLU A 1 428 ? 7.487 13.267 13.612 1.00 96.31 428 GLU A N 1
ATOM 3231 C CA . GLU A 1 428 ? 7.629 12.546 14.869 1.00 96.31 428 GLU A CA 1
ATOM 3232 C C . GLU A 1 428 ? 6.637 13.078 15.907 1.00 96.31 428 GLU A C 1
ATOM 3234 O O . GLU A 1 428 ? 6.398 14.286 16.003 1.00 96.31 428 GLU A O 1
ATOM 3239 N N . VAL A 1 429 ? 6.050 12.168 16.680 1.00 97.50 429 VAL A N 1
ATOM 3240 C CA . VAL A 1 429 ? 5.200 12.480 17.829 1.00 97.50 429 VAL A CA 1
ATOM 3241 C C . VAL A 1 429 ? 5.696 11.686 19.022 1.00 97.50 429 VAL A C 1
ATOM 3243 O O . VAL A 1 429 ? 5.819 10.464 18.959 1.00 97.50 429 VAL A O 1
ATOM 3246 N N . GLU A 1 430 ? 5.929 12.388 20.122 1.00 97.25 430 GLU A N 1
ATOM 3247 C CA . GLU A 1 430 ? 6.340 11.816 21.397 1.00 97.25 430 GLU A CA 1
ATOM 3248 C C . GLU A 1 430 ? 5.317 12.173 22.467 1.00 97.25 430 GLU A C 1
ATOM 3250 O O . GLU A 1 430 ? 4.718 13.249 22.431 1.00 97.25 430 GLU A O 1
ATOM 3255 N N . GLY A 1 431 ? 5.112 11.282 23.432 1.00 96.94 431 GLY A N 1
ATOM 3256 C CA . GLY A 1 431 ? 4.128 11.456 24.490 1.00 96.94 431 GLY A CA 1
ATOM 3257 C C . GLY A 1 431 ? 4.517 10.780 25.788 1.00 96.94 431 GLY A C 1
ATOM 3258 O O . GLY A 1 431 ? 5.247 9.794 25.816 1.00 96.94 431 GLY A O 1
ATOM 3259 N N . THR A 1 432 ? 4.012 11.320 26.892 1.00 96.75 432 THR A N 1
ATOM 3260 C CA . THR A 1 432 ? 4.078 10.701 28.215 1.00 96.75 432 THR A CA 1
ATOM 3261 C C . THR A 1 432 ? 2.725 10.808 28.903 1.00 96.75 432 THR A C 1
ATOM 3263 O O . THR A 1 432 ? 2.106 11.876 28.953 1.00 96.75 432 THR A O 1
ATOM 3266 N N . PHE A 1 433 ? 2.270 9.693 29.462 1.00 96.31 433 PHE A N 1
ATOM 3267 C CA . PHE A 1 433 ? 1.087 9.624 30.303 1.00 96.31 433 PHE A CA 1
ATOM 3268 C C . PHE A 1 433 ? 1.423 10.185 31.684 1.00 96.31 433 PHE A C 1
ATOM 3270 O O . PHE A 1 433 ? 2.238 9.640 32.426 1.00 96.31 433 PHE A O 1
ATOM 3277 N N . THR A 1 434 ? 0.795 11.304 32.035 1.00 92.94 434 THR A N 1
ATOM 3278 C CA . THR A 1 434 ? 0.970 11.960 33.341 1.00 92.94 434 THR A CA 1
ATOM 3279 C C . THR A 1 434 ? 0.023 11.385 34.397 1.00 92.94 434 THR A C 1
ATOM 3281 O O . THR A 1 434 ? 0.263 11.520 35.594 1.00 92.94 434 THR A O 1
ATOM 3284 N N . SER A 1 435 ? -1.050 10.718 33.962 1.00 93.81 435 SER A N 1
ATOM 3285 C CA . SER A 1 435 ? -1.963 9.910 34.781 1.00 93.81 435 SER A CA 1
ATOM 3286 C C . SER A 1 435 ? -2.732 8.928 33.885 1.00 93.81 435 SER A C 1
ATOM 3288 O O . SER A 1 435 ? -2.631 9.014 32.663 1.00 93.81 435 SER A O 1
ATOM 3290 N N . ALA A 1 436 ? -3.566 8.061 34.468 1.00 93.19 436 ALA A N 1
ATOM 3291 C CA . ALA A 1 436 ? -4.418 7.146 33.701 1.00 93.19 436 ALA A CA 1
ATOM 3292 C C . ALA A 1 436 ? -5.363 7.852 32.701 1.00 93.19 436 ALA A C 1
ATOM 3294 O O . ALA A 1 436 ? -5.838 7.215 31.769 1.00 93.19 436 ALA A O 1
ATOM 3295 N N . ASN A 1 437 ? -5.610 9.160 32.881 1.00 96.19 437 ASN A N 1
ATOM 3296 C CA . ASN A 1 437 ? -6.544 9.961 32.080 1.00 96.19 437 ASN A CA 1
ATOM 3297 C C . ASN A 1 437 ? -5.917 11.177 31.383 1.00 96.19 437 ASN A C 1
ATOM 3299 O O . ASN A 1 437 ? -6.635 11.899 30.700 1.00 96.19 437 ASN A O 1
ATOM 3303 N N . ASN A 1 438 ? -4.627 11.460 31.593 1.00 96.56 438 ASN A N 1
ATOM 3304 C CA . ASN A 1 438 ? -3.979 12.661 31.052 1.00 96.56 438 ASN A CA 1
ATOM 3305 C C . ASN A 1 438 ? -2.644 12.293 30.405 1.00 96.56 438 ASN A C 1
ATOM 3307 O O . ASN A 1 438 ? -1.841 11.567 30.993 1.00 96.56 438 ASN A O 1
ATOM 3311 N N . ALA A 1 439 ? -2.395 12.845 29.224 1.00 97.31 439 ALA A N 1
ATOM 3312 C CA . ALA A 1 439 ? -1.167 12.680 28.468 1.00 97.31 439 ALA A CA 1
ATOM 3313 C C . ALA A 1 439 ? -0.720 14.025 27.898 1.00 97.31 439 ALA A C 1
ATOM 3315 O O . ALA A 1 439 ? -1.531 14.912 27.619 1.00 97.31 439 ALA A O 1
ATOM 3316 N N . SER A 1 440 ? 0.581 14.180 27.723 1.00 97.75 440 SER A N 1
ATOM 3317 C CA . SER A 1 440 ? 1.161 15.342 27.061 1.00 97.75 440 SER A CA 1
ATOM 3318 C C . SER A 1 440 ? 2.459 14.958 26.386 1.00 97.75 440 SER A C 1
ATOM 3320 O O . SER A 1 440 ? 3.120 14.011 26.815 1.00 97.75 440 SER A O 1
ATOM 3322 N N . GLY A 1 441 ? 2.862 15.731 25.393 1.00 97.56 441 GLY A N 1
ATOM 3323 C CA . GLY A 1 441 ? 4.116 15.481 24.716 1.00 97.56 441 GLY A CA 1
ATOM 3324 C C . GLY A 1 441 ? 4.460 16.534 23.689 1.00 97.56 441 GLY A C 1
ATOM 3325 O O . GLY A 1 441 ? 3.897 17.632 23.690 1.00 97.56 441 GLY A O 1
ATOM 3326 N N . ASP A 1 442 ? 5.381 16.159 22.819 1.00 97.88 442 ASP A N 1
ATOM 3327 C CA . ASP A 1 442 ? 5.954 17.008 21.792 1.00 97.88 442 ASP A CA 1
ATOM 3328 C C . ASP A 1 442 ? 5.671 16.417 20.410 1.00 97.88 442 ASP A C 1
ATOM 3330 O O . ASP A 1 442 ? 5.413 15.223 20.245 1.00 97.88 442 ASP A O 1
ATOM 3334 N N . PHE A 1 443 ? 5.685 17.269 19.393 1.00 97.50 443 PHE A N 1
ATOM 3335 C CA . PHE A 1 443 ? 5.673 16.837 18.005 1.00 97.50 443 PHE A CA 1
ATOM 3336 C C . PHE A 1 443 ? 6.678 17.642 17.190 1.00 97.50 443 PHE A C 1
ATOM 3338 O O . PHE A 1 443 ? 6.895 18.836 17.422 1.00 97.50 443 PHE A O 1
ATOM 3345 N N . TYR A 1 444 ? 7.238 16.993 16.180 1.00 97.38 444 TYR A N 1
ATOM 3346 C CA . TYR A 1 444 ? 8.019 17.598 15.116 1.00 97.38 444 TYR A CA 1
ATOM 3347 C C . TYR A 1 444 ? 7.396 17.177 13.790 1.00 97.38 444 TYR A C 1
ATOM 3349 O O . TYR A 1 444 ? 7.253 15.997 13.519 1.00 97.38 444 TYR A O 1
ATOM 3357 N N . ALA A 1 445 ? 6.987 18.123 12.956 1.00 95.88 445 ALA A N 1
ATOM 3358 C CA . ALA A 1 445 ? 6.317 17.842 11.696 1.00 95.88 445 ALA A CA 1
ATOM 3359 C C . ALA A 1 445 ? 7.140 18.335 10.513 1.00 95.88 445 ALA A C 1
ATOM 3361 O O . ALA A 1 445 ? 7.734 19.419 10.554 1.00 95.88 445 ALA A O 1
ATOM 3362 N N . VAL A 1 446 ? 7.109 17.560 9.430 1.00 93.88 446 VAL A N 1
ATOM 3363 C CA . VAL A 1 446 ? 7.739 17.885 8.151 1.00 93.88 446 VAL A CA 1
ATOM 3364 C C . VAL A 1 446 ? 6.666 17.931 7.065 1.00 93.88 446 VAL A C 1
ATOM 3366 O O . VAL A 1 446 ? 5.939 16.965 6.838 1.00 93.88 446 VAL A O 1
ATOM 3369 N N . LEU A 1 447 ? 6.571 19.065 6.376 1.00 92.38 447 LEU A N 1
ATOM 3370 C CA . LEU A 1 447 ? 5.746 19.254 5.187 1.00 92.38 447 LEU A CA 1
ATOM 3371 C C . LEU A 1 447 ? 6.651 19.242 3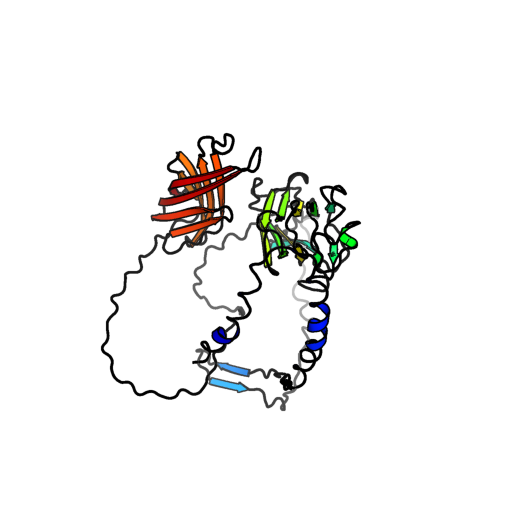.963 1.00 92.38 447 LEU A C 1
ATOM 3373 O O . LEU A 1 447 ? 7.607 20.016 3.900 1.00 92.38 447 LEU A O 1
ATOM 3377 N N . VAL A 1 448 ? 6.318 18.411 2.981 1.00 87.75 448 VAL A N 1
ATOM 3378 C CA . VAL A 1 448 ? 6.938 18.424 1.656 1.00 87.75 448 VAL A CA 1
ATOM 3379 C C . VAL A 1 448 ? 5.833 18.572 0.618 1.00 87.75 448 VAL A C 1
ATOM 3381 O O . VAL A 1 448 ? 4.835 17.860 0.656 1.00 87.75 448 VAL A O 1
ATOM 3384 N N . THR A 1 449 ? 6.000 19.516 -0.300 1.00 83.38 449 THR A N 1
ATOM 3385 C CA . THR A 1 449 ? 5.121 19.717 -1.461 1.00 83.38 449 THR A CA 1
ATOM 3386 C C . THR A 1 449 ? 5.986 19.739 -2.712 1.00 83.38 449 THR A C 1
ATOM 3388 O O . THR A 1 449 ? 7.075 20.311 -2.676 1.00 83.38 449 THR A O 1
ATOM 3391 N N . TYR A 1 450 ? 5.525 19.128 -3.801 1.00 78.69 450 TYR A N 1
ATOM 3392 C CA . TYR A 1 450 ? 6.302 19.011 -5.043 1.00 78.69 450 TYR A CA 1
ATOM 3393 C C . TYR A 1 450 ? 5.818 19.964 -6.151 1.00 78.69 450 TYR A C 1
ATOM 3395 O O . TYR A 1 450 ? 6.589 20.306 -7.044 1.00 78.69 450 TYR A O 1
ATOM 3403 N N . TYR A 1 451 ? 4.585 20.476 -6.060 1.00 54.66 451 TYR A N 1
ATOM 3404 C CA . TYR A 1 451 ? 3.973 21.372 -7.049 1.00 54.66 451 TYR A CA 1
ATOM 3405 C C . TYR A 1 451 ? 3.464 22.672 -6.396 1.00 54.66 451 TYR A C 1
ATOM 3407 O O . TYR A 1 451 ? 2.886 22.597 -5.310 1.00 54.66 451 TYR A O 1
ATOM 3415 N N . PRO A 1 452 ? 3.621 23.864 -7.022 1.00 54.84 452 PRO A N 1
ATOM 3416 C CA . PRO A 1 452 ? 4.257 24.146 -8.323 1.00 54.84 452 PRO A CA 1
ATOM 3417 C C . PRO A 1 452 ? 5.796 24.203 -8.285 1.00 54.84 452 PRO A C 1
ATOM 3419 O O . PRO A 1 452 ? 6.439 24.370 -9.316 1.00 54.84 452 PRO A O 1
ATOM 3422 N N . SER A 1 453 ? 6.394 24.078 -7.103 1.00 76.06 453 SER A N 1
ATOM 3423 C CA . SER A 1 453 ? 7.836 23.942 -6.901 1.00 76.06 453 SER A CA 1
ATOM 3424 C C . SER A 1 453 ? 8.076 23.148 -5.627 1.00 76.06 453 SER A C 1
ATOM 3426 O O . SER A 1 453 ? 7.323 23.327 -4.667 1.00 76.06 453 SER A O 1
ATOM 3428 N N . TYR A 1 454 ? 9.146 22.354 -5.584 1.00 86.44 454 TYR A N 1
ATOM 3429 C CA . TYR A 1 454 ? 9.555 21.665 -4.365 1.00 86.44 454 TYR A CA 1
ATOM 3430 C C . TYR A 1 454 ? 9.688 22.651 -3.195 1.00 86.44 454 TYR A C 1
ATOM 3432 O O . TYR A 1 454 ? 10.473 23.601 -3.244 1.00 86.44 454 TYR A O 1
ATOM 3440 N N . CYS A 1 455 ? 8.921 22.421 -2.136 1.00 87.31 455 CYS A N 1
ATOM 3441 C CA . CYS A 1 455 ? 9.013 23.154 -0.886 1.00 87.31 455 CYS A CA 1
ATOM 3442 C C . CYS A 1 455 ? 8.990 22.179 0.280 1.00 87.31 455 CYS A C 1
ATOM 3444 O O . CYS A 1 455 ? 8.120 21.313 0.357 1.00 87.31 455 CYS A O 1
ATOM 3446 N N . ARG A 1 456 ? 9.937 22.368 1.202 1.00 91.94 456 ARG A N 1
ATOM 3447 C CA . ARG A 1 456 ? 10.020 21.651 2.469 1.00 91.94 456 ARG A CA 1
ATOM 3448 C C . ARG A 1 456 ? 9.940 22.647 3.618 1.00 91.94 456 ARG A C 1
ATOM 3450 O O . ARG A 1 456 ? 10.746 23.574 3.681 1.00 91.94 456 ARG A O 1
ATOM 3457 N N . ALA A 1 457 ? 9.002 22.440 4.531 1.00 92.31 457 ALA A N 1
ATOM 3458 C CA . ALA A 1 457 ? 8.845 23.219 5.753 1.00 92.31 457 ALA A CA 1
ATOM 3459 C C . ALA A 1 457 ? 8.824 22.288 6.966 1.00 92.31 457 ALA A C 1
ATOM 3461 O O . ALA A 1 457 ? 8.459 21.120 6.860 1.00 92.31 457 ALA A O 1
ATOM 3462 N N . THR A 1 458 ? 9.226 22.799 8.126 1.00 95.31 458 THR A N 1
ATOM 3463 C CA . THR A 1 458 ? 9.232 22.033 9.377 1.00 95.31 458 THR A CA 1
ATOM 3464 C C . THR A 1 458 ? 8.692 22.886 10.508 1.00 95.31 458 THR A C 1
ATOM 3466 O O . THR A 1 458 ? 8.956 24.089 10.550 1.00 95.31 458 THR A O 1
ATOM 3469 N N . THR A 1 459 ? 7.972 22.282 11.442 1.00 96.06 459 THR A N 1
ATOM 3470 C CA . THR A 1 459 ? 7.493 22.965 12.647 1.00 96.06 459 THR A CA 1
ATOM 3471 C C . THR A 1 459 ? 7.466 21.992 13.815 1.00 96.06 459 THR A C 1
ATOM 3473 O O . THR A 1 459 ? 7.419 20.785 13.610 1.00 96.06 459 THR A O 1
ATOM 3476 N N . SER A 1 460 ? 7.517 22.506 15.036 1.00 96.50 460 SER A N 1
ATOM 3477 C CA . SER A 1 460 ? 7.390 21.703 16.246 1.00 96.50 460 SER A CA 1
ATOM 3478 C C . SER A 1 460 ? 6.500 22.404 17.254 1.00 96.50 460 SER A C 1
ATOM 3480 O O . SER A 1 460 ? 6.263 23.615 17.183 1.00 96.50 460 SER A O 1
ATOM 3482 N N . GLY A 1 461 ? 5.994 21.633 18.200 1.00 96.31 461 GLY A N 1
ATOM 3483 C CA . GLY A 1 461 ? 5.167 22.146 19.271 1.00 96.31 461 GLY A CA 1
ATOM 3484 C C . GLY A 1 461 ? 4.908 21.084 20.318 1.00 96.31 461 GLY A C 1
ATOM 3485 O O . GLY A 1 461 ? 5.440 19.981 20.249 1.00 96.31 461 GLY A O 1
ATOM 3486 N N . THR A 1 462 ? 4.067 21.444 21.276 1.00 98.38 462 THR A N 1
ATOM 3487 C CA . THR A 1 462 ? 3.627 20.540 22.333 1.00 98.38 462 THR A CA 1
ATOM 3488 C C . THR A 1 462 ? 2.171 20.159 22.105 1.00 98.38 462 THR A C 1
ATOM 3490 O O . THR A 1 462 ? 1.468 20.792 21.310 1.00 98.38 462 THR A O 1
ATOM 3493 N N . TRP A 1 463 ? 1.690 19.141 22.799 1.00 98.38 463 TRP A N 1
ATOM 3494 C CA . TRP A 1 463 ? 0.285 18.761 22.814 1.00 98.38 463 TRP A CA 1
ATOM 3495 C C . TRP A 1 463 ? -0.121 18.228 24.187 1.00 98.38 463 TRP A C 1
ATOM 3497 O O . TRP A 1 463 ? 0.712 17.785 24.980 1.00 98.38 463 TRP A O 1
ATOM 3507 N N . SER A 1 464 ? -1.418 18.282 24.475 1.00 97.94 464 SER A N 1
ATOM 3508 C CA . SER A 1 464 ? -2.027 17.624 25.630 1.00 97.94 464 SER A CA 1
ATOM 3509 C C . SER A 1 464 ? -3.309 16.918 25.216 1.00 97.94 464 SER A C 1
ATOM 3511 O O . SER A 1 464 ? -4.027 17.404 24.343 1.00 97.94 464 SER A O 1
ATOM 3513 N N . ALA A 1 465 ? -3.586 15.769 25.827 1.00 97.62 465 ALA A N 1
ATOM 3514 C CA . ALA A 1 465 ? -4.765 14.959 25.557 1.00 97.62 465 ALA A CA 1
ATOM 3515 C C . ALA A 1 465 ? -5.322 14.337 26.837 1.00 97.62 465 ALA A C 1
ATOM 3517 O O . ALA A 1 465 ? -4.584 14.041 27.781 1.00 97.62 465 ALA A O 1
ATOM 3518 N N . ASN A 1 466 ? -6.632 14.118 26.837 1.00 97.81 466 ASN A N 1
ATOM 3519 C CA . ASN A 1 466 ? -7.359 13.463 27.909 1.00 97.81 466 ASN A CA 1
ATOM 3520 C C . ASN A 1 466 ? -8.042 12.203 27.388 1.00 97.81 466 ASN A C 1
ATOM 3522 O O . ASN A 1 466 ? -8.470 12.154 26.232 1.00 97.81 466 ASN A O 1
ATOM 3526 N N . TYR A 1 467 ? -8.181 11.224 28.274 1.00 96.38 467 TYR A N 1
ATOM 3527 C CA . TYR A 1 467 ? -8.982 10.038 28.016 1.00 96.38 467 TYR A CA 1
ATOM 3528 C C . TYR A 1 467 ? -10.453 10.413 27.795 1.00 96.38 467 TYR A C 1
ATOM 3530 O O . TYR A 1 467 ? -11.009 11.244 28.521 1.00 96.38 467 TYR A O 1
ATOM 3538 N N . VAL A 1 468 ? -11.066 9.796 26.789 1.00 92.75 468 VAL A N 1
ATOM 3539 C CA . VAL A 1 468 ? -12.480 9.916 26.438 1.00 92.75 468 VAL A CA 1
ATOM 3540 C C . VAL A 1 468 ? -13.141 8.574 26.778 1.00 92.75 468 VAL A C 1
ATOM 3542 O O . VAL A 1 468 ? -12.898 7.604 26.058 1.00 92.75 468 VAL A O 1
ATOM 3545 N N . PRO A 1 469 ? -13.905 8.507 27.887 1.00 77.62 469 PRO A N 1
ATOM 3546 C CA . PRO A 1 469 ? -14.559 7.283 28.349 1.00 77.62 469 PRO A CA 1
ATOM 3547 C C . PRO A 1 469 ? -15.627 6.738 27.405 1.00 77.62 469 PRO A C 1
ATOM 3549 O O . PRO A 1 469 ? -16.241 7.548 26.668 1.00 77.62 469 PRO A O 1
#

Foldseek 3Di:
DPPPPVVPPPPPPPPPPPDDDDDDPPPPVVVVVVVPPPPPVVPPVPPDDDDPDDPDDPDDWDKDWDAPPVGDTPDIDTPPDPDDDDDDDDDDDDDDDDDDDDDDDDDDDDDDDDDPPPPPPPPDWFKDFPDKDQLPDDPPVQKDKFFPVHQPQHTFAWDWDQLDHDDDRTWIFGGCDHPVNVPDDAQDWDAAFTKYKIKHDFAALQQFPWWKKKWWKFFAAAFPAKWWFKFKDLPVPDTFADTGGHGDGGDMDMGTCCCTVPPHHCHSRGTMMIMTIIGHHNDDIGTRGMIIGTMTIIGTGDPPPPVPPPPVCPDPDDDDDDDDDDDDDDDDDDDDDDDDDDDDDDDDPDDDDPQQAAQADFAKKWWAWPVRWIWIWGQDDRRFWTAKIWTKDADVLFPNGGGIDIDIFGTWTQDSQKTKTADPQGKIWIKGDPHNFKMKTKIKDWDFDPPPHTDIDIDMTMMMITDDD

pLDDT: mean 72.63, std 27.39, range [28.09, 98.81]

Sequence (469 aa):
MFTKQITRMLAPVLHVLFFSRTTKEATKKRSLLLLAVLPVFLFLPLLFSFSSGAAQTSEWTPAWVDLSDSGVIHSPGLDADAAAKPKSPVPNAFSDSEKSQLPATNSQFFSPQNQLINTNSSATAGWETIFSDDFEGSFPGEWNVFDNDSTTNGEYFWAKKNCRVYAGSNSAWVVGGGADGSALACNSEYPGNAASWMIYGPFSLADATDAEFSFMYWLNSESSFDILFAAASINGINFYGGYNSGIYDWTERIFDLTDVHTLGDLTGQSQVWVMVAFQSDESVQYPEGAYIDNFELRKYVGAEPTPSPEITPTLSVDDASVYLPLLVKQLYTGPTATPTVTPVPSITPTPTATSVGVVPNNGNWSGSTSQGRAISFSVGSNGTAVNDITISVGWGGACGGVSSTTYYLYDAVINAGSFSKSQSGGTEVEGTFTSANNASGDFYAVLVTYYPSYCRATTSGTWSANYVP

Secondary structure (DSSP, 8-state):
--SSSSTTSSTTTTTSSS-----TT-TTTHHHHTTSSTTTSSSTTTT---------------EEEEE-TTS-EEEEEE------PPP---------------------S-------------PPSEEEEEEEE-SSSSSSTT-EEEETTTTBTB--EEEEESSS-SSTT-EEEEEEEHHHHTTPPTTPBPPTT-EEEEEEEEE--TTEEEEEEEEEEEEE--TTTSEEEEEEESSSS--EEEEE-SEEEEEEEEEESSSBTTTB--TT-S-EEEEEEEE--SS---BSEEEEEEEEEEEEESS------------------------------PPPPPPPP-PPP--------------PPSEEEEEEETTS-EEEEEEETTTTEEEEEEEEEEEEEHHHHEEEEEEEEEEEE-BTTEEEEE-TTS-EEEEEEEETTEEEEEEEEEEEE-SSS-EEEEEEEEEEEEEE-

Radius of gyration: 34.11 Å; chains: 1; bounding box: 108×88×76 Å